Protein 6U9J (pdb70)

Structure (mmCIF, N/CA/C/O backbone):
data_6U9J
#
_entry.id   6U9J
#
_cell.length_a   50.566
_cell.length_b   50.566
_cell.length_c   208.969
_cell.angle_alpha   90.00
_cell.angle_beta   90.00
_cell.angle_gamma   120.00
#
_symmetry.space_group_name_H-M   'P 32'
#
loop_
_entity.id
_entity.type
_entity.pdbx_description
1 polymer 'Heme utilization carrier protein'
2 non-polymer 'PHOSPHATE ION'
3 non-polymer IMIDAZOLE
4 non-polymer 'SODIUM ION'
5 water water
#
loop_
_atom_site.group_PDB
_atom_site.id
_atom_site.type_symbol
_atom_site.label_atom_id
_atom_site.label_alt_id
_atom_site.label_comp_id
_atom_site.label_asym_id
_atom_site.label_entity_id
_atom_site.label_seq_id
_atom_site.pdbx_PDB_ins_code
_atom_site.Cartn_x
_atom_site.Cartn_y
_atom_site.Cartn_z
_atom_site.occupancy
_atom_site.B_iso_or_equiv
_atom_site.auth_seq_id
_atom_site.auth_comp_id
_atom_site.auth_asym_id
_atom_site.auth_atom_id
_atom_site.pdbx_PDB_model_num
ATOM 1 N N . VAL A 1 1 ? 21.195 0.689 38.346 1.00 67.34 4 VAL A N 1
ATOM 2 C CA . VAL A 1 1 ? 20.868 1.925 37.643 1.00 65.55 4 VAL A CA 1
ATOM 3 C C . VAL A 1 1 ? 20.856 1.703 36.136 1.00 60.69 4 VAL A C 1
ATOM 4 O O . VAL A 1 1 ? 19.985 2.215 35.436 1.00 60.80 4 VAL A O 1
ATOM 6 N N . SER A 1 2 ? 21.825 0.935 35.642 1.00 61.70 5 SER A N 1
ATOM 7 C CA . SER A 1 2 ? 21.929 0.682 34.214 1.00 61.20 5 SER A CA 1
ATOM 8 C C . SER A 1 2 ? 20.842 -0.293 33.763 1.00 56.90 5 SER A C 1
ATOM 9 O O . SER A 1 2 ? 20.170 -0.942 34.570 1.00 50.89 5 SER A O 1
ATOM 12 N N . LEU A 1 3 ? 20.680 -0.393 32.442 1.00 51.81 6 LEU A N 1
ATOM 13 C CA . LEU A 1 3 ? 19.561 -1.149 31.888 1.00 45.57 6 LEU A CA 1
ATOM 14 C C . LEU A 1 3 ? 19.676 -2.633 32.206 1.00 36.70 6 LEU A C 1
ATOM 15 O O . LEU A 1 3 ? 18.704 -3.258 32.650 1.00 42.06 6 LEU A O 1
ATOM 20 N N . GLN A 1 4 ? 20.858 -3.218 31.989 1.00 42.98 7 GLN A N 1
ATOM 21 C CA . GLN A 1 4 ? 21.010 -4.649 32.217 1.00 43.19 7 GLN A CA 1
ATOM 22 C C . GLN A 1 4 ? 20.856 -4.982 33.697 1.00 53.54 7 GLN A C 1
ATOM 23 O O . GLN A 1 4 ? 20.208 -5.969 34.054 1.00 46.83 7 GLN A O 1
ATOM 29 N N . GLU A 1 5 ? 21.438 -4.161 34.573 1.00 51.34 8 GLU A N 1
ATOM 30 C CA . GLU A 1 5 ? 21.264 -4.374 36.007 1.00 49.97 8 GLU A CA 1
ATOM 31 C C . GLU A 1 5 ? 19.795 -4.272 36.396 1.00 43.75 8 GLU A C 1
ATOM 32 O O . GLU A 1 5 ? 19.296 -5.090 37.177 1.00 44.10 8 GLU A O 1
ATOM 38 N N . PHE A 1 6 ? 19.080 -3.292 35.839 1.00 41.01 9 PHE A N 1
ATOM 39 C CA . PHE A 1 6 ? 17.659 -3.147 36.137 1.00 38.56 9 PHE A CA 1
ATOM 40 C C . PHE A 1 6 ? 16.870 -4.384 35.722 1.00 46.41 9 PHE A C 1
ATOM 41 O O . PHE A 1 6 ? 15.940 -4.796 36.424 1.00 35.92 9 PHE A O 1
ATOM 49 N N . LEU A 1 7 ? 17.226 -4.998 34.589 1.00 38.24 10 LEU A N 1
ATOM 50 C CA . LEU A 1 7 ? 16.447 -6.124 34.089 1.00 36.90 10 LEU A CA 1
ATOM 51 C C . LEU A 1 7 ? 16.748 -7.433 34.808 1.00 46.48 10 LEU A C 1
ATOM 52 O O . LEU A 1 7 ? 15.951 -8.373 34.705 1.00 45.49 10 LEU A O 1
ATOM 57 N N . LYS A 1 8 ? 17.856 -7.516 35.549 1.00 47.58 11 LYS A N 1
ATOM 58 C CA . LYS A 1 8 ? 18.170 -8.757 36.251 1.00 49.71 11 LYS A CA 1
ATOM 59 C C . LYS A 1 8 ? 17.168 -9.096 37.353 1.00 42.37 11 LYS A C 1
ATOM 60 O O . LYS A 1 8 ? 17.352 -10.118 38.022 1.00 54.51 11 LYS A O 1
ATOM 66 N N . THR A 1 9 ? 16.107 -8.298 37.549 1.00 48.14 12 THR A N 1
ATOM 67 C CA . THR A 1 9 ? 15.192 -8.520 38.664 1.00 48.06 12 THR A CA 1
ATOM 68 C C . THR A 1 9 ? 13.719 -8.406 38.257 1.00 60.11 12 THR A C 1
ATOM 69 O O . THR A 1 9 ? 12.852 -8.190 39.114 1.00 63.10 12 THR A O 1
ATOM 73 N N . GLU A 1 10 ? 13.421 -8.572 36.962 1.00 55.32 13 GLU A N 1
ATOM 74 C CA . GLU A 1 10 ? 12.074 -8.716 36.404 1.00 52.75 13 GLU A CA 1
ATOM 75 C C . GLU A 1 10 ? 11.210 -7.473 36.603 1.00 53.91 13 GLU A C 1
ATOM 76 O O . GLU A 1 10 ? 10.707 -7.229 37.706 1.00 48.57 13 GLU A O 1
ATOM 82 N N . PRO A 1 11 ? 10.985 -6.686 35.552 1.00 57.65 14 PRO A N 1
ATOM 83 C CA . PRO A 1 11 ? 10.117 -5.508 35.680 1.00 57.18 14 PRO A CA 1
ATOM 84 C C . PRO A 1 11 ? 8.674 -5.910 35.947 1.00 53.31 14 PRO A C 1
ATOM 85 O O . PRO A 1 11 ? 8.232 -7.010 35.611 1.00 52.44 14 PRO A O 1
ATOM 89 N N . ASP A 1 12 ? 7.931 -4.983 36.553 1.00 56.17 15 ASP A N 1
ATOM 90 C CA . ASP A 1 12 ? 6.581 -5.262 37.030 1.00 62.18 15 ASP A CA 1
ATOM 91 C C . ASP A 1 12 ? 5.516 -5.172 35.942 1.00 67.65 15 ASP A C 1
ATOM 92 O O . ASP A 1 12 ? 4.333 -5.367 36.248 1.00 63.93 15 ASP A O 1
ATOM 97 N N . GLY A 1 13 ? 5.889 -4.889 34.697 1.00 54.85 16 GLY A N 1
ATOM 98 C CA . GLY A 1 13 ? 4.921 -4.711 33.621 1.00 50.52 16 GLY A CA 1
ATOM 99 C C . GLY A 1 13 ? 5.494 -5.076 32.278 1.00 46.87 16 GLY A C 1
ATOM 100 O O . GLY A 1 13 ? 6.316 -6.001 32.174 1.00 39.95 16 GLY A O 1
ATOM 101 N N . THR A 1 14 ? 5.073 -4.359 31.241 1.00 39.63 17 THR A N 1
ATOM 102 C CA . THR A 1 14 ? 5.490 -4.671 29.881 1.00 40.84 17 THR A CA 1
ATOM 103 C C . THR A 1 14 ? 6.914 -4.185 29.617 1.00 35.60 17 THR A C 1
ATOM 104 O O . THR A 1 14 ? 7.455 -3.334 30.324 1.00 38.19 17 THR A O 1
ATOM 108 N N . LEU A 1 15 ? 7.522 -4.739 28.564 1.00 37.43 18 LEU A N 1
ATOM 109 C CA . LEU A 1 15 ? 8.879 -4.353 28.194 1.00 38.95 18 LEU A CA 1
ATOM 110 C C . LEU A 1 15 ? 8.933 -3.024 27.446 1.00 29.48 18 LEU A C 1
ATOM 111 O O . LEU A 1 15 ? 9.983 -2.372 27.442 1.00 30.85 18 LEU A O 1
ATOM 116 N N . GLU A 1 16 ? 7.836 -2.609 26.814 1.00 34.31 19 GLU A N 1
ATOM 117 C CA . GLU A 1 16 ? 7.816 -1.298 26.172 1.00 40.15 19 GLU A CA 1
ATOM 118 C C . GLU A 1 16 ? 7.893 -0.182 27.204 1.00 42.67 19 GLU A C 1
ATOM 119 O O . GLU A 1 16 ? 8.546 0.843 26.970 1.00 41.02 19 GLU A O 1
ATOM 125 N N . VAL A 1 17 ? 7.239 -0.369 28.355 1.00 49.04 20 VAL A N 1
ATOM 126 C CA . VAL A 1 17 ? 7.334 0.617 29.426 1.00 41.18 20 VAL A CA 1
ATOM 127 C C . VAL A 1 17 ? 8.781 0.762 29.883 1.00 45.27 20 VAL A C 1
ATOM 128 O O . VAL A 1 17 ? 9.249 1.871 30.170 1.00 52.46 20 VAL A O 1
ATOM 132 N N . VAL A 1 18 ? 9.527 -0.346 29.920 1.00 35.19 21 VAL A N 1
ATOM 133 C CA . VAL A 1 18 ? 10.948 -0.275 30.260 1.00 37.51 21 VAL A CA 1
ATOM 134 C C . VAL A 1 18 ? 11.705 0.536 29.218 1.00 40.23 21 VAL A C 1
ATOM 135 O O . VAL A 1 18 ? 12.552 1.372 29.550 1.00 42.24 21 VAL A O 1
ATOM 139 N N . ALA A 1 19 ? 11.442 0.273 27.935 1.00 41.76 22 ALA A N 1
ATOM 140 C CA . ALA A 1 19 ? 12.074 1.074 26.893 1.00 38.18 22 ALA A CA 1
ATOM 141 C C . ALA A 1 19 ? 11.614 2.524 26.970 1.00 41.29 22 ALA A C 1
ATOM 142 O O . ALA A 1 19 ? 12.426 3.444 26.822 1.00 39.23 22 ALA A O 1
ATOM 144 N N . GLU A 1 20 ? 10.317 2.744 27.205 1.00 49.54 23 GLU A N 1
ATOM 145 C CA . GLU A 1 20 ? 9.819 4.093 27.470 1.00 56.14 23 GLU A CA 1
ATOM 146 C C . GLU A 1 20 ? 10.558 4.718 28.645 1.00 55.18 23 GLU A C 1
ATOM 147 O O . GLU A 1 20 ? 11.107 5.822 28.542 1.00 57.77 23 GLU A O 1
ATOM 153 N N . GLN A 1 21 ? 10.595 4.009 29.774 1.00 47.61 24 GLN A N 1
ATOM 154 C CA . GLN A 1 21 ? 11.228 4.548 30.973 1.00 56.47 24 GLN A CA 1
ATOM 155 C C . GLN A 1 21 ? 12.717 4.803 30.760 1.00 51.79 24 GLN A C 1
ATOM 156 O O . GLN A 1 21 ? 13.292 5.695 31.395 1.00 49.13 24 GLN A O 1
ATOM 162 N N . TYR A 1 22 ? 13.348 4.068 29.847 1.00 46.44 25 TYR A N 1
ATOM 163 C CA . TYR A 1 22 ? 14.778 4.194 29.599 1.00 40.67 25 TYR A CA 1
ATOM 164 C C . TYR A 1 22 ? 15.099 4.958 28.323 1.00 52.01 25 TYR A C 1
ATOM 165 O O . TYR A 1 22 ? 16.280 5.091 27.979 1.00 43.05 25 TYR A O 1
ATOM 174 N N . ASN A 1 23 ? 14.084 5.457 27.615 1.00 48.31 26 ASN A N 1
ATOM 175 C CA . ASN A 1 23 ? 14.286 6.240 26.395 1.00 55.24 26 ASN A CA 1
ATOM 176 C C . ASN A 1 23 ? 15.208 5.516 25.410 1.00 59.73 26 ASN A C 1
ATOM 177 O O . ASN A 1 23 ? 16.152 6.089 24.861 1.00 50.65 26 ASN A O 1
ATOM 182 N N . THR A 1 24 ? 14.928 4.232 25.195 1.00 55.02 27 THR A N 1
ATOM 183 C CA . THR A 1 24 ? 15.674 3.420 24.242 1.00 50.48 27 THR A CA 1
ATOM 184 C C . THR A 1 24 ? 14.670 2.563 23.468 1.00 41.62 27 THR A C 1
ATOM 185 O O . THR A 1 24 ? 13.453 2.755 23.569 1.00 47.90 27 THR A O 1
ATOM 189 N N . THR A 1 25 ? 15.177 1.617 22.679 1.00 37.05 28 THR A N 1
ATOM 190 C CA . THR A 1 25 ? 14.333 0.771 21.847 1.00 32.94 28 THR A CA 1
ATOM 191 C C . THR A 1 25 ? 13.964 -0.522 22.564 1.00 28.43 28 THR A C 1
ATOM 192 O O . THR A 1 25 ? 14.690 -1.005 23.435 1.00 31.39 28 THR A O 1
ATOM 196 N N . LEU A 1 26 ? 12.822 -1.089 22.163 1.00 27.17 29 LEU A N 1
ATOM 197 C CA . LEU A 1 26 ? 12.421 -2.389 22.693 1.00 24.10 29 LEU A CA 1
ATOM 198 C C . LEU A 1 26 ? 13.473 -3.455 22.410 1.00 25.31 29 LEU A C 1
ATOM 199 O O . LEU A 1 26 ? 13.710 -4.337 23.245 1.00 22.28 29 LEU A O 1
ATOM 204 N N . LEU A 1 27 ? 14.111 -3.404 21.237 1.00 22.55 30 LEU A N 1
ATOM 205 C CA . LEU A 1 27 ? 15.152 -4.390 20.950 1.00 24.85 30 LEU A CA 1
ATOM 206 C C . LEU A 1 27 ? 16.293 -4.312 21.960 1.00 23.48 30 LEU A C 1
ATOM 207 O O . LEU A 1 27 ? 16.776 -5.343 22.441 1.00 24.05 30 LEU A O 1
ATOM 212 N N . GLU A 1 28 ? 16.750 -3.102 22.285 1.00 27.85 31 GLU A N 1
ATOM 213 C CA . GLU A 1 28 ? 17.842 -2.994 23.247 1.00 28.26 31 GLU A CA 1
ATOM 214 C C . GLU A 1 28 ? 17.433 -3.524 24.618 1.00 30.21 31 GLU A C 1
ATOM 215 O O . GLU A 1 28 ? 18.240 -4.159 25.300 1.00 26.72 31 GLU A O 1
ATOM 221 N N . VAL A 1 29 ? 16.182 -3.299 25.025 1.00 23.96 32 VAL A N 1
ATOM 222 C CA . VAL A 1 29 ? 15.693 -3.892 26.271 1.00 24.12 32 VAL A CA 1
ATOM 223 C C . VAL A 1 29 ? 15.720 -5.413 26.180 1.00 25.32 32 VAL A C 1
ATOM 224 O O . VAL A 1 29 ? 16.196 -6.103 27.087 1.00 24.91 32 VAL A O 1
ATOM 228 N N . VAL A 1 30 ? 15.210 -5.958 25.074 1.00 22.01 33 VAL A N 1
ATOM 229 C CA . VAL A 1 30 ? 15.128 -7.408 24.949 1.00 22.76 33 VAL A CA 1
ATOM 230 C C . VAL A 1 30 ? 16.516 -8.037 24.990 1.00 22.80 33 VAL A C 1
ATOM 231 O O . VAL A 1 30 ? 16.703 -9.117 25.561 1.00 24.00 33 VAL A O 1
ATOM 235 N N . ARG A 1 31 ? 17.505 -7.384 24.371 1.00 23.45 34 ARG A N 1
ATOM 236 C CA . ARG A 1 31 ? 18.867 -7.911 24.378 1.00 25.98 34 ARG A CA 1
ATOM 237 C C . ARG A 1 31 ? 19.412 -8.049 25.788 1.00 32.14 34 ARG A C 1
ATOM 238 O O . ARG A 1 31 ? 20.218 -8.946 26.056 1.00 35.58 34 ARG A O 1
ATOM 246 N N . ASN A 1 32 ? 18.989 -7.175 26.693 1.00 30.42 35 ASN A N 1
ATOM 247 C CA . ASN A 1 32 ? 19.514 -7.131 28.049 1.00 29.07 35 ASN A CA 1
ATOM 248 C C . ASN A 1 32 ? 18.690 -7.944 29.035 1.00 31.76 35 ASN A C 1
ATOM 249 O O . ASN A 1 32 ? 18.993 -7.938 30.233 1.00 31.75 35 ASN A O 1
ATOM 254 N N . LEU A 1 33 ? 17.674 -8.656 28.559 1.00 28.93 36 LEU A N 1
ATOM 255 C CA . LEU A 1 33 ? 16.914 -9.554 29.412 1.00 29.56 36 LEU A CA 1
ATOM 256 C C . LEU A 1 33 ? 17.781 -10.730 29.861 1.00 26.98 36 LEU A C 1
ATOM 257 O O . LEU A 1 33 ? 18.734 -11.111 29.177 1.00 34.02 36 LEU A O 1
ATOM 262 N N . PRO A 1 34 ? 17.467 -11.330 31.013 1.00 31.84 37 PRO A N 1
ATOM 263 C CA . PRO A 1 34 ? 18.217 -12.526 31.426 1.00 33.23 37 PRO A CA 1
ATOM 264 C C . PRO A 1 34 ? 17.971 -13.736 30.542 1.00 37.03 37 PRO A C 1
ATOM 265 O O . PRO A 1 34 ? 18.847 -14.604 30.455 1.00 37.89 37 PRO A O 1
ATOM 269 N N . SER A 1 35 ? 16.812 -13.836 29.882 1.00 31.43 38 SER A N 1
ATOM 270 C CA . SER A 1 35 ? 16.466 -15.035 29.118 1.00 32.39 38 SER A CA 1
ATOM 271 C C . SER A 1 35 ? 15.913 -14.623 27.753 1.00 25.62 38 SER A C 1
ATOM 272 O O . SER A 1 35 ? 14.692 -14.621 27.549 1.00 26.37 38 SER A O 1
ATOM 275 N N . SER A 1 36 ? 16.812 -14.298 26.821 1.00 22.17 39 SER A N 1
ATOM 276 C CA . SER A 1 36 ? 16.408 -13.975 25.461 1.00 22.37 39 SER A CA 1
ATOM 277 C C . SER A 1 36 ? 17.444 -14.470 24.463 1.00 21.86 39 SER A C 1
ATOM 278 O O . SER A 1 36 ? 18.648 -14.457 24.728 1.00 25.77 39 SER A O 1
ATOM 281 N N . THR A 1 37 ? 16.956 -14.859 23.284 1.00 21.77 40 THR A N 1
ATOM 282 C CA . THR A 1 37 ? 17.775 -15.234 22.135 1.00 21.05 40 THR A CA 1
ATOM 283 C C . THR A 1 37 ? 17.393 -14.306 20.994 1.00 19.60 40 THR A C 1
ATOM 284 O O . THR A 1 37 ? 16.216 -14.223 20.642 1.00 22.67 40 THR A O 1
ATOM 288 N N . VAL A 1 38 ? 18.367 -13.585 20.443 1.00 21.19 41 VAL A N 1
ATOM 289 C CA . VAL A 1 38 ? 18.124 -12.612 19.382 1.00 20.83 41 VAL A CA 1
ATOM 290 C C . VAL A 1 38 ? 18.886 -13.051 18.140 1.00 21.87 41 VAL A C 1
ATOM 291 O O . VAL A 1 38 ? 20.089 -13.328 18.212 1.00 25.85 41 VAL A O 1
ATOM 295 N N . VAL A 1 39 ? 18.183 -13.127 17.010 1.00 18.88 42 VAL A N 1
ATOM 296 C CA . VAL A 1 39 ? 18.812 -13.513 15.745 1.00 21.15 42 VAL A CA 1
ATOM 297 C C . VAL A 1 39 ? 18.461 -12.498 14.675 1.00 23.97 42 VAL A C 1
ATOM 298 O O . VAL A 1 39 ? 17.525 -11.690 14.823 1.00 20.72 42 VAL A O 1
ATOM 302 N N . PRO A 1 40 ? 19.192 -12.494 13.560 1.00 23.41 43 PRO A N 1
ATOM 303 C CA . PRO A 1 40 ? 18.842 -11.593 12.466 1.00 20.10 43 PRO A CA 1
ATOM 304 C C . PRO A 1 40 ? 17.549 -12.019 11.779 1.00 20.41 43 PRO A C 1
ATOM 305 O O . PRO A 1 40 ? 17.111 -13.172 11.853 1.00 21.27 43 PRO A O 1
ATOM 309 N N . GLY A 1 41 ? 16.945 -11.053 11.089 1.00 21.15 44 GLY A N 1
ATOM 310 C CA . GLY A 1 41 ? 15.691 -11.263 10.382 1.00 22.76 44 GLY A CA 1
ATOM 311 C C . GLY A 1 41 ? 15.749 -12.275 9.244 1.00 24.68 44 GLY A C 1
ATOM 312 O O . GLY A 1 41 ? 14.689 -12.734 8.804 1.00 24.05 44 GLY A O 1
ATOM 313 N N . ASP A 1 42 ? 16.942 -12.653 8.766 1.00 23.14 45 ASP A N 1
ATOM 314 C CA . ASP A 1 42 ? 17.006 -13.703 7.751 1.00 27.58 45 ASP A CA 1
ATOM 315 C C . ASP A 1 42 ? 16.604 -15.074 8.283 1.00 27.23 45 ASP A C 1
ATOM 316 O O . ASP A 1 42 ? 16.488 -16.020 7.497 1.00 25.55 45 ASP A O 1
ATOM 321 N N . LYS A 1 43 ? 16.398 -15.218 9.588 1.00 20.84 46 LYS A N 1
ATOM 322 C CA A LYS A 1 43 ? 15.856 -16.447 10.145 0.63 21.52 46 LYS A CA 1
ATOM 323 C CA B LYS A 1 43 ? 15.857 -16.445 10.151 0.37 21.55 46 LYS A CA 1
ATOM 324 C C . LYS A 1 43 ? 14.335 -16.478 10.103 1.00 18.87 46 LYS A C 1
ATOM 325 O O . LYS A 1 43 ? 13.737 -17.405 10.650 1.00 19.29 46 LYS A O 1
ATOM 336 N N . PHE A 1 44 ? 13.706 -15.496 9.449 1.00 16.75 47 PHE A N 1
ATOM 337 C CA . PHE A 1 44 ? 12.250 -15.427 9.418 1.00 17.74 47 PHE A CA 1
ATOM 338 C C . PHE A 1 44 ? 11.612 -16.736 8.968 1.00 18.71 47 PHE A C 1
ATOM 339 O O . PHE A 1 44 ? 10.700 -17.253 9.626 1.00 18.90 47 PHE A O 1
ATOM 347 N N . ASP A 1 45 ? 12.020 -17.259 7.803 1.00 17.42 48 ASP A N 1
ATOM 348 C CA . ASP A 1 45 ? 11.371 -18.467 7.311 1.00 19.79 48 ASP A CA 1
ATOM 349 C C . ASP A 1 45 ? 11.541 -19.628 8.279 1.00 17.79 48 ASP A C 1
ATOM 350 O O . ASP A 1 45 ? 10.600 -20.396 8.504 1.00 19.36 48 ASP A O 1
ATOM 355 N N . THR A 1 46 ? 12.746 -19.797 8.834 1.00 20.35 49 THR A N 1
ATOM 356 C CA . THR A 1 46 ? 12.979 -20.881 9.785 1.00 20.23 49 THR A CA 1
ATOM 357 C C . THR A 1 46 ? 12.059 -20.757 10.997 1.00 17.32 49 THR A C 1
ATOM 358 O O . THR A 1 46 ? 11.443 -21.741 11.424 1.00 20.03 49 THR A O 1
ATOM 362 N N . VAL A 1 47 ? 11.932 -19.547 11.539 1.00 20.32 50 VAL A N 1
ATOM 363 C CA . VAL A 1 47 ? 11.094 -19.340 12.719 1.00 17.15 50 VAL A CA 1
ATOM 364 C C . VAL A 1 47 ? 9.627 -19.524 12.359 1.00 19.76 50 VAL A C 1
ATOM 365 O O . VAL A 1 47 ? 8.888 -20.262 13.024 1.00 19.24 50 VAL A O 1
ATOM 369 N N . TRP A 1 48 ? 9.186 -18.865 11.283 1.00 18.67 51 TRP A N 1
ATOM 370 C CA . TRP A 1 48 ? 7.777 -18.926 10.920 1.00 19.33 51 TRP A CA 1
ATOM 371 C C . TRP A 1 48 ? 7.348 -20.363 10.650 1.00 19.10 51 TRP A C 1
ATOM 372 O O . TRP A 1 48 ? 6.359 -20.845 11.218 1.00 19.54 51 TRP A O 1
ATOM 383 N N . ASP A 1 49 ? 8.090 -21.071 9.788 1.00 18.81 52 ASP A N 1
ATOM 384 C CA . ASP A 1 49 ? 7.717 -22.434 9.421 1.00 23.25 52 ASP A CA 1
ATOM 385 C C . ASP A 1 49 ? 7.739 -23.380 10.622 1.00 20.16 52 ASP A C 1
ATOM 386 O O . ASP A 1 49 ? 6.971 -24.352 10.662 1.00 21.13 52 ASP A O 1
ATOM 391 N N . THR A 1 50 ? 8.601 -23.112 11.609 1.00 17.83 53 THR A N 1
ATOM 392 C CA . THR A 1 50 ? 8.647 -23.941 12.810 1.00 19.32 53 THR A CA 1
ATOM 393 C C . THR A 1 50 ? 7.402 -23.741 13.668 1.00 18.18 53 THR A C 1
ATOM 394 O O . THR A 1 50 ? 6.774 -24.714 14.092 1.00 19.91 53 THR A O 1
ATOM 398 N N . VAL A 1 51 ? 6.999 -22.485 13.883 1.00 17.31 54 VAL A N 1
ATOM 399 C CA . VAL A 1 51 ? 5.834 -22.195 14.726 1.00 17.40 54 VAL A CA 1
ATOM 400 C C . VAL A 1 51 ? 4.561 -22.745 14.101 1.00 17.21 54 VAL A C 1
ATOM 401 O O . VAL A 1 51 ? 3.607 -23.103 14.806 1.00 18.41 54 VAL A O 1
ATOM 405 N N . CYS A 1 52 ? 4.522 -22.826 12.766 1.00 18.45 55 CYS A N 1
ATOM 406 C CA . CYS A 1 52 ? 3.365 -23.380 12.071 1.00 19.84 55 CYS A CA 1
ATOM 407 C C . CYS A 1 52 ? 3.064 -24.816 12.479 1.00 19.64 55 CYS A C 1
ATOM 408 O O . CYS A 1 52 ? 1.969 -25.315 12.196 1.00 22.62 55 CYS A O 1
ATOM 411 N N . GLU A 1 53 ? 4.003 -25.497 13.137 1.00 20.75 56 GLU A N 1
ATOM 412 C CA . GLU A 1 53 ? 3.798 -26.878 13.535 1.00 21.05 56 GLU A CA 1
ATOM 413 C C . GLU A 1 53 ? 3.379 -27.036 14.991 1.00 20.76 56 GLU A C 1
ATOM 414 O O . GLU A 1 53 ? 3.112 -28.162 15.420 1.00 27.16 56 GLU A O 1
ATOM 420 N N . TRP A 1 54 ? 3.290 -25.940 15.747 1.00 17.56 57 TRP A N 1
ATOM 421 C CA . TRP A 1 54 ? 3.184 -26.013 17.202 1.00 18.01 57 TRP A CA 1
ATOM 422 C C . TRP A 1 54 ? 1.759 -26.134 17.722 1.00 20.54 57 TRP A C 1
ATOM 423 O O . TRP A 1 54 ? 1.582 -26.312 18.938 1.00 23.12 57 TRP A O 1
ATOM 434 N N . GLY A 1 55 ? 0.746 -26.029 16.867 1.00 22.39 58 GLY A N 1
ATOM 435 C CA . GLY A 1 55 ? -0.623 -25.994 17.361 1.00 25.97 58 GLY A CA 1
ATOM 436 C C . GLY A 1 55 ? -1.141 -24.590 17.616 1.00 23.08 58 GLY A C 1
ATOM 437 O O . GLY A 1 55 ? -0.711 -23.638 16.960 1.00 22.03 58 GLY A O 1
ATOM 438 N N . ASN A 1 56 ? -2.062 -24.433 18.563 1.00 21.43 59 ASN A N 1
ATOM 439 C CA . ASN A 1 56 ? -2.688 -23.131 18.756 1.00 23.20 59 ASN A CA 1
ATOM 440 C C . ASN A 1 56 ? -1.737 -22.167 19.455 1.00 22.69 59 ASN A C 1
ATOM 441 O O . ASN A 1 56 ? -1.298 -22.413 20.588 1.00 26.21 59 ASN A O 1
ATOM 446 N N . VAL A 1 57 ? -1.430 -21.063 18.778 1.00 22.78 60 VAL A N 1
ATOM 447 C CA . VAL A 1 57 ? -0.651 -19.970 19.338 1.00 22.13 60 VAL A CA 1
ATOM 448 C C . VAL A 1 57 ? -1.480 -18.692 19.228 1.00 23.42 60 VAL A C 1
ATOM 449 O O . VAL A 1 57 ? -2.525 -18.663 18.580 1.00 28.40 60 VAL A O 1
ATOM 453 N N . THR A 1 58 ? -1.004 -17.625 19.864 1.00 20.29 61 THR A N 1
ATOM 454 C CA . THR A 1 58 ? -1.645 -16.318 19.779 1.00 18.99 61 THR A CA 1
ATOM 455 C C . THR A 1 58 ? -0.740 -15.340 19.045 1.00 19.22 61 THR A C 1
ATOM 456 O O . THR A 1 58 ? 0.363 -15.032 19.510 1.00 21.25 61 THR A O 1
ATOM 460 N N . THR A 1 59 ? -1.219 -14.839 17.910 1.00 20.35 62 THR A N 1
ATOM 461 C CA . THR A 1 59 ? -0.516 -13.845 17.117 1.00 20.26 62 THR A CA 1
ATOM 462 C C . THR A 1 59 ? -1.126 -12.482 17.397 1.00 20.01 62 THR A C 1
ATOM 463 O O . THR A 1 59 ? -2.351 -12.337 17.369 1.00 23.85 62 THR A O 1
ATOM 467 N N . LEU A 1 60 ? -0.282 -11.503 17.684 1.00 18.33 63 LEU A N 1
ATOM 468 C CA . LEU A 1 60 ? -0.727 -10.199 18.148 1.00 22.52 63 LEU A CA 1
ATOM 469 C C . LEU A 1 60 ? -0.120 -9.094 17.293 1.00 25.96 63 LEU A C 1
ATOM 470 O O . LEU A 1 60 ? 1.072 -9.123 16.977 1.00 22.43 63 LEU A O 1
ATOM 475 N N . VAL A 1 61 ? -0.939 -8.111 16.921 1.00 22.33 64 VAL A N 1
ATOM 476 C CA . VAL A 1 61 ? -0.444 -6.874 16.336 1.00 22.54 64 VAL A CA 1
ATOM 477 C C . VAL A 1 61 ? -0.955 -5.712 17.179 1.00 23.48 64 VAL A C 1
ATOM 478 O O . VAL A 1 61 ? -2.100 -5.726 17.642 1.00 25.21 64 VAL A O 1
ATOM 482 N N . HIS A 1 62 ? -0.094 -4.717 17.383 1.00 28.49 65 HIS A N 1
ATOM 483 C CA . HIS A 1 62 ? -0.298 -3.629 18.337 1.00 31.77 65 HIS A CA 1
ATOM 484 C C . HIS A 1 62 ? -0.126 -2.311 17.594 1.00 36.26 65 HIS A C 1
ATOM 485 O O . HIS A 1 62 ? 0.970 -2.012 17.108 1.00 42.71 65 HIS A O 1
ATOM 492 N N . THR A 1 63 ? -1.201 -1.534 17.477 1.00 26.28 66 THR A N 1
ATOM 493 C CA . THR A 1 63 ? -1.124 -0.173 16.964 1.00 27.18 66 THR A CA 1
ATOM 494 C C . THR A 1 63 ? -1.437 0.798 18.096 1.00 26.37 66 THR A C 1
ATOM 495 O O . THR A 1 63 ? -1.672 0.401 19.242 1.00 29.78 66 THR A O 1
ATOM 499 N N . ALA A 1 64 ? -1.434 2.089 17.761 1.00 26.86 67 ALA A N 1
ATOM 500 C CA . ALA A 1 64 ? -1.705 3.106 18.768 1.00 29.29 67 ALA A CA 1
ATOM 501 C C . ALA A 1 64 ? -3.079 2.920 19.380 1.00 29.06 67 ALA A C 1
ATOM 502 O O . ALA A 1 64 ? -3.271 3.200 20.567 1.00 33.83 67 ALA A O 1
ATOM 504 N N . ASP A 1 65 ? -4.044 2.433 18.603 1.00 25.13 68 ASP A N 1
ATOM 505 C CA . ASP A 1 65 ? -5.415 2.410 19.074 1.00 23.85 68 ASP A CA 1
ATOM 506 C C . ASP A 1 65 ? -6.067 1.042 19.109 1.00 21.39 68 ASP A C 1
ATOM 507 O O . ASP A 1 65 ? -7.190 0.933 19.613 1.00 23.25 68 ASP A O 1
ATOM 512 N N . VAL A 1 66 ? -5.419 -0.006 18.606 1.00 20.01 69 VAL A N 1
ATOM 513 C CA A VAL A 1 66 ? -6.026 -1.328 18.575 0.19 21.91 69 VAL A CA 1
ATOM 514 C CA B VAL A 1 66 ? -6.016 -1.333 18.504 0.81 21.58 69 VAL A CA 1
ATOM 515 C C . VAL A 1 66 ? -4.961 -2.371 18.866 1.00 28.75 69 VAL A C 1
ATOM 516 O O . VAL A 1 66 ? -3.784 -2.214 18.518 1.00 28.72 69 VAL A O 1
ATOM 523 N N . ILE A 1 67 ? -5.386 -3.426 19.547 1.00 25.86 70 ILE A N 1
ATOM 524 C CA . ILE A 1 67 ? -4.640 -4.669 19.646 1.00 22.74 70 ILE A CA 1
ATOM 525 C C . ILE A 1 67 ? -5.583 -5.751 19.161 1.00 23.65 70 ILE A C 1
ATOM 526 O O . ILE A 1 67 ? -6.683 -5.909 19.701 1.00 29.16 70 ILE A O 1
ATOM 531 N N . LEU A 1 68 ? -5.183 -6.471 18.130 1.00 23.64 71 LEU A N 1
ATOM 532 C CA . LEU A 1 68 ? -5.935 -7.629 17.699 1.00 22.09 71 LEU A CA 1
ATOM 533 C C . LEU A 1 68 ? -5.081 -8.857 17.943 1.00 23.74 71 LEU A C 1
ATOM 534 O O . LEU A 1 68 ? -3.870 -8.840 17.694 1.00 26.53 71 LEU A O 1
ATOM 539 N N . GLU A 1 69 ? -5.700 -9.900 18.460 1.00 24.81 72 GLU A N 1
ATOM 540 C CA . GLU A 1 69 ? -4.973 -11.132 18.693 1.00 29.04 72 GLU A CA 1
ATOM 541 C C . GLU A 1 69 ? -5.768 -12.279 18.121 1.00 25.16 72 GLU A C 1
ATOM 542 O O . GLU A 1 69 ? -6.998 -12.315 18.216 1.00 31.94 72 GLU A O 1
ATOM 548 N N . PHE A 1 70 ? -5.059 -13.213 17.516 1.00 20.48 73 PHE A N 1
ATOM 549 C CA A PHE A 1 70 ? -5.680 -14.360 16.884 0.43 22.08 73 PHE A CA 1
ATOM 550 C CA B PHE A 1 70 ? -5.678 -14.369 16.882 0.57 22.00 73 PHE A CA 1
ATOM 551 C C . PHE A 1 70 ? -5.125 -15.629 17.518 1.00 24.48 73 PHE A C 1
ATOM 552 O O . PHE A 1 70 ? -3.913 -15.860 17.494 1.00 27.27 73 PHE A O 1
ATOM 567 N N . SER A 1 71 ? -6.013 -16.437 18.081 1.00 26.03 74 SER A N 1
ATOM 568 C CA . SER A 1 71 ? -5.646 -17.704 18.690 1.00 26.67 74 SER A CA 1
ATOM 569 C C . SER A 1 71 ? -5.980 -18.818 17.707 1.00 30.06 74 SER A C 1
ATOM 570 O O . SER A 1 71 ? -7.133 -18.951 17.282 1.00 32.89 74 SER A O 1
ATOM 573 N N . GLY A 1 72 ? -4.975 -19.598 17.340 1.00 24.71 75 GLY A N 1
ATOM 574 C CA . GLY A 1 72 ? -5.149 -20.691 16.410 1.00 24.03 75 GLY A CA 1
ATOM 575 C C . GLY A 1 72 ? -3.817 -21.037 15.777 1.00 23.20 75 GLY A C 1
ATOM 576 O O . GLY A 1 72 ? -2.780 -20.477 16.116 1.00 22.15 75 GLY A O 1
ATOM 577 N N . GLU A 1 73 ? -3.871 -21.967 14.832 1.00 22.52 76 GLU A N 1
ATOM 578 C CA . GLU A 1 73 ? -2.646 -22.387 14.176 1.00 23.35 76 GLU A CA 1
ATOM 579 C C . GLU A 1 73 ? -2.111 -21.261 13.301 1.00 24.43 76 GLU A C 1
ATOM 580 O O . GLU A 1 73 ? -2.874 -20.565 12.624 1.00 24.10 76 GLU A O 1
ATOM 586 N N . LEU A 1 74 ? -0.790 -21.075 13.324 1.00 21.67 77 LEU A N 1
ATOM 587 C CA . LEU A 1 74 ? -0.171 -20.057 12.488 1.00 21.38 77 LEU A CA 1
ATOM 588 C C . LEU A 1 74 ? -0.277 -20.467 11.023 1.00 21.50 77 LEU A C 1
ATOM 589 O O . LEU A 1 74 ? 0.138 -21.576 10.668 1.00 21.39 77 LEU A O 1
ATOM 594 N N . PRO A 1 75 ? -0.835 -19.625 10.146 1.00 19.05 78 PRO A N 1
ATOM 595 C CA . PRO A 1 75 ? -0.922 -19.992 8.728 1.00 21.36 78 PRO A CA 1
ATOM 596 C C . PRO A 1 75 ? 0.448 -20.011 8.072 1.00 18.46 78 PRO A C 1
ATOM 597 O O . PRO A 1 75 ? 1.330 -19.215 8.407 1.00 22.14 78 PRO A O 1
ATOM 601 N N . SER A 1 76 ? 0.622 -20.940 7.135 1.00 22.28 79 SER A N 1
ATOM 602 C CA . SER A 1 76 ? 1.793 -20.919 6.281 1.00 25.05 79 SER A CA 1
ATOM 603 C C . SER A 1 76 ? 1.722 -19.723 5.332 1.00 21.95 79 SER A C 1
ATOM 604 O O . SER A 1 76 ? 0.678 -19.079 5.170 1.00 21.65 79 SER A O 1
ATOM 607 N N . GLY A 1 77 ? 2.852 -19.418 4.699 1.00 20.94 80 GLY A N 1
ATOM 608 C CA . GLY A 1 77 ? 2.871 -18.311 3.767 1.00 21.92 80 GLY A CA 1
ATOM 609 C C . GLY A 1 77 ? 3.884 -18.517 2.662 1.00 25.05 80 GLY A C 1
ATOM 610 O O . GLY A 1 77 ? 4.676 -19.462 2.679 1.00 25.76 80 GLY A O 1
ATOM 611 N N . PHE A 1 78 ? 3.852 -17.601 1.700 1.00 23.98 81 PHE A N 1
ATOM 612 C CA . PHE A 1 78 ? 4.778 -17.622 0.575 1.00 20.09 81 PHE A CA 1
ATOM 613 C C . PHE A 1 78 ? 5.244 -16.204 0.287 1.00 22.33 81 PHE A C 1
ATOM 614 O O . PHE A 1 78 ? 4.497 -15.239 0.479 1.00 22.04 81 PHE A O 1
ATOM 622 N N . HIS A 1 79 ? 6.484 -16.081 -0.192 1.00 21.21 82 HIS A N 1
ATOM 623 C CA . HIS A 1 79 ? 7.055 -14.786 -0.533 1.00 17.98 82 HIS A CA 1
ATOM 624 C C . HIS A 1 79 ? 6.728 -14.429 -1.981 1.00 21.57 82 HIS A C 1
ATOM 625 O O . HIS A 1 79 ? 6.859 -15.271 -2.874 1.00 25.23 82 HIS A O 1
ATOM 632 N N . ARG A 1 80 ? 6.323 -13.179 -2.209 1.00 20.31 83 ARG A N 1
ATOM 633 C CA . ARG A 1 80 ? 6.070 -12.680 -3.568 1.00 21.01 83 ARG A CA 1
ATOM 634 C C . ARG A 1 80 ? 6.202 -11.164 -3.560 1.00 25.45 83 ARG A C 1
ATOM 635 O O . ARG A 1 80 ? 5.494 -10.484 -2.809 1.00 27.91 83 ARG A O 1
ATOM 643 N N . HIS A 1 81 ? 7.121 -10.634 -4.376 1.00 28.51 84 HIS A N 1
ATOM 644 C CA . HIS A 1 81 ? 7.273 -9.189 -4.568 1.00 31.52 84 HIS A CA 1
ATOM 645 C C . HIS A 1 81 ? 7.491 -8.441 -3.256 1.00 34.70 84 HIS A C 1
ATOM 646 O O . HIS A 1 81 ? 6.968 -7.342 -3.051 1.00 30.21 84 HIS A O 1
ATOM 653 N N . GLY A 1 82 ? 8.278 -9.033 -2.361 1.00 25.12 85 GLY A N 1
ATOM 654 C CA . GLY A 1 82 ? 8.618 -8.390 -1.112 1.00 28.09 85 GLY A CA 1
ATOM 655 C C . GLY A 1 82 ? 7.657 -8.636 0.031 1.00 26.43 85 GLY A C 1
ATOM 656 O O . GLY A 1 82 ? 7.989 -8.302 1.177 1.00 34.88 85 GLY A O 1
ATOM 657 N N . TYR A 1 83 ? 6.482 -9.196 -0.229 1.00 23.06 86 TYR A N 1
ATOM 658 C CA . TYR A 1 83 ? 5.547 -9.540 0.836 1.00 23.00 86 TYR A CA 1
ATOM 659 C C . TYR A 1 83 ? 5.663 -11.015 1.184 1.00 22.87 86 TYR A C 1
ATOM 660 O O . TYR A 1 83 ? 5.909 -11.863 0.322 1.00 23.58 86 TYR A O 1
ATOM 669 N N . PHE A 1 84 ? 5.450 -11.324 2.458 1.00 18.59 87 PHE A N 1
ATOM 670 C CA . PHE A 1 84 ? 5.165 -12.685 2.880 1.00 16.78 87 PHE A CA 1
ATOM 671 C C . PHE A 1 84 ? 3.650 -12.811 3.019 1.00 23.50 87 PHE A C 1
ATOM 672 O O . PHE A 1 84 ? 3.040 -12.168 3.881 1.00 19.94 87 PHE A O 1
ATOM 680 N N . ASN A 1 85 ? 3.043 -13.610 2.154 1.00 21.76 88 ASN A N 1
ATOM 681 C CA . ASN A 1 85 ? 1.598 -13.653 2.003 1.00 17.82 88 ASN A CA 1
ATOM 682 C C . ASN A 1 85 ? 1.065 -14.892 2.693 1.00 20.94 88 ASN A C 1
ATOM 683 O O . ASN A 1 85 ? 1.457 -16.011 2.356 1.00 22.28 88 ASN A O 1
ATOM 688 N N . LEU A 1 86 ? 0.192 -14.690 3.674 1.00 22.38 89 LEU A N 1
ATOM 689 C CA . LEU A 1 86 ? -0.315 -15.803 4.452 1.00 20.32 89 LEU A CA 1
ATOM 690 C C . LEU A 1 86 ? -1.390 -16.549 3.680 1.00 23.72 89 LEU A C 1
ATOM 691 O O . LEU A 1 86 ? -2.213 -15.940 2.986 1.00 28.03 89 LEU A O 1
ATOM 696 N N . ARG A 1 87 ? -1.374 -17.880 3.797 1.00 27.11 90 ARG A N 1
ATOM 697 C CA . ARG A 1 87 ? -2.469 -18.715 3.303 1.00 25.15 90 ARG A CA 1
ATOM 698 C C . ARG A 1 87 ? -3.416 -18.950 4.468 1.00 37.41 90 ARG A C 1
ATOM 699 O O . ARG A 1 87 ? -3.402 -19.974 5.144 1.00 44.10 90 ARG A O 1
ATOM 707 N N . GLY A 1 88 ? -4.259 -17.936 4.721 1.00 47.81 91 GLY A N 1
ATOM 708 C CA . GLY A 1 88 ? -5.143 -17.979 5.863 1.00 50.90 91 GLY A CA 1
ATOM 709 C C . GLY A 1 88 ? -6.167 -19.084 5.726 1.00 55.22 91 GLY A C 1
ATOM 710 O O . GLY A 1 88 ? -7.008 -19.048 4.815 1.00 61.84 91 GLY A O 1
ATOM 711 N N . LYS A 1 89 ? -6.116 -20.067 6.623 1.00 59.62 92 LYS A N 1
ATOM 712 C CA . LYS A 1 89 ? -7.015 -21.213 6.566 1.00 64.52 92 LYS A CA 1
ATOM 713 C C . LYS A 1 89 ? -8.226 -21.029 7.475 1.00 71.03 92 LYS A C 1
ATOM 714 O O . LYS A 1 89 ? -9.360 -20.945 6.993 1.00 76.27 92 LYS A O 1
ATOM 720 N N . HIS A 1 90 ? -8.003 -20.944 8.788 1.00 53.97 93 HIS A N 1
ATOM 721 C CA . HIS A 1 90 ? -9.079 -20.925 9.772 1.00 50.93 93 HIS A CA 1
ATOM 722 C C . HIS A 1 90 ? -9.405 -19.520 10.272 1.00 44.02 93 HIS A C 1
ATOM 723 O O . HIS A 1 90 ? -9.832 -19.360 11.418 1.00 45.75 93 HIS A O 1
ATOM 725 N N . GLY A 1 91 ? -9.224 -18.497 9.443 1.00 49.09 94 GLY A N 1
ATOM 726 C CA . GLY A 1 91 ? -9.591 -17.164 9.878 1.00 42.39 94 GLY A CA 1
ATOM 727 C C . GLY A 1 91 ? -8.561 -16.077 9.646 1.00 36.95 94 GLY A C 1
ATOM 728 O O . GLY A 1 91 ? -8.860 -15.084 8.977 1.00 32.70 94 GLY A O 1
ATOM 729 N N . MET A 1 92 ? -7.354 -16.222 10.188 1.00 34.77 95 MET A N 1
ATOM 730 C CA A MET A 1 92 ? -6.332 -15.193 10.058 0.64 28.47 95 MET A CA 1
ATOM 731 C CA B MET A 1 92 ? -6.339 -15.187 10.054 0.36 28.51 95 MET A CA 1
ATOM 732 C C . MET A 1 92 ? -5.570 -15.380 8.757 1.00 32.06 95 MET A C 1
ATOM 733 O O . MET A 1 92 ? -5.109 -16.483 8.454 1.00 31.91 95 MET A O 1
ATOM 742 N N . SER A 1 93 ? -5.440 -14.298 8.003 1.00 22.74 96 SER A N 1
ATOM 743 C CA . SER A 1 93 ? -4.579 -14.231 6.847 1.00 22.14 96 SER A CA 1
ATOM 744 C C . SER A 1 93 ? -3.961 -12.843 6.855 1.00 25.09 96 SER A C 1
ATOM 745 O O . SER A 1 93 ? -4.024 -12.125 7.858 1.00 23.94 96 SER A O 1
ATOM 748 N N . GLY A 1 94 ? -3.360 -12.464 5.745 1.00 21.98 97 GLY A N 1
ATOM 749 C CA . GLY A 1 94 ? -2.808 -11.142 5.561 1.00 23.57 97 GLY A CA 1
ATOM 750 C C . GLY A 1 94 ? -1.432 -11.224 4.939 1.00 23.98 97 GLY A C 1
ATOM 751 O O . GLY A 1 94 ? -1.099 -12.200 4.258 1.00 21.77 97 GLY A O 1
ATOM 752 N N . HIS A 1 95 ? -0.633 -10.180 5.160 1.00 23.42 98 HIS A N 1
ATOM 753 C CA . HIS A 1 95 ? 0.704 -10.120 4.590 1.00 23.10 98 HIS A CA 1
ATOM 754 C C . HIS A 1 95 ? 1.644 -9.381 5.527 1.00 25.03 98 HIS A C 1
ATOM 755 O O . HIS A 1 95 ? 1.234 -8.479 6.262 1.00 28.45 98 HIS A O 1
ATOM 762 N N . ILE A 1 96 ? 2.915 -9.769 5.471 1.00 19.21 99 ILE A N 1
ATOM 763 C CA A ILE A 1 96 ? 3.970 -9.214 6.312 0.12 21.51 99 ILE A CA 1
ATOM 764 C CA B ILE A 1 96 ? 3.964 -9.199 6.309 0.88 21.50 99 ILE A CA 1
ATOM 765 C C . ILE A 1 96 ? 5.089 -8.724 5.398 1.00 21.29 99 ILE A C 1
ATOM 766 O O . ILE A 1 96 ? 5.516 -9.456 4.505 1.00 21.23 99 ILE A O 1
ATOM 775 N N . LYS A 1 97 ? 5.565 -7.505 5.639 1.00 21.29 100 LYS A N 1
ATOM 776 C CA . LYS A 1 97 ? 6.756 -7.033 4.921 1.00 21.31 100 LYS A CA 1
ATOM 777 C C . LYS A 1 97 ? 7.965 -7.651 5.622 1.00 19.69 100 LYS A C 1
ATOM 778 O O . LYS A 1 97 ? 8.684 -7.012 6.395 1.00 22.82 100 LYS A O 1
ATOM 784 N N . ALA A 1 98 ? 8.186 -8.937 5.344 1.00 21.52 101 ALA A N 1
ATOM 785 C CA . ALA A 1 98 ? 9.178 -9.704 6.095 1.00 20.87 101 ALA A CA 1
ATOM 786 C C . ALA A 1 98 ? 10.606 -9.244 5.841 1.00 21.74 101 ALA A C 1
ATOM 787 O O . ALA A 1 98 ? 11.471 -9.464 6.690 1.00 21.02 101 ALA A O 1
ATOM 789 N N . GLU A 1 99 ? 10.894 -8.626 4.692 1.00 19.54 102 GLU A N 1
ATOM 790 C CA . GLU A 1 99 ? 12.238 -8.091 4.529 1.00 18.02 102 GLU A CA 1
ATOM 791 C C . GLU A 1 99 ? 12.478 -6.837 5.343 1.00 21.45 102 GLU A C 1
ATOM 792 O O . GLU A 1 99 ? 13.631 -6.392 5.447 1.00 24.31 102 GLU A O 1
ATOM 798 N N . ASN A 1 100 ? 11.431 -6.254 5.924 1.00 22.17 103 ASN A N 1
ATOM 799 C CA . ASN A 1 100 ? 11.602 -5.186 6.887 1.00 21.33 103 ASN A CA 1
ATOM 800 C C . ASN A 1 100 ? 11.818 -5.725 8.298 1.00 20.98 103 ASN A C 1
ATOM 801 O O . ASN A 1 100 ? 12.055 -4.936 9.213 1.00 22.64 103 ASN A O 1
ATOM 806 N N . CYS A 1 101 ? 11.771 -7.047 8.472 1.00 18.87 104 CYS A N 1
ATOM 807 C CA . CYS A 1 101 ? 12.092 -7.663 9.756 1.00 19.62 104 CYS A CA 1
ATOM 808 C C . CYS A 1 101 ? 13.603 -7.820 9.837 1.00 21.14 104 CYS A C 1
ATOM 809 O O . CYS A 1 101 ? 14.185 -8.648 9.125 1.00 23.93 104 CYS A O 1
ATOM 812 N N . THR A 1 102 ? 14.246 -7.033 10.698 1.00 21.68 105 THR A N 1
ATOM 813 C CA . THR A 1 102 ? 15.698 -7.105 10.807 1.00 21.39 105 THR A CA 1
ATOM 814 C C . THR A 1 102 ? 16.188 -7.949 11.977 1.00 20.74 105 THR A C 1
ATOM 815 O O . THR A 1 102 ? 17.356 -8.359 11.968 1.00 22.33 105 THR A O 1
ATOM 819 N N . HIS A 1 103 ? 15.341 -8.212 12.981 1.00 20.49 106 HIS A N 1
ATOM 820 C CA . HIS A 1 103 ? 15.705 -9.045 14.122 1.00 19.48 106 HIS A CA 1
ATOM 821 C C . HIS A 1 103 ? 14.478 -9.806 14.585 1.00 16.92 106 HIS A C 1
ATOM 822 O O . HIS A 1 103 ? 13.346 -9.343 14.415 1.00 18.53 106 HIS A O 1
ATOM 829 N N . ILE A 1 104 ? 14.725 -10.976 15.174 1.00 19.12 107 ILE A N 1
ATOM 830 C CA . ILE A 1 104 ? 13.708 -11.803 15.814 1.00 17.86 107 ILE A CA 1
ATOM 831 C C . ILE A 1 104 ? 14.239 -12.217 17.178 1.00 20.23 107 ILE A C 1
ATOM 832 O O . ILE A 1 104 ? 15.409 -12.588 17.302 1.00 18.98 107 ILE A O 1
ATOM 837 N N . ALA A 1 105 ? 13.387 -12.168 18.199 1.00 16.27 108 ALA A N 1
ATOM 838 C CA . ALA A 1 105 ? 13.801 -12.606 19.527 1.00 16.51 108 ALA A CA 1
ATOM 839 C C . ALA A 1 105 ? 12.846 -13.655 20.066 1.00 16.37 108 ALA A C 1
ATOM 840 O O . ALA A 1 105 ? 11.633 -13.559 19.882 1.00 17.65 108 ALA A O 1
ATOM 842 N N . LEU A 1 106 ? 13.400 -14.656 20.740 1.00 17.59 109 LEU A N 1
ATOM 843 C CA . LEU A 1 106 ? 12.625 -15.570 21.565 1.00 16.97 109 LEU A CA 1
ATOM 844 C C . LEU A 1 106 ? 12.855 -15.172 23.012 1.00 17.54 109 LEU A C 1
ATOM 845 O O . LEU A 1 106 ? 14.005 -15.030 23.437 1.00 19.73 109 LEU A O 1
ATOM 850 N N . ILE A 1 107 ? 11.765 -14.957 23.748 1.00 15.76 110 ILE A N 1
ATOM 851 C CA . ILE A 1 107 ? 11.817 -14.422 25.105 1.00 16.01 110 ILE A CA 1
ATOM 852 C C . ILE A 1 107 ? 11.043 -15.312 26.063 1.00 16.96 110 ILE A C 1
ATOM 853 O O . ILE A 1 107 ? 9.927 -15.741 25.769 1.00 17.66 110 ILE A O 1
ATOM 858 N N . GLU A 1 108 ? 11.619 -15.547 27.243 1.00 19.44 111 GLU A N 1
ATOM 859 C CA . GLU A 1 108 ? 10.898 -16.145 28.358 1.00 22.21 111 GLU A CA 1
ATOM 860 C C . GLU A 1 108 ? 11.023 -15.213 29.549 1.00 20.97 111 GLU A C 1
ATOM 861 O O . GLU A 1 108 ? 12.126 -14.763 29.870 1.00 24.08 111 GLU A O 1
ATOM 867 N N . ARG A 1 109 ? 9.895 -14.891 30.167 1.00 19.44 112 ARG A N 1
ATOM 868 C CA . ARG A 1 109 ? 9.933 -14.063 31.371 1.00 19.83 112 ARG A CA 1
ATOM 869 C C . ARG A 1 109 ? 8.629 -14.232 32.129 1.00 21.44 112 ARG A C 1
ATOM 870 O O . ARG A 1 109 ? 7.690 -14.882 31.670 1.00 24.55 112 ARG A O 1
ATOM 878 N N . LYS A 1 110 ? 8.582 -13.658 33.328 1.00 21.77 113 LYS A N 1
ATOM 879 C CA . LYS A 1 110 ? 7.313 -13.555 34.024 1.00 22.46 113 LYS A CA 1
ATOM 880 C C . LYS A 1 110 ? 6.672 -12.203 33.747 1.00 24.70 113 LYS A C 1
ATOM 881 O O . LYS A 1 110 ? 7.349 -11.169 33.746 1.00 29.81 113 LYS A O 1
ATOM 887 N N . PHE A 1 111 ? 5.371 -12.228 33.459 1.00 22.99 114 PHE A N 1
ATOM 888 C CA . PHE A 1 111 ? 4.573 -11.023 33.263 1.00 21.54 114 PHE A CA 1
ATOM 889 C C . PHE A 1 111 ? 3.481 -11.044 34.320 1.00 29.04 114 PHE A C 1
ATOM 890 O O . PHE A 1 111 ? 2.556 -11.860 34.241 1.00 25.38 114 PHE A O 1
ATOM 898 N N . MET A 1 112 ? 3.606 -10.167 35.313 1.00 24.85 115 MET A N 1
ATOM 899 C CA . MET A 1 112 ? 2.676 -10.143 36.441 1.00 28.11 115 MET A CA 1
ATOM 900 C C . MET A 1 112 ? 2.514 -11.538 37.044 1.00 28.47 115 MET A C 1
ATOM 901 O O . MET A 1 112 ? 1.403 -11.999 37.319 1.00 29.55 115 MET A O 1
ATOM 906 N N . GLY A 1 113 ? 3.634 -12.228 37.233 1.00 25.38 116 GLY A N 1
ATOM 907 C CA . GLY A 1 113 ? 3.644 -13.529 37.877 1.00 25.62 116 GLY A CA 1
ATOM 908 C C . GLY A 1 113 ? 3.322 -14.694 36.967 1.00 23.63 116 GLY A C 1
ATOM 909 O O . GLY A 1 113 ? 3.395 -15.847 37.413 1.00 27.21 116 GLY A O 1
ATOM 910 N N . MET A 1 114 ? 3.019 -14.434 35.696 1.00 22.56 117 MET A N 1
ATOM 911 C CA . MET A 1 114 ? 2.655 -15.461 34.734 1.00 24.64 117 MET A CA 1
ATOM 912 C C . MET A 1 114 ? 3.892 -15.816 33.910 1.00 24.01 117 MET A C 1
ATOM 913 O O . MET A 1 114 ? 4.513 -14.928 33.321 1.00 30.33 117 MET A O 1
ATOM 918 N N . ASP A 1 115 ? 4.255 -17.101 33.870 1.00 20.90 118 ASP A N 1
ATOM 919 C CA . ASP A 1 115 ? 5.252 -17.540 32.895 1.00 20.62 118 ASP A CA 1
ATOM 920 C C . ASP A 1 115 ? 4.749 -17.226 31.490 1.00 24.57 118 ASP A C 1
ATOM 921 O O . ASP A 1 115 ? 3.591 -17.498 31.164 1.00 21.12 118 ASP A O 1
ATOM 926 N N . THR A 1 116 ? 5.621 -16.656 30.656 1.00 17.92 119 THR A N 1
ATOM 927 C CA A THR A 1 116 ? 5.290 -16.338 29.267 0.77 18.55 119 THR A CA 1
ATOM 928 C CA B THR A 1 116 ? 5.272 -16.375 29.273 0.23 18.69 119 THR A CA 1
ATOM 929 C C . THR A 1 116 ? 6.441 -16.736 28.366 1.00 19.59 119 THR A C 1
ATOM 930 O O . THR A 1 116 ? 7.603 -16.729 28.774 1.00 21.50 119 THR A O 1
ATOM 937 N N . ALA A 1 117 ? 6.116 -17.048 27.115 1.00 18.75 120 ALA A N 1
ATOM 938 C CA . ALA A 1 117 ? 7.120 -17.388 26.123 1.00 17.97 120 ALA A CA 1
ATOM 939 C C . ALA A 1 117 ? 6.654 -16.765 24.824 1.00 18.10 120 ALA A C 1
ATOM 940 O O . ALA A 1 117 ? 5.521 -17.010 24.405 1.00 19.75 120 ALA A O 1
ATOM 942 N N . SER A 1 118 ? 7.489 -15.917 24.241 1.00 15.36 121 SER A N 1
ATOM 943 C CA . SER A 1 118 ? 7.050 -15.122 23.106 1.00 17.29 121 SER A CA 1
ATOM 944 C C . SER A 1 118 ? 8.127 -15.049 22.038 1.00 15.44 121 SER A C 1
ATOM 945 O O . SER A 1 118 ? 9.320 -15.231 22.296 1.00 16.23 121 SER A O 1
ATOM 948 N N . ILE A 1 119 ? 7.674 -14.774 20.813 1.00 15.22 122 ILE A N 1
ATOM 949 C CA . ILE A 1 119 ? 8.539 -14.461 19.680 1.00 17.10 122 ILE A CA 1
ATOM 950 C C . ILE A 1 119 ? 8.201 -13.053 19.225 1.00 18.79 122 ILE A C 1
ATOM 951 O O . ILE A 1 119 ? 7.037 -12.761 18.946 1.00 18.67 122 ILE A O 1
ATOM 956 N N . LEU A 1 120 ? 9.203 -12.183 19.174 1.00 16.04 123 LEU A N 1
ATOM 957 C CA . LEU A 1 120 ? 9.036 -10.797 18.758 1.00 18.15 123 LEU A CA 1
ATOM 958 C C . LEU A 1 120 ? 9.747 -10.601 17.432 1.00 21.56 123 LEU A C 1
ATOM 959 O O . LEU A 1 120 ? 10.912 -10.987 17.285 1.00 19.61 123 LEU A O 1
ATOM 964 N N . PHE A 1 121 ? 9.050 -9.990 16.482 1.00 16.95 124 PHE A N 1
ATOM 965 C CA . PHE A 1 121 ? 9.624 -9.623 15.195 1.00 16.06 124 PHE A CA 1
ATOM 966 C C . PHE A 1 121 ? 9.852 -8.122 15.208 1.00 18.24 124 PHE A C 1
ATOM 967 O O . PHE A 1 121 ? 8.919 -7.360 15.474 1.00 19.95 124 PHE A O 1
ATOM 975 N N . PHE A 1 122 ? 11.082 -7.698 14.934 1.00 17.07 125 PHE A N 1
ATOM 976 C CA . PHE A 1 122 ? 11.468 -6.292 15.025 1.00 18.76 125 PHE A CA 1
ATOM 977 C C . PHE A 1 122 ? 11.674 -5.656 13.656 1.00 19.72 125 PHE A C 1
ATOM 978 O O . PHE A 1 122 ? 12.213 -6.286 12.737 1.00 22.01 125 PHE A O 1
ATOM 986 N N . ASN A 1 123 ? 11.308 -4.378 13.552 1.00 21.33 126 ASN A N 1
ATOM 987 C CA . ASN A 1 123 ? 11.632 -3.591 12.370 1.00 20.38 126 ASN A CA 1
ATOM 988 C C . ASN A 1 123 ? 12.995 -2.923 12.560 1.00 22.58 126 ASN A C 1
ATOM 989 O O . ASN A 1 123 ? 13.668 -3.100 13.578 1.00 24.99 126 ASN A O 1
ATOM 994 N N . LYS A 1 124 ? 13.414 -2.140 11.568 1.00 29.41 127 LYS A N 1
ATOM 995 C CA . LYS A 1 124 ? 14.740 -1.541 11.621 1.00 26.61 127 LYS A CA 1
ATOM 996 C C . LYS A 1 124 ? 14.867 -0.441 12.665 1.00 31.96 127 LYS A C 1
ATOM 997 O O . LYS A 1 124 ? 15.993 -0.045 12.979 1.00 37.14 127 LYS A O 1
ATOM 1003 N N . GLU A 1 125 ? 13.760 0.074 13.198 1.00 26.25 128 GLU A N 1
ATOM 1004 C CA . GLU A 1 125 ? 13.823 1.035 14.290 1.00 25.78 128 GLU A CA 1
ATOM 1005 C C . GLU A 1 125 ? 13.931 0.356 15.647 1.00 32.20 128 GLU A C 1
ATOM 1006 O O . GLU A 1 125 ? 13.992 1.050 16.667 1.00 30.98 128 GLU A O 1
ATOM 1012 N N . GLY A 1 126 ? 13.935 -0.975 15.684 1.00 23.46 129 GLY A N 1
ATOM 1013 C CA . GLY A 1 126 ? 14.028 -1.683 16.946 1.00 26.45 129 GLY A CA 1
ATOM 1014 C C . GLY A 1 126 ? 12.734 -1.815 17.710 1.00 26.62 129 GLY A C 1
ATOM 1015 O O . GLY A 1 126 ? 12.765 -2.142 18.902 1.00 22.64 129 GLY A O 1
ATOM 1016 N N . SER A 1 127 ? 11.594 -1.557 17.079 1.00 25.26 130 SER A N 1
ATOM 1017 C CA . SER A 1 127 ? 10.305 -1.790 17.709 1.00 29.10 130 SER A CA 1
ATOM 1018 C C . SER A 1 127 ? 9.652 -3.018 17.088 1.00 27.67 130 SER A C 1
ATOM 1019 O O . SER A 1 127 ? 10.103 -3.546 16.068 1.00 26.52 130 SER A O 1
ATOM 1022 N N . ALA A 1 128 ? 8.571 -3.474 17.716 1.00 23.41 131 ALA A N 1
ATOM 1023 C CA . ALA A 1 128 ? 7.942 -4.725 17.325 1.00 19.52 131 ALA A CA 1
ATOM 1024 C C . ALA A 1 128 ? 6.985 -4.495 16.161 1.00 23.28 131 ALA A C 1
ATOM 1025 O O . ALA A 1 128 ? 6.198 -3.542 16.170 1.00 24.99 131 ALA A O 1
ATOM 1027 N N . MET A 1 129 ? 7.074 -5.349 15.145 1.00 22.78 132 MET A N 1
ATOM 1028 C CA . MET A 1 129 ? 6.062 -5.367 14.098 1.00 20.11 132 MET A CA 1
ATOM 1029 C C . MET A 1 129 ? 5.048 -6.487 14.274 1.00 22.09 132 MET A C 1
ATOM 1030 O O . MET A 1 129 ? 3.952 -6.406 13.712 1.00 23.44 132 MET A O 1
ATOM 1035 N N . LEU A 1 130 ? 5.351 -7.490 15.095 1.00 18.65 133 LEU A N 1
ATOM 1036 C CA . LEU A 1 130 ? 4.444 -8.612 15.271 1.00 16.42 133 LEU A CA 1
ATOM 1037 C C . LEU A 1 130 ? 4.924 -9.375 16.489 1.00 18.68 133 LEU A C 1
ATOM 1038 O O . LEU A 1 130 ? 6.117 -9.373 16.780 1.00 17.46 133 LEU A O 1
ATOM 1043 N N . LYS A 1 131 ? 3.991 -10.001 17.210 1.00 18.29 134 LYS A N 1
ATOM 1044 C CA . LYS A 1 131 ? 4.332 -10.860 18.337 1.00 17.35 134 LYS A CA 1
ATOM 1045 C C . LYS A 1 131 ? 3.562 -12.166 18.229 1.00 17.89 134 LYS A C 1
ATOM 1046 O O . LYS A 1 131 ? 2.410 -12.181 17.790 1.00 20.51 134 LYS A O 1
ATOM 1052 N N . ILE A 1 132 ? 4.198 -13.267 18.612 1.00 17.13 135 ILE A N 1
ATOM 1053 C CA . ILE A 1 132 ? 3.524 -14.553 18.770 1.00 16.31 135 ILE A CA 1
ATOM 1054 C C . ILE A 1 132 ? 3.762 -15.031 20.191 1.00 17.91 135 ILE A C 1
ATOM 1055 O O . ILE A 1 132 ? 4.909 -15.061 20.647 1.00 20.84 135 ILE A O 1
ATOM 1060 N N . PHE A 1 133 ? 2.687 -15.413 20.883 1.00 16.67 136 PHE A N 1
ATOM 1061 C CA . PHE A 1 133 ? 2.750 -15.920 22.248 1.00 17.55 136 PHE A CA 1
ATOM 1062 C C . PHE A 1 133 ? 2.325 -17.379 22.285 1.00 18.23 136 PHE A C 1
ATOM 1063 O O . PHE A 1 133 ? 1.387 -17.772 21.596 1.00 19.72 136 PHE A O 1
ATOM 1071 N N . LEU A 1 134 ? 2.966 -18.174 23.141 1.00 16.56 137 LEU A N 1
ATOM 1072 C CA . LEU A 1 134 ? 2.573 -19.571 23.249 1.00 20.60 137 LEU A CA 1
ATOM 1073 C C . LEU A 1 134 ? 1.177 -19.698 23.839 1.00 25.84 137 LEU A C 1
ATOM 1074 O O . LEU A 1 134 ? 0.719 -18.838 24.596 1.00 24.59 137 LEU A O 1
ATOM 1079 N N . GLY A 1 135 ? 0.504 -20.804 23.487 1.00 30.49 138 GLY A N 1
ATOM 1080 C CA . GLY A 1 135 ? -0.850 -21.049 23.948 1.00 28.71 138 GLY A CA 1
ATOM 1081 C C . GLY A 1 135 ? -0.928 -21.533 25.387 1.00 30.97 138 GLY A C 1
ATOM 1082 O O . GLY A 1 135 ? 0.062 -21.875 26.031 1.00 31.69 138 GLY A O 1
ATOM 1083 N N . ARG A 1 136 ? -2.154 -21.563 25.898 1.00 25.82 139 ARG A N 1
ATOM 1084 C CA . ARG A 1 136 ? -2.394 -21.875 27.300 1.00 31.07 139 ARG A CA 1
ATOM 1085 C C . ARG A 1 136 ? -3.536 -22.870 27.426 1.00 37.19 139 ARG A C 1
ATOM 1086 O O . ARG A 1 136 ? -4.308 -23.089 26.486 1.00 35.05 139 ARG A O 1
ATOM 1094 N N . ASP A 1 137 ? -3.615 -23.490 28.606 1.00 32.51 140 ASP A N 1
ATOM 1095 C CA . ASP A 1 137 ? -4.706 -24.396 28.926 1.00 39.40 140 ASP A CA 1
ATOM 1096 C C . ASP A 1 137 ? -5.804 -23.638 29.670 1.00 42.41 140 ASP A C 1
ATOM 1097 O O . ASP A 1 137 ? -5.731 -22.424 29.875 1.00 39.63 140 ASP A O 1
ATOM 1102 N N . ASP A 1 138 ? -6.833 -24.371 30.101 1.00 48.61 141 ASP A N 1
ATOM 1103 C CA . ASP A 1 138 ? -7.965 -23.737 30.766 1.00 46.16 141 ASP A CA 1
ATOM 1104 C C . ASP A 1 138 ? -7.602 -23.161 32.130 1.00 48.03 141 ASP A C 1
ATOM 1105 O O . ASP A 1 138 ? -8.307 -22.268 32.611 1.00 56.08 141 ASP A O 1
ATOM 1110 N N . HIS A 1 139 ? -6.526 -23.634 32.760 1.00 45.65 142 HIS A N 1
ATOM 1111 C CA . HIS A 1 139 ? -6.027 -23.041 33.993 1.00 39.35 142 HIS A CA 1
ATOM 1112 C C . HIS A 1 139 ? -5.051 -21.896 33.743 1.00 36.95 142 HIS A C 1
ATOM 1113 O O . HIS A 1 139 ? -4.379 -21.464 34.684 1.00 36.24 142 HIS A O 1
ATOM 1120 N N . ARG A 1 140 ? -4.945 -21.434 32.486 1.00 40.22 143 ARG A N 1
ATOM 1121 C CA A ARG A 1 140 ? -4.087 -20.309 32.105 0.75 40.90 143 ARG A CA 1
ATOM 1122 C CA B ARG A 1 140 ? -4.084 -20.311 32.099 0.25 40.69 143 ARG A CA 1
ATOM 1123 C C . ARG A 1 140 ? -2.605 -20.613 32.320 1.00 34.23 143 ARG A C 1
ATOM 1124 O O . ARG A 1 140 ? -1.796 -19.708 32.534 1.00 33.98 143 ARG A O 1
ATOM 1139 N N . GLN A 1 141 ? -2.247 -21.885 32.262 1.00 28.38 144 GLN A N 1
ATOM 1140 C CA . GLN A 1 141 ? -0.866 -22.327 32.272 1.00 24.61 144 GLN A CA 1
ATOM 1141 C C . GLN A 1 141 ? -0.414 -22.585 30.840 1.00 20.85 144 GLN A C 1
ATOM 1142 O O . GLN A 1 141 ? -1.198 -22.994 29.980 1.00 23.50 144 GLN A O 1
ATOM 1148 N N . LEU A 1 142 ? 0.868 -22.362 30.599 1.00 18.64 145 LEU A N 1
ATOM 1149 C CA . LEU A 1 142 ? 1.415 -22.659 29.277 1.00 15.90 145 LEU A CA 1
ATOM 1150 C C . LEU A 1 142 ? 1.271 -24.144 28.961 1.00 19.80 145 LEU A C 1
ATOM 1151 O O . LEU A 1 142 ? 1.224 -24.995 29.857 1.00 23.95 145 LEU A O 1
ATOM 1156 N N . LEU A 1 143 ? 1.188 -24.451 27.662 1.00 20.65 146 LEU A N 1
ATOM 1157 C CA . LEU A 1 143 ? 1.180 -25.838 27.206 1.00 21.62 146 LEU A CA 1
ATOM 1158 C C . LEU A 1 143 ? 2.626 -26.319 27.153 1.00 24.68 146 LEU A C 1
ATOM 1159 O O . LEU A 1 143 ? 3.423 -25.813 26.355 1.00 21.22 146 LEU A O 1
ATOM 1164 N N . SER A 1 144 ? 2.979 -27.291 28.004 1.00 21.69 147 SER A N 1
ATOM 1165 C CA A SER A 1 144 ? 4.383 -27.676 28.142 0.64 20.30 147 SER A CA 1
ATOM 1166 C CA B SER A 1 144 ? 4.389 -27.650 28.138 0.36 20.40 147 SER A CA 1
ATOM 1167 C C . SER A 1 144 ? 4.947 -28.274 26.867 1.00 21.88 147 SER A C 1
ATOM 1168 O O . SER A 1 144 ? 6.144 -28.136 26.597 1.00 20.37 147 SER A O 1
ATOM 1173 N N . GLU A 1 145 ? 4.103 -28.938 26.070 1.00 25.43 148 GLU A N 1
ATOM 1174 C CA . GLU A 1 145 ? 4.557 -29.461 24.784 1.00 22.37 148 GLU A CA 1
ATOM 1175 C C . GLU A 1 145 ? 5.037 -28.334 23.868 1.00 20.94 148 GLU A C 1
ATOM 1176 O O . GLU A 1 145 ? 6.053 -28.478 23.172 1.00 23.05 148 GLU A O 1
ATOM 1182 N N . GLN A 1 146 ? 4.327 -27.198 23.877 1.00 20.00 149 GLN A N 1
ATOM 1183 C CA A GLN A 1 146 ? 4.760 -26.031 23.108 0.63 19.41 149 GLN A CA 1
ATOM 1184 C CA B GLN A 1 146 ? 4.761 -26.037 23.103 0.37 19.44 149 GLN A CA 1
ATOM 1185 C C . GLN A 1 146 ? 6.022 -25.417 23.699 1.00 17.59 149 GLN A C 1
ATOM 1186 O O . GLN A 1 146 ? 6.917 -24.996 22.954 1.00 19.08 149 GLN A O 1
ATOM 1197 N N . VAL A 1 147 ? 6.099 -25.335 25.030 1.00 17.28 150 VAL A N 1
ATOM 1198 C CA . VAL A 1 147 ? 7.303 -24.804 25.660 1.00 18.71 150 VAL A CA 1
ATOM 1199 C C . VAL A 1 147 ? 8.520 -25.642 25.279 1.00 16.91 150 VAL A C 1
ATOM 1200 O O . VAL A 1 147 ? 9.594 -25.105 24.995 1.00 17.77 150 VAL A O 1
ATOM 1204 N N . SER A 1 148 ? 8.367 -26.966 25.248 1.00 16.72 151 SER A N 1
ATOM 1205 C CA . SER A 1 148 ? 9.479 -27.813 24.832 1.00 16.68 151 SER A CA 1
ATOM 1206 C C . SER A 1 148 ? 9.897 -27.517 23.391 1.00 20.04 151 SER A C 1
ATOM 1207 O O . SER A 1 148 ? 11.090 -27.383 23.096 1.00 20.14 151 SER A O 1
ATOM 1210 N N . ALA A 1 149 ? 8.923 -27.385 22.489 1.00 19.52 152 ALA A N 1
ATOM 1211 C CA . ALA A 1 149 ? 9.242 -27.087 21.093 1.00 19.57 152 ALA A CA 1
ATOM 1212 C C . ALA A 1 149 ? 9.882 -25.706 20.951 1.00 18.59 152 ALA A C 1
ATOM 1213 O O . ALA A 1 149 ? 10.817 -25.515 20.162 1.00 20.58 152 ALA A O 1
ATOM 1215 N N . PHE A 1 150 ? 9.397 -24.734 21.725 1.00 15.84 153 PHE A N 1
ATOM 1216 C CA . PHE A 1 150 ? 10.004 -23.410 21.758 1.00 16.42 153 PHE A CA 1
ATOM 1217 C C . PHE A 1 150 ? 11.467 -23.491 22.194 1.00 18.65 153 PHE A C 1
ATOM 1218 O O . PHE A 1 150 ? 12.344 -22.859 21.594 1.00 17.74 153 PHE A O 1
ATOM 1226 N N . HIS A 1 151 ? 11.755 -24.273 23.247 1.00 16.68 154 HIS A N 1
ATOM 1227 C CA . HIS A 1 151 ? 13.138 -24.435 23.685 1.00 20.03 154 HIS A CA 1
ATOM 1228 C C . HIS A 1 151 ? 13.996 -25.112 22.623 1.00 20.80 154 HIS A C 1
ATOM 1229 O O . HIS A 1 151 ? 15.175 -24.770 22.461 1.00 21.17 154 HIS A O 1
ATOM 1236 N N . THR A 1 152 ? 13.426 -26.074 21.897 1.00 19.09 155 THR A N 1
ATOM 1237 C CA . THR A 1 152 ? 14.166 -26.705 20.802 1.00 22.92 155 THR A CA 1
ATOM 1238 C C . THR A 1 152 ? 14.527 -25.693 19.719 1.00 25.59 155 THR A C 1
ATOM 1239 O O . THR A 1 152 ? 15.652 -25.696 19.204 1.00 21.08 155 THR A O 1
ATOM 1243 N N . LEU A 1 153 ? 13.598 -24.803 19.378 1.00 19.61 156 LEU A N 1
ATOM 1244 C CA . LEU A 1 153 ? 13.894 -23.791 18.366 1.00 19.52 156 LEU A CA 1
ATOM 1245 C C . LEU A 1 153 ? 14.956 -22.818 18.858 1.00 18.90 156 LEU A C 1
ATOM 1246 O O . LEU A 1 153 ? 15.881 -22.471 18.116 1.00 20.64 156 LEU A O 1
ATOM 1251 N N . ALA A 1 154 ? 14.864 -22.384 20.120 1.00 18.56 157 ALA A N 1
ATOM 1252 C CA . ALA A 1 154 ? 15.863 -21.458 20.630 1.00 19.25 157 ALA A CA 1
ATOM 1253 C C . ALA A 1 154 ? 17.256 -22.079 20.592 1.00 24.84 157 ALA A C 1
ATOM 1254 O O . ALA A 1 154 ? 18.230 -21.410 20.231 1.00 24.96 157 ALA A O 1
ATOM 1256 N N . ALA A 1 155 ? 17.363 -23.363 20.939 1.00 23.75 158 ALA A N 1
ATOM 1257 C CA . ALA A 1 155 ? 18.662 -24.029 20.902 1.00 28.57 158 ALA A CA 1
ATOM 1258 C C . ALA A 1 155 ? 19.189 -24.120 19.480 1.00 29.61 158 ALA A C 1
ATOM 1259 O O . ALA A 1 155 ? 20.386 -23.925 19.236 1.00 30.10 158 ALA A O 1
ATOM 1261 N N . SER A 1 156 ? 18.304 -24.405 18.527 1.00 23.78 159 SER A N 1
ATOM 1262 C CA . SER A 1 156 ? 18.721 -24.493 17.137 1.00 26.17 159 SER A CA 1
ATOM 1263 C C . SER A 1 156 ? 19.091 -23.126 16.586 1.00 29.96 159 SER A C 1
ATOM 1264 O O . SER A 1 156 ? 20.005 -23.022 15.773 1.00 31.31 159 SER A O 1
ATOM 1267 N N . LEU A 1 157 ? 18.410 -22.063 17.006 1.00 28.02 160 LEU A N 1
ATOM 1268 C CA . LEU A 1 157 ? 18.806 -20.738 16.539 1.00 29.19 160 LEU A CA 1
ATOM 1269 C C . LEU A 1 157 ? 20.183 -20.358 17.064 1.00 35.27 160 LEU A C 1
ATOM 1270 O O . LEU A 1 157 ? 20.858 -19.506 16.476 1.00 43.78 160 LEU A O 1
ATOM 1275 N N . LYS A 1 158 ? 20.612 -20.968 18.166 1.00 39.15 161 LYS A N 1
ATOM 1276 C CA . LYS A 1 158 ? 21.945 -20.715 18.685 1.00 34.71 161 LYS A CA 1
ATOM 1277 C C . LYS A 1 158 ? 23.028 -21.567 18.022 1.00 45.72 161 LYS A C 1
ATOM 1278 O O . LYS A 1 158 ? 24.186 -21.467 18.440 1.00 51.66 161 LYS A O 1
ATOM 1284 N N . GLU A 1 159 ? 22.712 -22.380 16.999 1.00 51.49 162 GLU A N 1
ATOM 1285 C CA . GLU A 1 159 ? 23.792 -23.041 16.259 1.00 49.85 162 GLU A CA 1
ATOM 1286 C C . GLU A 1 159 ? 24.604 -22.018 15.474 1.00 61.44 162 GLU A C 1
ATOM 1287 O O . GLU A 1 159 ? 25.834 -21.957 15.588 1.00 67.34 162 GLU A O 1
ATOM 1293 N N . HIS A 1 160 ? 23.928 -21.191 14.682 1.00 61.02 163 HIS A N 1
ATOM 1294 C CA . HIS A 1 160 ? 24.589 -20.142 13.908 1.00 56.51 163 HIS A CA 1
ATOM 1295 C C . HIS A 1 160 ? 24.346 -18.776 14.542 1.00 58.95 163 HIS A C 1
ATOM 1296 O O . HIS A 1 160 ? 25.271 -18.161 15.067 1.00 64.51 163 HIS A O 1
ATOM 1298 N N . VAL B 1 1 ? 14.012 -18.121 72.195 1.00 63.08 4 VAL B N 1
ATOM 1299 C CA . VAL B 1 1 ? 12.664 -17.614 72.411 1.00 69.73 4 VAL B CA 1
ATOM 1300 C C . VAL B 1 1 ? 11.771 -18.092 71.243 1.00 67.68 4 VAL B C 1
ATOM 1301 O O . VAL B 1 1 ? 10.703 -18.650 71.485 1.00 72.12 4 VAL B O 1
ATOM 1305 N N . SER B 1 2 ? 12.237 -17.908 70.002 1.00 65.35 5 SER B N 1
ATOM 1306 C CA . SER B 1 2 ? 11.691 -18.518 68.788 1.00 63.08 5 SER B CA 1
ATOM 1307 C C . SER B 1 2 ? 10.242 -18.141 68.472 1.00 60.50 5 SER B C 1
ATOM 1308 O O . SER B 1 2 ? 9.405 -17.957 69.365 1.00 52.31 5 SER B O 1
ATOM 1311 N N . LEU B 1 3 ? 9.942 -18.068 67.172 1.00 52.55 6 LEU B N 1
ATOM 1312 C CA . LEU B 1 3 ? 8.681 -17.503 66.701 1.00 43.30 6 LEU B CA 1
ATOM 1313 C C . LEU B 1 3 ? 7.487 -18.370 67.086 1.00 33.80 6 LEU B C 1
ATOM 1314 O O . LEU B 1 3 ? 6.459 -17.859 67.544 1.00 40.30 6 LEU B O 1
ATOM 1319 N N . GLN B 1 4 ? 7.594 -19.687 66.890 1.00 41.65 7 GLN B N 1
ATOM 1320 C CA . GLN B 1 4 ? 6.442 -20.550 67.129 1.00 44.62 7 GLN B CA 1
ATOM 1321 C C . GLN B 1 4 ? 6.080 -20.593 68.607 1.00 53.58 7 GLN B C 1
ATOM 1322 O O . GLN B 1 4 ? 4.896 -20.576 68.963 1.00 46.48 7 GLN B O 1
ATOM 1328 N N . GLU B 1 5 ? 7.085 -20.645 69.484 1.00 54.02 8 GLU B N 1
ATOM 1329 C CA . GLU B 1 5 ? 6.810 -20.586 70.915 1.00 53.67 8 GLU B CA 1
ATOM 1330 C C . GLU B 1 5 ? 6.180 -19.254 71.300 1.00 44.61 8 GLU B C 1
ATOM 1331 O O . GLU B 1 5 ? 5.281 -19.214 72.147 1.00 48.05 8 GLU B O 1
ATOM 1337 N N . PHE B 1 6 ? 6.618 -18.162 70.672 1.00 40.28 9 PHE B N 1
ATOM 1338 C CA . PHE B 1 6 ? 6.047 -16.851 70.961 1.00 39.54 9 PHE B CA 1
ATOM 1339 C C . PHE B 1 6 ? 4.576 -16.777 70.558 1.00 45.42 9 PHE B C 1
ATOM 1340 O O . PHE B 1 6 ? 3.755 -16.225 71.298 1.00 37.65 9 PHE B O 1
ATOM 1348 N N . LEU B 1 7 ? 4.220 -17.324 69.389 1.00 39.92 10 LEU B N 1
ATOM 1349 C CA . LEU B 1 7 ? 2.844 -17.229 68.912 1.00 37.24 10 LEU B CA 1
ATOM 1350 C C . LEU B 1 7 ? 1.894 -18.166 69.643 1.00 49.01 10 LEU B C 1
ATOM 1351 O O . LEU B 1 7 ? 0.686 -17.901 69.673 1.00 47.74 10 LEU B O 1
ATOM 1356 N N . LYS B 1 8 ? 2.408 -19.246 70.231 1.00 49.43 11 LYS B N 1
ATOM 1357 C CA . LYS B 1 8 ? 1.597 -20.150 71.038 1.00 50.01 11 LYS B CA 1
ATOM 1358 C C . LYS B 1 8 ? 0.887 -19.429 72.185 1.00 44.09 11 LYS B C 1
ATOM 1359 O O . LYS B 1 8 ? -0.065 -19.978 72.750 1.00 51.71 11 LYS B O 1
ATOM 1365 N N . THR B 1 9 ? 1.282 -18.190 72.487 1.00 47.83 12 THR B N 1
ATOM 1366 C CA . THR B 1 9 ? 0.742 -17.411 73.594 1.00 55.69 12 THR B CA 1
ATOM 1367 C C . THR B 1 9 ? -0.306 -16.384 73.160 1.00 61.26 12 THR B C 1
ATOM 1368 O O . THR B 1 9 ? -1.089 -15.933 74.008 1.00 64.39 12 THR B O 1
ATOM 1372 N N . GLU B 1 10 ? -0.358 -16.055 71.844 1.00 54.62 13 GLU B N 1
ATOM 1373 C CA A GLU B 1 10 ? -1.268 -15.101 71.198 0.52 54.89 13 GLU B CA 1
ATOM 1374 C CA B GLU B 1 10 ? -1.252 -15.105 71.186 0.48 54.91 13 GLU B CA 1
ATOM 1375 C C . GLU B 1 10 ? -0.771 -13.674 71.407 1.00 54.89 13 GLU B C 1
ATOM 1376 O O . GLU B 1 10 ? -0.765 -13.178 72.538 1.00 49.57 13 GLU B O 1
ATOM 1387 N N . PRO B 1 11 ? -0.372 -12.983 70.343 1.00 56.25 14 PRO B N 1
ATOM 1388 C CA . PRO B 1 11 ? 0.263 -11.671 70.497 1.00 56.47 14 PRO B CA 1
ATOM 1389 C C . PRO B 1 11 ? -0.730 -10.543 70.708 1.00 53.79 14 PRO B C 1
ATOM 1390 O O . PRO B 1 11 ? -1.861 -10.564 70.216 1.00 57.66 14 PRO B O 1
ATOM 1394 N N . ASP B 1 12 ? -0.277 -9.536 71.452 1.00 58.64 15 ASP B N 1
ATOM 1395 C CA . ASP B 1 12 ? -1.011 -8.281 71.556 1.00 68.09 15 ASP B CA 1
ATOM 1396 C C . ASP B 1 12 ? -0.785 -7.462 70.292 1.00 70.84 15 ASP B C 1
ATOM 1397 O O . ASP B 1 12 ? 0.341 -7.030 70.017 1.00 75.61 15 ASP B O 1
ATOM 1402 N N . GLY B 1 13 ? -1.841 -7.254 69.519 1.00 57.60 16 GLY B N 1
ATOM 1403 C CA . GLY B 1 13 ? -1.754 -6.429 68.335 1.00 50.95 16 GLY B CA 1
ATOM 1404 C C . GLY B 1 13 ? -1.720 -7.233 67.050 1.00 47.36 16 GLY B C 1
ATOM 1405 O O . GLY B 1 13 ? -2.066 -8.416 66.999 1.00 35.97 16 GLY B O 1
ATOM 1406 N N . THR B 1 14 ? -1.274 -6.567 65.992 1.00 43.37 17 THR B N 1
ATOM 1407 C CA . THR B 1 14 ? -1.340 -7.150 64.661 1.00 38.62 17 THR B CA 1
ATOM 1408 C C . THR B 1 14 ? -0.201 -8.147 64.440 1.00 37.63 17 THR B C 1
ATOM 1409 O O . THR B 1 14 ? 0.763 -8.211 65.199 1.00 37.73 17 THR B O 1
ATOM 1413 N N . LEU B 1 15 ? -0.329 -8.946 63.381 1.00 40.47 18 LEU B N 1
ATOM 1414 C CA . LEU B 1 15 ? 0.717 -9.913 63.057 1.00 37.71 18 LEU B CA 1
ATOM 1415 C C . LEU B 1 15 ? 1.899 -9.279 62.330 1.00 29.81 18 LEU B C 1
ATOM 1416 O O . LEU B 1 15 ? 2.968 -9.892 62.251 1.00 31.50 18 LEU B O 1
ATOM 1421 N N . GLU B 1 16 ? 1.738 -8.060 61.820 1.00 35.85 19 GLU B N 1
ATOM 1422 C CA . GLU B 1 16 ? 2.839 -7.399 61.130 1.00 41.83 19 GLU B CA 1
ATOM 1423 C C . GLU B 1 16 ? 3.954 -6.973 62.089 1.00 39.91 19 GLU B C 1
ATOM 1424 O O . GLU B 1 16 ? 5.126 -6.965 61.697 1.00 41.32 19 GLU B O 1
ATOM 1430 N N . VAL B 1 17 ? 3.627 -6.628 63.342 1.00 49.98 20 VAL B N 1
ATOM 1431 C CA . VAL B 1 17 ? 4.690 -6.291 64.292 1.00 44.00 20 VAL B CA 1
ATOM 1432 C C . VAL B 1 17 ? 5.525 -7.523 64.621 1.00 45.43 20 VAL B C 1
ATOM 1433 O O . VAL B 1 17 ? 6.748 -7.426 64.795 1.00 53.82 20 VAL B O 1
ATOM 1437 N N . VAL B 1 18 ? 4.896 -8.699 64.682 1.00 38.69 21 VAL B N 1
ATOM 1438 C CA . VAL B 1 18 ? 5.634 -9.917 65.000 1.00 38.76 21 VAL B CA 1
ATOM 1439 C C . VAL B 1 18 ? 6.689 -10.207 63.936 1.00 38.91 21 VAL B C 1
ATOM 1440 O O . VAL B 1 18 ? 7.797 -10.665 64.248 1.00 38.90 21 VAL B O 1
ATOM 1444 N N . ALA B 1 19 ? 6.366 -9.948 62.662 1.00 41.18 22 ALA B N 1
ATOM 1445 C CA . ALA B 1 19 ? 7.258 -10.359 61.580 1.00 37.96 22 ALA B CA 1
ATOM 1446 C C . ALA B 1 19 ? 8.610 -9.654 61.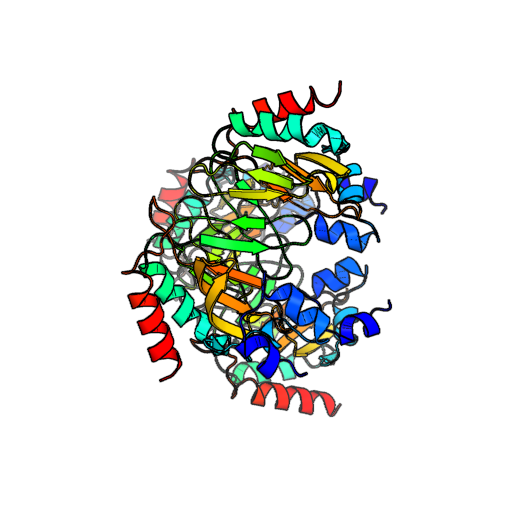663 1.00 43.32 22 ALA B C 1
ATOM 1447 O O . ALA B 1 19 ? 9.661 -10.286 61.492 1.00 44.05 22 ALA B O 1
ATOM 1449 N N . GLU B 1 20 ? 8.602 -8.346 61.913 1.00 39.60 23 GLU B N 1
ATOM 1450 C CA . GLU B 1 20 ? 9.833 -7.581 62.106 1.00 61.63 23 GLU B CA 1
ATOM 1451 C C . GLU B 1 20 ? 10.707 -8.218 63.174 1.00 55.40 23 GLU B C 1
ATOM 1452 O O . GLU B 1 20 ? 11.773 -8.777 62.875 1.00 49.00 23 GLU B O 1
ATOM 1458 N N . GLN B 1 21 ? 10.230 -8.110 64.419 1.00 48.32 24 GLN B N 1
ATOM 1459 C CA . GLN B 1 21 ? 10.845 -8.619 65.640 1.00 47.43 24 GLN B CA 1
ATOM 1460 C C . GLN B 1 21 ? 11.617 -9.921 65.446 1.00 58.05 24 GLN B C 1
ATOM 1461 O O . GLN B 1 21 ? 12.619 -10.164 66.130 1.00 53.12 24 GLN B O 1
ATOM 1467 N N . TYR B 1 22 ? 11.173 -10.761 64.511 1.00 44.36 25 TYR B N 1
ATOM 1468 C CA . TYR B 1 22 ? 11.839 -12.024 64.227 1.00 51.51 25 TYR B CA 1
ATOM 1469 C C . TYR B 1 22 ? 12.554 -12.025 62.881 1.00 48.91 25 TYR B C 1
ATOM 1470 O O . TYR B 1 22 ? 12.986 -13.090 62.423 1.00 51.12 25 TYR B O 1
ATOM 1479 N N . ASN B 1 23 ? 12.703 -10.856 62.251 1.00 46.68 26 ASN B N 1
ATOM 1480 C CA . ASN B 1 23 ? 13.456 -10.707 61.004 1.00 64.80 26 ASN B CA 1
ATOM 1481 C C . ASN B 1 23 ? 12.942 -11.665 59.934 1.00 53.31 26 ASN B C 1
ATOM 1482 O O . ASN B 1 23 ? 13.699 -12.422 59.318 1.00 55.22 26 ASN B O 1
ATOM 1487 N N . THR B 1 24 ? 11.632 -11.630 59.716 1.00 51.04 27 THR B N 1
ATOM 1488 C CA . THR B 1 24 ? 11.001 -12.554 58.790 1.00 48.05 27 THR B CA 1
ATOM 1489 C C . THR B 1 24 ? 9.766 -11.881 58.191 1.00 41.24 27 THR B C 1
ATOM 1490 O O . THR B 1 24 ? 9.533 -10.683 58.378 1.00 43.24 27 THR B O 1
ATOM 1494 N N . THR B 1 25 ? 8.981 -12.656 57.459 1.00 35.38 28 THR B N 1
ATOM 1495 C CA . THR B 1 25 ? 7.850 -12.162 56.688 1.00 32.99 28 THR B CA 1
ATOM 1496 C C . THR B 1 25 ? 6.534 -12.398 57.417 1.00 28.54 28 THR B C 1
ATOM 1497 O O . THR B 1 25 ? 6.440 -13.233 58.319 1.00 31.63 28 THR B O 1
ATOM 1501 N N . LEU B 1 26 ? 5.499 -11.667 56.988 1.00 26.98 29 LEU B N 1
ATOM 1502 C CA . LEU B 1 26 ? 4.162 -11.938 57.504 1.00 24.15 29 LEU B CA 1
ATOM 1503 C C . LEU B 1 26 ? 3.749 -13.378 57.234 1.00 24.40 29 LEU B C 1
ATOM 1504 O O . LEU B 1 26 ? 3.102 -14.012 58.074 1.00 23.04 29 LEU B O 1
ATOM 1509 N N . LEU B 1 27 ? 4.108 -13.919 56.067 1.00 23.90 30 LEU B N 1
ATOM 1510 C CA . LEU B 1 27 ? 3.764 -15.315 55.795 1.00 25.00 30 LEU B CA 1
ATOM 1511 C C . LEU B 1 27 ? 4.409 -16.258 56.804 1.00 25.02 30 LEU B C 1
ATOM 1512 O O . LEU B 1 27 ? 3.765 -17.194 57.290 1.00 23.91 30 LEU B O 1
ATOM 1517 N N . GLU B 1 28 ? 5.685 -16.045 57.121 1.00 28.57 31 GLU B N 1
ATOM 1518 C CA . GLU B 1 28 ? 6.338 -16.921 58.090 1.00 31.34 31 GLU B CA 1
ATOM 1519 C C . GLU B 1 28 ? 5.656 -16.852 59.451 1.00 31.41 31 GLU B C 1
ATOM 1520 O O . GLU B 1 28 ? 5.512 -17.874 60.129 1.00 27.28 31 GLU B O 1
ATOM 1526 N N . VAL B 1 29 ? 5.198 -15.664 59.852 1.00 24.52 32 VAL B N 1
ATOM 1527 C CA . VAL B 1 29 ? 4.460 -15.549 61.110 1.00 23.59 32 VAL B CA 1
ATOM 1528 C C . VAL B 1 29 ? 3.150 -16.322 61.034 1.00 24.42 32 VAL B C 1
ATOM 1529 O O . VAL B 1 29 ? 2.798 -17.072 61.952 1.00 24.61 32 VAL B O 1
ATOM 1533 N N . VAL B 1 30 ? 2.413 -16.171 59.927 1.00 21.66 33 VAL B N 1
ATOM 1534 C CA A VAL B 1 30 ? 1.114 -16.831 59.872 0.00 21.98 33 VAL B CA 1
ATOM 1535 C CA B VAL B 1 30 ? 1.118 -16.831 59.795 1.00 21.76 33 VAL B CA 1
ATOM 1536 C C . VAL B 1 30 ? 1.274 -18.345 59.823 1.00 21.65 33 VAL B C 1
ATOM 1537 O O . VAL B 1 30 ? 0.440 -19.067 60.380 1.00 23.57 33 VAL B O 1
ATOM 1544 N N . ARG B 1 31 ? 2.345 -18.853 59.204 1.00 22.97 34 ARG B N 1
ATOM 1545 C CA . ARG B 1 31 ? 2.589 -20.293 59.205 1.00 24.77 34 ARG B CA 1
ATOM 1546 C C . ARG B 1 31 ? 2.736 -20.837 60.617 1.00 30.49 34 ARG B C 1
ATOM 1547 O O . ARG B 1 31 ? 2.333 -21.972 60.892 1.00 34.50 34 ARG B O 1
ATOM 1555 N N . ASN B 1 32 ? 3.306 -20.047 61.515 1.00 27.99 35 ASN B N 1
ATOM 1556 C CA . ASN B 1 32 ? 3.588 -20.483 62.875 1.00 27.56 35 ASN B CA 1
ATOM 1557 C C . ASN B 1 32 ? 2.474 -20.150 63.854 1.00 29.55 35 ASN B C 1
ATOM 1558 O O . ASN B 1 32 ? 2.646 -20.346 65.063 1.00 31.04 35 ASN B O 1
ATOM 1563 N N . LEU B 1 33 ? 1.338 -19.668 63.362 1.00 27.36 36 LEU B N 1
ATOM 1564 C CA . LEU B 1 33 ? 0.180 -19.446 64.210 1.00 29.29 36 LEU B CA 1
ATOM 1565 C C . LEU B 1 33 ? -0.409 -20.780 64.669 1.00 27.14 36 LEU B C 1
ATOM 1566 O O . LEU B 1 33 ? -0.261 -21.802 63.995 1.00 33.99 36 LEU B O 1
ATOM 1571 N N . PRO B 1 34 ? -1.088 -20.794 65.818 1.00 30.07 37 PRO B N 1
ATOM 1572 C CA . PRO B 1 34 ? -1.771 -22.025 66.242 1.00 34.81 37 PRO B CA 1
ATOM 1573 C C . PRO B 1 34 ? -2.902 -22.445 65.318 1.00 37.53 37 PRO B C 1
ATOM 1574 O O . PRO B 1 34 ? -3.135 -23.648 65.151 1.00 38.81 37 PRO B O 1
ATOM 1578 N N . SER B 1 35 ? -3.623 -21.493 64.713 1.00 32.04 38 SER B N 1
ATOM 1579 C CA . SER B 1 35 ? -4.818 -21.802 63.926 1.00 31.84 38 SER B CA 1
ATOM 1580 C C . SER B 1 35 ? -4.723 -21.087 62.578 1.00 26.16 38 SER B C 1
ATOM 1581 O O . SER B 1 35 ? -5.319 -20.018 62.392 1.00 26.36 38 SER B O 1
ATOM 1584 N N . SER B 1 36 ? -3.983 -21.685 61.644 1.00 21.68 39 SER B N 1
ATOM 1585 C CA . SER B 1 36 ? -3.895 -21.167 60.288 1.00 21.86 39 SER B CA 1
ATOM 1586 C C . SER B 1 36 ? -3.811 -22.310 59.285 1.00 22.06 39 SER B C 1
ATOM 1587 O O . SER B 1 36 ? -3.228 -23.362 59.559 1.00 26.25 39 SER B O 1
ATOM 1590 N N . THR B 1 37 ? -4.364 -22.065 58.095 1.00 20.55 40 THR B N 1
ATOM 1591 C CA . THR B 1 37 ? -4.301 -22.975 56.955 1.00 21.95 40 THR B CA 1
ATOM 1592 C C . THR B 1 37 ? -3.677 -22.201 55.804 1.00 20.84 40 THR B C 1
ATOM 1593 O O . THR B 1 37 ? -4.179 -21.137 55.445 1.00 23.07 40 THR B O 1
ATOM 1597 N N . VAL B 1 38 ? -2.569 -22.697 55.259 1.00 20.55 41 VAL B N 1
ATOM 1598 C CA . VAL B 1 38 ? -1.845 -22.009 54.192 1.00 20.83 41 VAL B CA 1
ATOM 1599 C C . VAL B 1 38 ? -1.845 -22.890 52.951 1.00 23.21 41 VAL B C 1
ATOM 1600 O O . VAL B 1 38 ? -1.484 -24.073 53.023 1.00 26.02 41 VAL B O 1
ATOM 1604 N N . VAL B 1 39 ? -2.261 -22.325 51.816 1.00 19.12 42 VAL B N 1
ATOM 1605 C CA . VAL B 1 39 ? -2.303 -23.067 50.567 1.00 21.84 42 VAL B CA 1
ATOM 1606 C C . VAL B 1 39 ? -1.595 -22.238 49.471 1.00 23.63 42 VAL B C 1
ATOM 1607 O O . VAL B 1 39 ? -1.410 -21.026 49.617 1.00 21.52 42 VAL B O 1
ATOM 1611 N N . PRO B 1 40 ? -1.204 -22.889 48.383 1.00 23.44 43 PRO B N 1
ATOM 1612 C CA . PRO B 1 40 ? -0.622 -22.133 47.269 1.00 22.00 43 PRO B CA 1
ATOM 1613 C C . PRO B 1 40 ? -1.637 -21.215 46.606 1.00 21.10 43 PRO B C 1
ATOM 1614 O O . PRO B 1 40 ? -2.855 -21.402 46.675 1.00 20.38 43 PRO B O 1
ATOM 1618 N N . GLY B 1 41 ? -1.094 -20.212 45.920 1.00 20.18 44 GLY B N 1
ATOM 1619 C CA . GLY B 1 41 ? -1.912 -19.227 45.239 1.00 21.70 44 GLY B CA 1
ATOM 1620 C C . GLY B 1 41 ? -2.753 -19.767 44.091 1.00 25.69 44 GLY B C 1
ATOM 1621 O O . GLY B 1 41 ? -3.691 -19.089 43.664 1.00 25.73 44 GLY B O 1
ATOM 1622 N N . ASP B 1 42 ? -2.460 -20.974 43.587 1.00 24.66 45 ASP B N 1
ATOM 1623 C CA . ASP B 1 42 ? -3.343 -21.530 42.562 1.00 27.79 45 ASP B CA 1
ATOM 1624 C C . ASP B 1 42 ? -4.727 -21.901 43.097 1.00 27.87 45 ASP B C 1
ATOM 1625 O O . ASP B 1 42 ? -5.604 -22.284 42.313 1.00 26.04 45 ASP B O 1
ATOM 1630 N N . LYS B 1 43 ? -4.959 -21.786 44.403 1.00 20.74 46 LYS B N 1
ATOM 1631 C CA . LYS B 1 43 ? -6.292 -21.942 44.964 1.00 20.87 46 LYS B CA 1
ATOM 1632 C C . LYS B 1 43 ? -7.095 -20.646 44.910 1.00 18.19 46 LYS B C 1
ATOM 1633 O O . LYS B 1 43 ? -8.201 -20.604 45.449 1.00 20.07 46 LYS B O 1
ATOM 1639 N N . PHE B 1 44 ? -6.559 -19.606 44.265 1.00 16.83 47 PHE B N 1
ATOM 1640 C CA . PHE B 1 44 ? -7.229 -18.311 44.242 1.00 18.41 47 PHE B CA 1
ATOM 1641 C C . PHE B 1 44 ? -8.688 -18.414 43.802 1.00 17.31 47 PHE B C 1
ATOM 1642 O O . PHE B 1 44 ? -9.588 -17.890 44.471 1.00 18.95 47 PHE B O 1
ATOM 1650 N N . ASP B 1 45 ? -8.945 -19.030 42.639 1.00 17.48 48 ASP B N 1
ATOM 1651 C CA . ASP B 1 45 ? -10.317 -19.076 42.146 1.00 18.38 48 ASP B CA 1
ATOM 1652 C C . ASP B 1 45 ? -11.231 -19.818 43.110 1.00 17.57 48 ASP B C 1
ATOM 1653 O O . ASP B 1 45 ? -12.376 -19.404 43.332 1.00 18.93 48 ASP B O 1
ATOM 1658 N N . THR B 1 46 ? -10.752 -20.932 43.674 1.00 20.70 49 THR B N 1
ATOM 1659 C CA . THR B 1 46 ? -11.556 -21.684 44.634 1.00 21.39 49 THR B CA 1
ATOM 1660 C C . THR B 1 46 ? -11.920 -20.820 45.836 1.00 17.29 49 THR B C 1
ATOM 1661 O O . THR B 1 46 ? -13.083 -20.769 46.250 1.00 19.70 49 THR B O 1
ATOM 1665 N N . VAL B 1 47 ? -10.937 -20.105 46.380 1.00 20.53 50 VAL B N 1
ATOM 1666 C CA . VAL B 1 47 ? -11.185 -19.278 47.558 1.00 18.85 50 VAL B CA 1
ATOM 1667 C C . VAL B 1 47 ? -12.087 -18.106 47.196 1.00 19.51 50 VAL B C 1
ATOM 1668 O O . VAL B 1 47 ? -13.097 -17.846 47.863 1.00 19.79 50 VAL B O 1
ATOM 1672 N N . TRP B 1 48 ? -11.734 -17.383 46.127 1.00 17.87 51 TRP B N 1
ATOM 1673 C CA . TRP B 1 48 ? -12.497 -16.200 45.745 1.00 19.47 51 TRP B CA 1
ATOM 1674 C C . TRP B 1 48 ? -13.956 -16.552 45.474 1.00 19.80 51 TRP B C 1
ATOM 1675 O O . TRP B 1 48 ? -14.871 -15.935 46.038 1.00 19.89 51 TRP B O 1
ATOM 1686 N N . ASP B 1 49 ? -14.193 -17.562 44.630 1.00 18.96 52 ASP B N 1
ATOM 1687 C CA . ASP B 1 49 ? -15.561 -17.905 44.258 1.00 22.21 52 ASP B CA 1
ATOM 1688 C C . ASP B 1 49 ? -16.367 -18.403 45.453 1.00 19.74 52 ASP B C 1
ATOM 1689 O O . ASP B 1 49 ? -17.592 -18.224 45.490 1.00 21.08 52 ASP B O 1
ATOM 1694 N N . THR B 1 50 ? -15.705 -19.013 46.440 1.00 17.60 53 THR B N 1
ATOM 1695 C CA . THR B 1 50 ? -16.405 -19.459 47.641 1.00 19.98 53 THR B CA 1
ATOM 1696 C C . THR B 1 50 ? -16.858 -18.276 48.494 1.00 18.45 53 THR B C 1
ATOM 1697 O O . THR B 1 50 ? -18.018 -18.215 48.914 1.00 20.77 53 THR B O 1
ATOM 1701 N N . VAL B 1 51 ? -15.966 -17.304 48.717 1.00 17.20 54 VAL B N 1
ATOM 1702 C CA . VAL B 1 51 ? -16.293 -16.146 49.552 1.00 17.68 54 VAL B CA 1
ATOM 1703 C C . VAL B 1 51 ? -17.403 -15.314 48.928 1.00 18.11 54 VAL B C 1
ATOM 1704 O O . VAL B 1 51 ? -18.186 -14.663 49.635 1.00 19.07 54 VAL B O 1
ATOM 1708 N N . CYS B 1 52 ? -17.498 -15.326 47.593 1.00 18.53 55 CYS B N 1
ATOM 1709 C CA . CYS B 1 52 ? -18.559 -14.602 46.897 1.00 19.26 55 CYS B CA 1
ATOM 1710 C C . CYS B 1 52 ? -19.953 -15.059 47.298 1.00 17.87 55 CYS B C 1
ATOM 1711 O O . CYS B 1 52 ? -20.925 -14.343 47.034 1.00 22.21 55 CYS B O 1
ATOM 1714 N N . GLU B 1 53 ? -20.085 -16.213 47.954 1.00 21.39 56 GLU B N 1
ATOM 1715 C CA . GLU B 1 53 ? -21.392 -16.708 48.346 1.00 20.98 56 GLU B CA 1
ATOM 1716 C C . GLU B 1 53 ? -21.733 -16.426 49.802 1.00 20.87 56 GLU B C 1
ATOM 1717 O O . GLU B 1 53 ? -22.845 -16.744 50.231 1.00 27.21 56 GLU B O 1
ATOM 1723 N N . TRP B 1 54 ? -20.817 -15.822 50.564 1.00 17.86 57 TRP B N 1
ATOM 1724 C CA . TRP B 1 54 ? -20.947 -15.771 52.017 1.00 18.88 57 TRP B CA 1
ATOM 1725 C C . TRP B 1 54 ? -21.761 -14.598 52.539 1.00 21.13 57 TRP B C 1
ATOM 1726 O O . TRP B 1 54 ? -21.996 -14.532 53.755 1.00 23.74 57 TRP B O 1
ATOM 1737 N N . GLY B 1 55 ? -22.173 -13.664 51.690 1.00 22.10 58 GLY B N 1
ATOM 1738 C CA . GLY B 1 55 ? -22.834 -12.469 52.188 1.00 24.47 58 GLY B CA 1
ATOM 1739 C C . GLY B 1 55 ? -21.876 -11.319 52.436 1.00 24.26 58 GLY B C 1
ATOM 1740 O O . GLY B 1 55 ? -20.843 -11.214 51.770 1.00 22.78 58 GLY B O 1
ATOM 1741 N N . ASN B 1 56 ? -22.186 -10.445 53.391 1.00 22.01 59 ASN B N 1
ATOM 1742 C CA . ASN B 1 56 ? -21.383 -9.244 53.577 1.00 23.63 59 ASN B CA 1
ATOM 1743 C C . ASN B 1 56 ? -20.071 -9.584 54.276 1.00 23.00 59 ASN B C 1
ATOM 1744 O O . ASN B 1 56 ? -20.068 -10.101 55.400 1.00 26.43 59 ASN B O 1
ATOM 1749 N N . VAL B 1 57 ? -18.956 -9.292 53.607 1.00 23.87 60 VAL B N 1
ATOM 1750 C CA . VAL B 1 57 ? -17.624 -9.410 54.182 1.00 22.09 60 VAL B CA 1
ATOM 1751 C C . VAL B 1 57 ? -16.934 -8.057 54.057 1.00 22.96 60 VAL B C 1
ATOM 1752 O O . VAL B 1 57 ? -17.438 -7.140 53.411 1.00 26.41 60 VAL B O 1
ATOM 1756 N N . THR B 1 58 ? -15.769 -7.932 54.682 1.00 20.11 61 THR B N 1
ATOM 1757 C CA . THR B 1 58 ? -14.967 -6.720 54.595 1.00 19.43 61 THR B CA 1
ATOM 1758 C C . THR B 1 58 ? -13.670 -7.015 53.858 1.00 20.05 61 THR B C 1
ATOM 1759 O O . THR B 1 58 ? -12.855 -7.822 54.319 1.00 22.00 61 THR B O 1
ATOM 1763 N N . THR B 1 59 ? -13.480 -6.357 52.716 1.00 20.37 62 THR B N 1
ATOM 1764 C CA . THR B 1 59 ? -12.261 -6.467 51.930 1.00 19.95 62 THR B CA 1
ATOM 1765 C C . THR B 1 59 ? -11.386 -5.260 52.222 1.00 20.53 62 THR B C 1
ATOM 1766 O O . THR B 1 59 ? -11.877 -4.127 52.224 1.00 23.71 62 THR B O 1
ATOM 1770 N N . LEU B 1 60 ? -10.115 -5.505 52.500 1.00 18.16 63 LEU B N 1
ATOM 1771 C CA . LEU B 1 60 ? -9.205 -4.474 52.974 1.00 23.47 63 LEU B CA 1
ATOM 1772 C C . LEU B 1 60 ? -7.940 -4.442 52.126 1.00 25.02 63 LEU B C 1
ATOM 1773 O O . LEU B 1 60 ? -7.364 -5.484 51.814 1.00 22.58 63 LEU B O 1
ATOM 1778 N N . VAL B 1 61 ? -7.499 -3.242 51.757 1.00 23.29 64 VAL B N 1
ATOM 1779 C CA . VAL B 1 61 ? -6.180 -3.055 51.170 1.00 23.37 64 VAL B CA 1
ATOM 1780 C C . VAL B 1 61 ? -5.437 -2.018 52.003 1.00 23.98 64 VAL B C 1
ATOM 1781 O O . VAL B 1 61 ? -6.029 -1.033 52.454 1.00 26.60 64 VAL B O 1
ATOM 1785 N N . HIS B 1 62 ? -4.142 -2.249 52.212 1.00 27.48 65 HIS B N 1
ATOM 1786 C CA . HIS B 1 62 ? -3.328 -1.528 53.189 1.00 30.10 65 HIS B CA 1
ATOM 1787 C C . HIS B 1 62 ? -2.074 -1.037 52.478 1.00 36.42 65 HIS B C 1
ATOM 1788 O O . HIS B 1 62 ? -1.235 -1.847 52.069 1.00 45.01 65 HIS B O 1
ATOM 1795 N N . THR B 1 63 ? -1.951 0.279 52.301 1.00 27.84 66 THR B N 1
ATOM 1796 C CA . THR B 1 63 ? -0.732 0.889 51.785 1.00 27.65 66 THR B CA 1
ATOM 1797 C C . THR B 1 63 ? -0.039 1.647 52.910 1.00 25.70 66 THR B C 1
ATOM 1798 O O . THR B 1 63 ? -0.502 1.670 54.055 1.00 29.29 66 THR B O 1
ATOM 1802 N N . ALA B 1 64 ? 1.091 2.271 52.567 1.00 26.90 67 ALA B N 1
ATOM 1803 C CA . ALA B 1 64 ? 1.839 3.021 53.566 1.00 29.40 67 ALA B CA 1
ATOM 1804 C C . ALA B 1 64 ? 0.992 4.122 54.175 1.00 28.63 67 ALA B C 1
ATOM 1805 O O . ALA B 1 64 ? 1.151 4.438 55.358 1.00 32.55 67 ALA B O 1
ATOM 1807 N N . ASP B 1 65 ? 0.074 4.704 53.405 1.00 25.14 68 ASP B N 1
ATOM 1808 C CA . ASP B 1 65 ? -0.629 5.880 53.884 1.00 23.00 68 ASP B CA 1
ATOM 1809 C C . ASP B 1 65 ? -2.142 5.764 53.931 1.00 20.94 68 ASP B C 1
ATOM 1810 O O . ASP B 1 65 ? -2.794 6.689 54.429 1.00 22.92 68 ASP B O 1
ATOM 1815 N N . VAL B 1 66 ? -2.732 4.684 53.422 1.00 19.00 69 VAL B N 1
ATOM 1816 C CA A VAL B 1 66 ? -4.184 4.557 53.428 0.41 21.02 69 VAL B CA 1
ATOM 1817 C CA B VAL B 1 66 ? -4.185 4.543 53.334 0.59 20.95 69 VAL B CA 1
ATOM 1818 C C . VAL B 1 66 ? -4.553 3.106 53.685 1.00 29.36 69 VAL B C 1
ATOM 1819 O O . VAL B 1 66 ? -3.847 2.168 53.304 1.00 29.86 69 VAL B O 1
ATOM 1826 N N . ILE B 1 67 ? -5.663 2.941 54.397 1.00 24.03 70 ILE B N 1
ATOM 1827 C CA . ILE B 1 67 ? -6.368 1.672 54.484 1.00 20.92 70 ILE B CA 1
ATOM 1828 C C . ILE B 1 67 ? -7.774 1.945 53.988 1.00 22.74 70 ILE B C 1
ATOM 1829 O O . ILE B 1 67 ? -8.464 2.824 54.514 1.00 28.09 70 ILE B O 1
ATOM 1834 N N . LEU B 1 68 ? -8.191 1.231 52.960 1.00 22.21 71 LEU B N 1
ATOM 1835 C CA . LEU B 1 68 ? -9.565 1.305 52.514 1.00 20.75 71 LEU B CA 1
ATOM 1836 C C . LEU B 1 68 ? -10.207 -0.041 52.777 1.00 22.86 71 LEU B C 1
ATOM 1837 O O . LEU B 1 68 ? -9.594 -1.088 52.538 1.00 26.60 71 LEU B O 1
ATOM 1842 N N . GLU B 1 69 ? -11.416 -0.014 53.304 1.00 23.98 72 GLU B N 1
ATOM 1843 C CA . GLU B 1 69 ? -12.123 -1.253 53.561 1.00 28.18 72 GLU B CA 1
ATOM 1844 C C . GLU B 1 69 ? -13.505 -1.136 52.964 1.00 24.43 72 GLU B C 1
ATOM 1845 O O . GLU B 1 69 ? -14.133 -0.074 53.011 1.00 30.59 72 GLU B O 1
ATOM 1851 N N . PHE B 1 70 ? -13.966 -2.218 52.360 1.00 20.45 73 PHE B N 1
ATOM 1852 C CA A PHE B 1 70 ? -15.262 -2.236 51.712 0.43 22.13 73 PHE B CA 1
ATOM 1853 C CA B PHE B 1 70 ? -15.269 -2.241 51.713 0.57 22.06 73 PHE B CA 1
ATOM 1854 C C . PHE B 1 70 ? -16.100 -3.352 52.326 1.00 24.82 73 PHE B C 1
ATOM 1855 O O . PHE B 1 70 ? -15.708 -4.521 52.279 1.00 27.54 73 PHE B O 1
ATOM 1870 N N . SER B 1 71 ? -17.236 -2.985 52.896 1.00 26.46 74 SER B N 1
ATOM 1871 C CA . SER B 1 71 ? -18.134 -3.947 53.509 1.00 26.68 74 SER B CA 1
ATOM 1872 C C . SER B 1 71 ? -19.269 -4.230 52.533 1.00 29.91 74 SER B C 1
ATOM 1873 O O . SER B 1 71 ? -19.979 -3.309 52.116 1.00 33.36 74 SER B O 1
ATOM 1876 N N . GLY B 1 72 ? -19.422 -5.490 52.161 1.00 25.70 75 GLY B N 1
ATOM 1877 C CA . GLY B 1 72 ? -20.460 -5.891 51.236 1.00 24.54 75 GLY B CA 1
ATOM 1878 C C . GLY B 1 72 ? -20.109 -7.227 50.620 1.00 23.30 75 GLY B C 1
ATOM 1879 O O . GLY B 1 72 ? -19.109 -7.854 50.966 1.00 22.54 75 GLY B O 1
ATOM 1880 N N . GLU B 1 73 ? -20.954 -7.647 49.686 1.00 23.31 76 GLU B N 1
ATOM 1881 C CA . GLU B 1 73 ? -20.717 -8.917 49.023 1.00 21.86 76 GLU B CA 1
ATOM 1882 C C . GLU B 1 73 ? -19.483 -8.818 48.134 1.00 23.99 76 GLU B C 1
ATOM 1883 O O . GLU B 1 73 ? -19.263 -7.808 47.458 1.00 24.68 76 GLU B O 1
ATOM 1889 N N . LEU B 1 74 ? -18.657 -9.859 48.159 1.00 21.39 77 LEU B N 1
ATOM 1890 C CA . LEU B 1 74 ? -17.462 -9.876 47.328 1.00 22.05 77 LEU B CA 1
ATOM 1891 C C . LEU B 1 74 ? -17.866 -9.986 45.858 1.00 20.96 77 LEU B C 1
ATOM 1892 O O . LEU B 1 74 ? -18.616 -10.899 45.502 1.00 20.86 77 LEU B O 1
ATOM 1897 N N . PRO B 1 75 ? -17.401 -9.081 44.987 1.00 18.57 78 PRO B N 1
ATOM 1898 C CA . PRO B 1 75 ? -17.767 -9.182 43.567 1.00 21.49 78 PRO B CA 1
ATOM 1899 C C . PRO B 1 75 ? -17.090 -10.372 42.912 1.00 19.57 78 PRO B C 1
ATOM 1900 O O . PRO B 1 75 ? -15.952 -10.718 43.238 1.00 21.71 78 PRO B O 1
ATOM 1904 N N . SER B 1 76 ? -17.810 -11.007 41.986 1.00 22.72 79 SER B N 1
ATOM 1905 C CA . SER B 1 76 ? -17.206 -12.006 41.121 1.00 24.70 79 SER B CA 1
ATOM 1906 C C . SER B 1 76 ? -16.209 -11.348 40.165 1.00 21.57 79 SER B C 1
ATOM 1907 O O . SER B 1 76 ? -16.182 -10.127 39.983 1.00 22.28 79 SER B O 1
ATOM 1910 N N . GLY B 1 77 ? -15.373 -12.173 39.544 1.00 22.62 80 GLY B N 1
ATOM 1911 C CA . GLY B 1 77 ? -14.416 -11.629 38.606 1.00 22.26 80 GLY B CA 1
ATOM 1912 C C . GLY B 1 77 ? -14.086 -12.603 37.497 1.00 22.83 80 GLY B C 1
ATOM 1913 O O . GLY B 1 77 ? -14.518 -13.756 37.502 1.00 25.52 80 GLY B O 1
ATOM 1914 N N . PHE B 1 78 ? -13.300 -12.120 36.541 1.00 23.69 81 PHE B N 1
ATOM 1915 C CA . PHE B 1 78 ? -12.867 -12.926 35.408 1.00 21.24 81 PHE B CA 1
ATOM 1916 C C . PHE B 1 78 ? -11.408 -12.621 35.111 1.00 22.21 81 PHE B C 1
ATOM 1917 O O . PHE B 1 78 ? -10.942 -11.495 35.308 1.00 22.20 81 PHE B O 1
ATOM 1925 N N . HIS B 1 79 ? -10.681 -13.635 34.634 1.00 21.97 82 HIS B N 1
ATOM 1926 C CA . HIS B 1 79 ? -9.274 -13.475 34.297 1.00 18.62 82 HIS B CA 1
ATOM 1927 C C . HIS B 1 79 ? -9.116 -13.037 32.844 1.00 21.85 82 HIS B C 1
ATOM 1928 O O . HIS B 1 79 ? -9.779 -13.568 31.949 1.00 24.55 82 HIS B O 1
ATOM 1935 N N . ARG B 1 80 ? -8.219 -12.080 32.617 1.00 20.86 83 ARG B N 1
ATOM 1936 C CA . ARG B 1 80 ? -7.917 -11.610 31.258 1.00 18.99 83 ARG B CA 1
ATOM 1937 C C . ARG B 1 80 ? -6.537 -10.970 31.275 1.00 23.67 83 ARG B C 1
ATOM 1938 O O . ARG B 1 80 ? -6.310 -10.013 32.023 1.00 27.49 83 ARG B O 1
ATOM 1946 N N . HIS B 1 81 ? -5.605 -11.511 30.480 1.00 27.04 84 HIS B N 1
ATOM 1947 C CA . HIS B 1 81 ? -4.283 -10.912 30.290 1.00 29.68 84 HIS B CA 1
ATOM 1948 C C . HIS B 1 81 ? -3.524 -10.736 31.599 1.00 35.57 84 HIS B C 1
ATOM 1949 O O . HIS B 1 81 ? -2.830 -9.736 31.804 1.00 29.62 84 HIS B O 1
ATOM 1956 N N . GLY B 1 82 ? -3.651 -11.713 32.494 1.00 26.04 85 GLY B N 1
ATOM 1957 C CA . GLY B 1 82 ? -2.945 -11.677 33.749 1.00 27.73 85 GLY B CA 1
ATOM 1958 C C . GLY B 1 82 ? -3.670 -10.984 34.880 1.00 26.56 85 GLY B C 1
ATOM 1959 O O . GLY B 1 82 ? -3.275 -11.157 36.039 1.00 33.96 85 GLY B O 1
ATOM 1960 N N . TYR B 1 83 ? -4.708 -10.205 34.597 1.00 22.05 86 TYR B N 1
ATOM 1961 C CA . TYR B 1 83 ? -5.481 -9.570 35.659 1.00 24.26 86 TYR B CA 1
ATOM 1962 C C . TYR B 1 83 ? -6.701 -10.406 36.007 1.00 22.50 86 TYR B C 1
ATOM 1963 O O . TYR B 1 83 ? -7.305 -11.056 35.152 1.00 22.61 86 TYR B O 1
ATOM 1972 N N . PHE B 1 84 ? -7.085 -10.365 37.281 1.00 18.59 87 PHE B N 1
ATOM 1973 C CA . PHE B 1 84 ? -8.404 -10.806 37.707 1.00 16.47 87 PHE B CA 1
ATOM 1974 C C . PHE B 1 84 ? -9.279 -9.563 37.853 1.00 22.95 87 PHE B C 1
ATOM 1975 O O . PHE B 1 84 ? -9.045 -8.725 38.728 1.00 18.99 87 PHE B O 1
ATOM 1983 N N . ASN B 1 85 ? -10.270 -9.431 36.984 1.00 21.43 88 ASN B N 1
ATOM 1984 C CA . ASN B 1 85 ? -11.037 -8.202 36.843 1.00 17.25 88 ASN B CA 1
ATOM 1985 C C . ASN B 1 85 ? -12.374 -8.364 37.540 1.00 22.62 88 ASN B C 1
ATOM 1986 O O . ASN B 1 85 ? -13.151 -9.260 37.203 1.00 22.11 88 ASN B O 1
ATOM 1991 N N . LEU B 1 86 ? -12.637 -7.505 38.516 1.00 21.59 89 LEU B N 1
ATOM 1992 C CA . LEU B 1 86 ? -13.856 -7.609 39.292 1.00 20.89 89 LEU B CA 1
ATOM 1993 C C . LEU B 1 86 ? -15.031 -7.016 38.533 1.00 23.35 89 LEU B C 1
ATOM 1994 O O . LEU B 1 86 ? -14.894 -6.000 37.840 1.00 27.62 89 LEU B O 1
ATOM 1999 N N . ARG B 1 87 ? -16.193 -7.650 38.670 1.00 26.06 90 ARG B N 1
ATOM 2000 C CA . ARG B 1 87 ? -17.426 -7.121 38.099 1.00 23.96 90 ARG B CA 1
ATOM 2001 C C . ARG B 1 87 ? -18.115 -6.213 39.112 1.00 34.87 90 ARG B C 1
ATOM 2002 O O . ARG B 1 87 ? -18.166 -6.522 40.304 1.00 42.14 90 ARG B O 1
ATOM 2010 N N . GLY B 1 88 ? -18.645 -5.092 38.629 1.00 45.17 91 GLY B N 1
ATOM 2011 C CA . GLY B 1 88 ? -19.235 -4.089 39.499 1.00 51.16 91 GLY B CA 1
ATOM 2012 C C . GLY B 1 88 ? -20.400 -4.571 40.339 1.00 54.40 91 GLY B C 1
ATOM 2013 O O . GLY B 1 88 ? -21.504 -4.782 39.827 1.00 70.09 91 GLY B O 1
ATOM 2014 N N . LYS B 1 89 ? -20.166 -4.746 41.637 1.00 55.39 92 LYS B N 1
ATOM 2015 C CA . LYS B 1 89 ? -21.198 -5.163 42.578 1.00 57.96 92 LYS B CA 1
ATOM 2016 C C . LYS B 1 89 ? -21.199 -4.183 43.741 1.00 56.18 92 LYS B C 1
ATOM 2017 O O . LYS B 1 89 ? -20.176 -4.023 44.418 1.00 37.71 92 LYS B O 1
ATOM 2023 N N . HIS B 1 90 ? -22.343 -3.534 43.968 1.00 45.94 93 HIS B N 1
ATOM 2024 C CA . HIS B 1 90 ? -22.474 -2.436 44.937 1.00 44.45 93 HIS B CA 1
ATOM 2025 C C . HIS B 1 90 ? -21.398 -1.407 44.592 1.00 47.70 93 HIS B C 1
ATOM 2026 O O . HIS B 1 90 ? -21.315 -0.982 43.431 1.00 56.86 93 HIS B O 1
ATOM 2028 N N . GLY B 1 91 ? -20.545 -1.002 45.532 1.00 54.25 94 GLY B N 1
ATOM 2029 C CA . GLY B 1 91 ? -19.567 0.025 45.226 1.00 37.86 94 GLY B CA 1
ATOM 2030 C C . GLY B 1 91 ? -18.267 -0.487 44.646 1.00 37.34 94 GLY B C 1
ATOM 2031 O O . GLY B 1 91 ? -17.630 0.203 43.845 1.00 34.16 94 GLY B O 1
ATOM 2032 N N . MET B 1 92 ? -17.864 -1.698 45.005 1.00 36.09 95 MET B N 1
ATOM 2033 C CA . MET B 1 92 ? -16.482 -2.122 44.842 1.00 28.62 95 MET B CA 1
ATOM 2034 C C . MET B 1 92 ? -16.238 -2.831 43.520 1.00 30.95 95 MET B C 1
ATOM 2035 O O . MET B 1 92 ? -16.975 -3.749 43.149 1.00 31.73 95 MET B O 1
ATOM 2040 N N . SER B 1 93 ? -15.165 -2.433 42.845 1.00 21.37 96 SER B N 1
ATOM 2041 C CA . SER B 1 93 ? -14.645 -3.153 41.703 1.00 23.36 96 SER B CA 1
ATOM 2042 C C . SER B 1 93 ? -13.130 -2.983 41.710 1.00 25.58 96 SER B C 1
ATOM 2043 O O . SER B 1 93 ? -12.542 -2.559 42.712 1.00 23.54 96 SER B O 1
ATOM 2046 N N . GLY B 1 94 ? -12.497 -3.338 40.606 1.00 22.71 97 GLY B N 1
ATOM 2047 C CA . GLY B 1 94 ? -11.074 -3.152 40.424 1.00 23.16 97 GLY B CA 1
ATOM 2048 C C . GLY B 1 94 ? -10.459 -4.376 39.783 1.00 22.96 97 GLY B C 1
ATOM 2049 O O . GLY B 1 94 ? -11.144 -5.140 39.103 1.00 21.83 97 GLY B O 1
ATOM 2050 N N . HIS B 1 95 ? -9.152 -4.552 39.983 1.00 22.81 98 HIS B N 1
ATOM 2051 C CA A HIS B 1 95 ? -8.497 -5.745 39.474 0.50 23.27 98 HIS B CA 1
ATOM 2052 C CA B HIS B 1 95 ? -8.440 -5.692 39.423 0.50 23.27 98 HIS B CA 1
ATOM 2053 C C . HIS B 1 95 ? -7.326 -6.117 40.367 1.00 25.10 98 HIS B C 1
ATOM 2054 O O . HIS B 1 95 ? -6.778 -5.293 41.103 1.00 27.37 98 HIS B O 1
ATOM 2067 N N . ILE B 1 96 ? -6.988 -7.402 40.319 1.00 19.65 99 ILE B N 1
ATOM 2068 C CA . ILE B 1 96 ? -5.960 -8.015 41.154 1.00 21.24 99 ILE B CA 1
ATOM 2069 C C . ILE B 1 96 ? -4.995 -8.743 40.238 1.00 22.11 99 ILE B C 1
ATOM 2070 O O . ILE B 1 96 ? -5.433 -9.481 39.348 1.00 21.42 99 ILE B O 1
ATOM 2075 N N . LYS B 1 97 ? -3.695 -8.564 40.460 1.00 20.33 100 LYS B N 1
ATOM 2076 C CA . LYS B 1 97 ? -2.699 -9.375 39.750 1.00 21.93 100 LYS B CA 1
ATOM 2077 C C . LYS B 1 97 ? -2.638 -10.730 40.452 1.00 18.80 100 LYS B C 1
ATOM 2078 O O . LYS B 1 97 ? -1.725 -11.036 41.225 1.00 21.80 100 LYS B O 1
ATOM 2084 N N . ALA B 1 98 ? -3.641 -11.561 40.157 1.00 20.65 101 ALA B N 1
ATOM 2085 C CA . ALA B 1 98 ? -3.829 -12.803 40.904 1.00 20.35 101 ALA B CA 1
ATOM 2086 C C . ALA B 1 98 ? -2.704 -13.802 40.660 1.00 23.82 101 ALA B C 1
ATOM 2087 O O . ALA B 1 98 ? -2.438 -14.643 41.517 1.00 21.03 101 ALA B O 1
ATOM 2089 N N . GLU B 1 99 ? -2.035 -13.747 39.507 1.00 20.18 102 GLU B N 1
ATOM 2090 C CA . GLU B 1 99 ? -0.897 -14.643 39.347 1.00 18.06 102 GLU B CA 1
ATOM 2091 C C . GLU B 1 99 ? 0.307 -14.218 40.165 1.00 21.02 102 GLU B C 1
ATOM 2092 O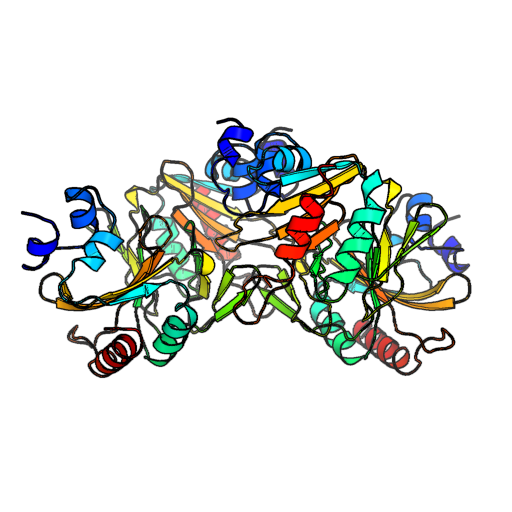 O . GLU B 1 99 ? 1.269 -14.990 40.272 1.00 23.58 102 GLU B O 1
ATOM 2098 N N . ASN B 1 100 ? 0.280 -13.020 40.754 1.00 22.68 103 ASN B N 1
ATOM 2099 C CA . ASN B 1 100 ? 1.290 -12.622 41.714 1.00 20.16 103 ASN B CA 1
ATOM 2100 C C . ASN B 1 100 ? 0.947 -13.089 43.123 1.00 20.79 103 ASN B C 1
ATOM 2101 O O . ASN B 1 100 ? 1.751 -12.895 44.035 1.00 22.64 103 ASN B O 1
ATOM 2106 N N . CYS B 1 101 ? -0.212 -13.723 43.301 1.00 18.89 104 CYS B N 1
ATOM 2107 C CA . CYS B 1 101 ? -0.586 -14.300 44.587 1.00 20.49 104 CYS B CA 1
ATOM 2108 C C . CYS B 1 101 ? 0.014 -15.700 44.656 1.00 19.50 104 CYS B C 1
ATOM 2109 O O . CYS B 1 101 ? -0.413 -16.605 43.924 1.00 24.59 104 CYS B O 1
ATOM 2112 N N . THR B 1 102 ? 1.013 -15.878 45.520 1.00 21.94 105 THR B N 1
ATOM 2113 C CA . THR B 1 102 ? 1.679 -17.169 45.622 1.00 22.07 105 THR B CA 1
ATOM 2114 C C . THR B 1 102 ? 1.206 -18.015 46.797 1.00 19.95 105 THR B C 1
ATOM 2115 O O . THR B 1 102 ? 1.441 -19.231 46.788 1.00 21.94 105 THR B O 1
ATOM 2119 N N . HIS B 1 103 ? 0.555 -17.411 47.804 1.00 20.99 106 HIS B N 1
ATOM 2120 C CA . HIS B 1 103 ? 0.026 -18.131 48.958 1.00 20.11 106 HIS B CA 1
ATOM 2121 C C . HIS B 1 103 ? -1.249 -17.448 49.424 1.00 17.34 106 HIS B C 1
ATOM 2122 O O . HIS B 1 103 ? -1.414 -16.237 49.256 1.00 18.74 106 HIS B O 1
ATOM 2129 N N . ILE B 1 104 ? -2.143 -18.243 50.010 1.00 18.47 107 ILE B N 1
ATOM 2130 C CA . ILE B 1 104 ? -3.372 -17.767 50.637 1.00 17.71 107 ILE B CA 1
ATOM 2131 C C . ILE B 1 104 ? -3.472 -18.433 51.999 1.00 19.72 107 ILE B C 1
ATOM 2132 O O . ILE B 1 104 ? -3.211 -19.633 52.121 1.00 19.33 107 ILE B O 1
ATOM 2137 N N . ALA B 1 105 ? -3.850 -17.670 53.023 1.00 15.89 108 ALA B N 1
ATOM 2138 C CA . ALA B 1 105 ? -4.017 -18.253 54.348 1.00 17.56 108 ALA B CA 1
ATOM 2139 C C . ALA B 1 105 ? -5.400 -17.953 54.899 1.00 17.20 108 ALA B C 1
ATOM 2140 O O . ALA B 1 105 ? -5.921 -16.852 54.725 1.00 17.69 108 ALA B O 1
ATOM 2142 N N . LEU B 1 106 ? -5.992 -18.936 55.574 1.00 17.81 109 LEU B N 1
ATOM 2143 C CA . LEU B 1 106 ? -7.180 -18.721 56.387 1.00 17.42 109 LEU B CA 1
ATOM 2144 C C . LEU B 1 106 ? -6.731 -18.717 57.840 1.00 17.38 109 LEU B C 1
ATOM 2145 O O . LEU B 1 106 ? -6.025 -19.636 58.265 1.00 19.30 109 LEU B O 1
ATOM 2150 N N . ILE B 1 107 ? -7.091 -17.666 58.575 1.00 15.48 110 ILE B N 1
ATOM 2151 C CA . ILE B 1 107 ? -6.595 -17.450 59.933 1.00 16.28 110 ILE B CA 1
ATOM 2152 C C . ILE B 1 107 ? -7.753 -17.228 60.894 1.00 16.70 110 ILE B C 1
ATOM 2153 O O . ILE B 1 107 ? -8.690 -16.487 60.592 1.00 17.19 110 ILE B O 1
ATOM 2158 N N . GLU B 1 108 ? -7.658 -17.828 62.083 1.00 19.38 111 GLU B N 1
ATOM 2159 C CA . GLU B 1 108 ? -8.546 -17.499 63.190 1.00 21.96 111 GLU B CA 1
ATOM 2160 C C . GLU B 1 108 ? -7.679 -17.139 64.380 1.00 20.97 111 GLU B C 1
ATOM 2161 O O . GLU B 1 108 ? -6.738 -17.868 64.699 1.00 23.63 111 GLU B O 1
ATOM 2167 N N . ARG B 1 109 ? -7.966 -16.001 64.998 1.00 19.42 112 ARG B N 1
ATOM 2168 C CA . ARG B 1 109 ? -7.226 -15.619 66.197 1.00 20.81 112 ARG B CA 1
ATOM 2169 C C . ARG B 1 109 ? -8.005 -14.559 66.953 1.00 20.44 112 ARG B C 1
ATOM 2170 O O . ARG B 1 109 ? -9.009 -14.023 66.483 1.00 24.75 112 ARG B O 1
ATOM 2178 N N . LYS B 1 110 ? -7.531 -14.271 68.163 1.00 22.00 113 LYS B N 1
ATOM 2179 C CA . LYS B 1 110 ? -8.029 -13.130 68.905 1.00 21.83 113 LYS B CA 1
ATOM 2180 C C . LYS B 1 110 ? -7.212 -11.895 68.554 1.00 24.37 113 LYS B C 1
ATOM 2181 O O . LYS B 1 110 ? -5.979 -11.959 68.500 1.00 29.21 113 LYS B O 1
ATOM 2187 N N . PHE B 1 111 ? -7.901 -10.784 68.296 1.00 22.63 114 PHE B N 1
ATOM 2188 C CA . PHE B 1 111 ? -7.264 -9.487 68.092 1.00 21.71 114 PHE B CA 1
ATOM 2189 C C . PHE B 1 111 ? -7.833 -8.543 69.136 1.00 28.42 114 PHE B C 1
ATOM 2190 O O . PHE B 1 111 ? -9.002 -8.150 69.048 1.00 25.47 114 PHE B O 1
ATOM 2198 N N . MET B 1 112 ? -7.008 -8.197 70.122 1.00 24.53 115 MET B N 1
ATOM 2199 C CA . MET B 1 112 ? -7.450 -7.375 71.249 1.00 26.82 115 MET B CA 1
ATOM 2200 C C . MET B 1 112 ? -8.728 -7.940 71.868 1.00 29.14 115 MET B C 1
ATOM 220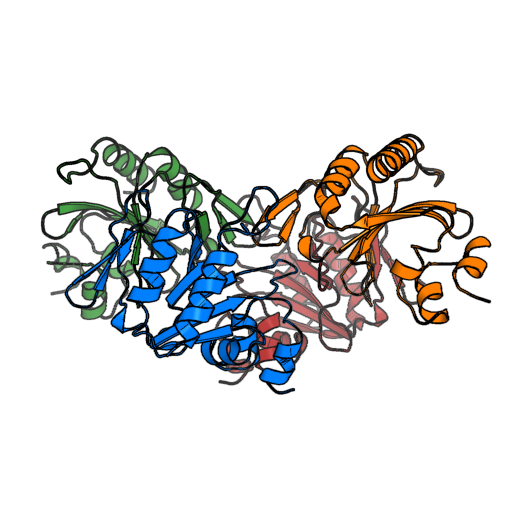1 O O . MET B 1 112 ? -9.673 -7.210 72.181 1.00 28.85 115 MET B O 1
ATOM 2206 N N . GLY B 1 113 ? -8.758 -9.259 72.039 1.00 24.89 116 GLY B N 1
ATOM 2207 C CA . GLY B 1 113 ? -9.868 -9.924 72.692 1.00 24.64 116 GLY B CA 1
ATOM 2208 C C . GLY B 1 113 ? -11.050 -10.220 71.798 1.00 23.80 116 GLY B C 1
ATOM 2209 O O . GLY B 1 113 ? -12.009 -10.853 72.257 1.00 27.05 116 GLY B O 1
ATOM 2210 N N . MET B 1 114 ? -10.992 -9.822 70.527 1.00 22.38 117 MET B N 1
ATOM 2211 C CA . MET B 1 114 ? -12.068 -10.034 69.569 1.00 24.15 117 MET B CA 1
ATOM 2212 C C . MET B 1 114 ? -11.754 -11.275 68.737 1.00 23.61 117 MET B C 1
ATOM 2213 O O . MET B 1 114 ? -10.681 -11.354 68.132 1.00 30.08 117 MET B O 1
ATOM 2218 N N . ASP B 1 115 ? -12.675 -12.242 68.707 1.00 20.66 118 ASP B N 1
ATOM 2219 C CA . ASP B 1 115 ? -12.566 -13.323 67.730 1.00 22.17 118 ASP B CA 1
ATOM 2220 C C . ASP B 1 115 ? -12.536 -12.725 66.326 1.00 24.31 118 ASP B C 1
ATOM 2221 O O . ASP B 1 115 ? -13.349 -11.856 65.994 1.00 20.91 118 ASP B O 1
ATOM 2226 N N . THR B 1 116 ? -11.594 -13.189 65.500 1.00 18.14 119 THR B N 1
ATOM 2227 C CA . THR B 1 116 ? -11.494 -12.752 64.108 1.00 17.00 119 THR B CA 1
ATOM 2228 C C . THR B 1 116 ? -11.268 -13.946 63.201 1.00 18.35 119 THR B C 1
ATOM 2229 O O . THR B 1 116 ? -10.650 -14.939 63.584 1.00 20.45 119 THR B O 1
ATOM 2233 N N . ALA B 1 117 ? -11.708 -13.809 61.956 1.00 18.64 120 ALA B N 1
ATOM 2234 C CA . ALA B 1 117 ? -11.512 -14.848 60.961 1.00 17.71 120 ALA B CA 1
ATOM 2235 C C . ALA B 1 117 ? -11.203 -14.137 59.662 1.00 17.70 120 ALA B C 1
ATOM 2236 O O . ALA B 1 117 ? -11.975 -13.272 59.243 1.00 20.72 120 ALA B O 1
ATOM 2238 N N . SER B 1 118 ? -10.062 -14.454 59.061 1.00 15.19 121 SER B N 1
ATOM 2239 C CA . SER B 1 118 ? -9.606 -13.677 57.918 1.00 17.29 121 SER B CA 1
ATOM 2240 C C . SER B 1 118 ? -8.983 -14.561 56.854 1.00 15.69 121 SER B C 1
ATOM 2241 O O . SER B 1 118 ? -8.535 -15.682 57.109 1.00 15.82 121 SER B O 1
ATOM 2244 N N . ILE B 1 119 ? -8.958 -14.023 55.634 1.00 15.80 122 ILE B N 1
ATOM 2245 C CA . ILE B 1 119 ? -8.266 -14.621 54.501 1.00 17.89 122 ILE B CA 1
ATOM 2246 C C . ILE B 1 119 ? -7.214 -13.630 54.041 1.00 18.49 122 ILE B C 1
ATOM 2247 O O . ILE B 1 119 ? -7.542 -12.479 53.745 1.00 18.30 122 ILE B O 1
ATOM 2252 N N . LEU B 1 120 ? -5.962 -14.063 54.002 1.00 15.68 123 LEU B N 1
ATOM 2253 C CA . LEU B 1 120 ? -4.849 -13.224 53.584 1.00 18.41 123 LEU B CA 1
ATOM 2254 C C . LEU B 1 120 ? -4.317 -13.747 52.263 1.00 20.10 123 LEU B C 1
ATOM 2255 O O . LEU B 1 120 ? -4.065 -14.949 52.122 1.00 18.88 123 LEU B O 1
ATOM 2260 N N . PHE B 1 121 ? -4.143 -12.844 51.306 1.00 17.68 124 PHE B N 1
ATOM 2261 C CA . PHE B 1 121 ? -3.528 -13.164 50.024 1.00 15.90 124 PHE B CA 1
ATOM 2262 C C . PHE B 1 121 ? -2.111 -12.613 50.036 1.00 18.01 124 PHE B C 1
ATOM 2263 O O . PHE B 1 121 ? -1.913 -11.423 50.293 1.00 19.49 124 PHE B O 1
ATOM 2271 N N . PHE B 1 122 ? -1.133 -13.466 49.753 1.00 16.87 125 PHE B N 1
ATOM 2272 C CA . PHE B 1 122 ? 0.274 -13.093 49.842 1.00 18.63 125 PHE B CA 1
ATOM 2273 C C . PHE B 1 122 ? 0.926 -12.956 48.473 1.00 19.78 125 PHE B C 1
ATOM 2274 O O . PHE B 1 122 ? 0.654 -13.734 47.555 1.00 21.38 125 PHE B O 1
ATOM 2282 N N . ASN B 1 123 ? 1.853 -12.003 48.374 1.00 20.34 126 ASN B N 1
ATOM 2283 C CA . ASN B 1 123 ? 2.686 -11.891 47.184 1.00 21.35 126 ASN B CA 1
ATOM 2284 C C . ASN B 1 123 ? 3.966 -12.706 47.376 1.00 21.89 126 ASN B C 1
ATOM 2285 O O . ASN B 1 123 ? 4.176 -13.351 48.407 1.00 25.08 126 ASN B O 1
ATOM 2290 N N . LYS B 1 124 ? 4.846 -12.673 46.375 1.00 27.83 127 LYS B N 1
ATOM 2291 C CA . LYS B 1 124 ? 6.036 -13.511 46.431 1.00 28.43 127 LYS B CA 1
ATOM 2292 C C . LYS B 1 124 ? 7.043 -13.069 47.484 1.00 33.77 127 LYS B C 1
ATOM 2293 O O . LYS B 1 124 ? 7.943 -13.851 47.806 1.00 37.21 127 LYS B O 1
ATOM 2299 N N . GLU B 1 125 ? 6.934 -11.850 48.020 1.00 26.88 128 GLU B N 1
ATOM 2300 C CA . GLU B 1 125 ? 7.807 -11.452 49.115 1.00 24.91 128 GLU B CA 1
ATOM 2301 C C . GLU B 1 125 ? 7.269 -11.889 50.468 1.00 31.41 128 GLU B C 1
ATOM 2302 O O . GLU B 1 125 ? 7.903 -11.600 51.490 1.00 30.35 128 GLU B O 1
ATOM 2308 N N . GLY B 1 126 ? 6.114 -12.550 50.503 1.00 24.63 129 GLY B N 1
ATOM 2309 C CA . GLY B 1 126 ? 5.557 -12.982 51.769 1.00 27.07 129 GLY B CA 1
ATOM 2310 C C . GLY B 1 126 ? 4.781 -11.932 52.525 1.00 25.79 129 GLY B C 1
ATOM 2311 O O . GLY B 1 126 ? 4.491 -12.132 53.709 1.00 23.15 129 GLY B O 1
ATOM 2312 N N . SER B 1 127 ? 4.450 -10.809 51.896 1.00 26.11 130 SER B N 1
ATOM 2313 C CA . SER B 1 127 ? 3.610 -9.796 52.511 1.00 29.35 130 SER B CA 1
ATOM 2314 C C . SER B 1 127 ? 2.214 -9.859 51.908 1.00 27.21 130 SER B C 1
ATOM 2315 O O . SER B 1 127 ? 1.972 -10.515 50.891 1.00 25.88 130 SER B O 1
ATOM 2318 N N . ALA B 1 128 ? 1.283 -9.160 52.551 1.00 22.64 131 ALA B N 1
ATOM 2319 C CA . ALA B 1 128 ? -0.117 -9.238 52.165 1.00 19.12 131 ALA B CA 1
ATOM 2320 C C . ALA B 1 128 ? -0.391 -8.295 51.001 1.00 23.68 131 ALA B C 1
ATOM 2321 O O . ALA B 1 128 ? 0.065 -7.145 51.004 1.00 25.82 131 ALA B O 1
ATOM 2323 N N . MET B 1 129 ? -1.105 -8.791 49.992 1.00 23.71 132 MET B N 1
ATOM 2324 C CA . MET B 1 129 ? -1.618 -7.921 48.945 1.00 21.37 132 MET B CA 1
ATOM 2325 C C . MET B 1 129 ? -3.096 -7.605 49.106 1.00 22.92 132 MET B C 1
ATOM 2326 O O . MET B 1 129 ? -3.571 -6.624 48.523 1.00 23.23 132 MET B O 1
ATOM 2331 N N . LEU B 1 130 ? -3.825 -8.369 49.921 1.00 18.63 133 LEU B N 1
ATOM 2332 C CA . LEU B 1 130 ? -5.249 -8.139 50.102 1.00 16.55 133 LEU B CA 1
ATOM 2333 C C . LEU B 1 130 ? -5.678 -8.942 51.314 1.00 18.80 133 LEU B C 1
ATOM 2334 O O . LEU B 1 130 ? -5.088 -9.983 51.599 1.00 17.73 133 LEU B O 1
ATOM 2339 N N . LYS B 1 131 ? -6.679 -8.440 52.044 1.00 18.54 134 LYS B N 1
ATOM 2340 C CA . LYS B 1 131 ? -7.245 -9.169 53.168 1.00 16.76 134 LYS B CA 1
ATOM 2341 C C . LYS B 1 131 ? -8.760 -9.155 53.069 1.00 17.75 134 LYS B C 1
ATOM 2342 O O . LYS B 1 131 ? -9.349 -8.157 52.648 1.00 19.93 134 LYS B O 1
ATOM 2348 N N . ILE 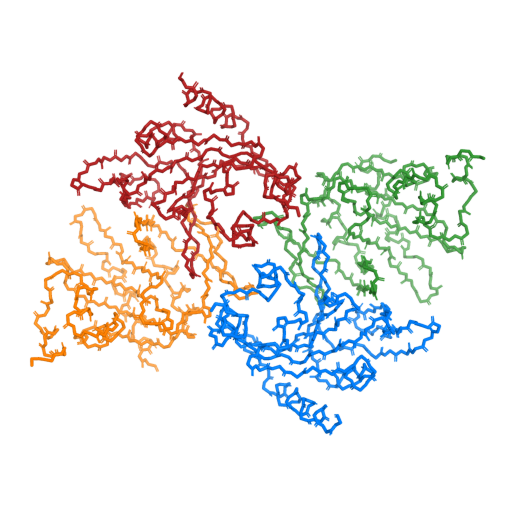B 1 132 ? -9.396 -10.263 53.439 1.00 17.23 135 ILE B N 1
ATOM 2349 C CA . ILE B 1 132 ? -10.844 -10.322 53.599 1.00 16.77 135 ILE B CA 1
ATOM 2350 C C . ILE B 1 132 ? -11.139 -10.761 55.023 1.00 18.72 135 ILE B C 1
ATOM 2351 O O . ILE B 1 132 ? -10.586 -11.764 55.482 1.00 20.78 135 ILE B O 1
ATOM 2356 N N . PHE B 1 133 ? -12.013 -10.022 55.711 1.00 16.93 136 PHE B N 1
ATOM 2357 C CA . PHE B 1 133 ? -12.417 -10.329 57.078 1.00 17.91 136 PHE B CA 1
ATOM 2358 C C . PHE B 1 133 ? -13.891 -10.693 57.115 1.00 18.00 136 PHE B C 1
ATOM 2359 O O . PHE B 1 133 ? -14.703 -10.088 56.424 1.00 19.82 136 PHE B O 1
ATOM 2367 N N . LEU B 1 134 ? -14.253 -11.640 57.978 1.00 17.23 137 LEU B N 1
ATOM 2368 C CA . LEU B 1 134 ? -15.652 -12.018 58.083 1.00 20.95 137 LEU B CA 1
ATOM 2369 C C . LEU B 1 134 ? -16.471 -10.881 58.675 1.00 25.12 137 LEU B C 1
ATOM 2370 O O . LEU B 1 134 ? -15.964 -10.056 59.443 1.00 25.33 137 LEU B O 1
ATOM 2375 N N . GLY B 1 135 ? -17.763 -10.855 58.318 1.00 29.13 138 GLY B N 1
ATOM 2376 C CA . GLY B 1 135 ? -18.660 -9.812 58.782 1.00 28.92 138 GLY B CA 1
ATOM 2377 C C . GLY B 1 135 ? -19.087 -9.966 60.234 1.00 30.67 138 GLY B C 1
ATOM 2378 O O . GLY B 1 135 ? -18.863 -10.982 60.890 1.00 30.09 138 GLY B O 1
ATOM 2379 N N . ARG B 1 136 ? -19.727 -8.915 60.740 1.00 27.98 139 ARG B N 1
ATOM 2380 C CA . ARG B 1 136 ? -20.127 -8.855 62.140 1.00 25.88 139 ARG B CA 1
ATOM 2381 C C . ARG B 1 136 ? -21.560 -8.361 62.251 1.00 35.14 139 ARG B C 1
ATOM 2382 O O . ARG B 1 136 ? -22.123 -7.794 61.309 1.00 35.11 139 ARG B O 1
ATOM 2390 N N . ASP B 1 137 ? -22.151 -8.598 63.421 1.00 30.88 140 ASP B N 1
ATOM 2391 C CA . ASP B 1 137 ? -23.504 -8.152 63.702 1.00 40.24 140 ASP B CA 1
ATOM 2392 C C . ASP B 1 137 ? -23.465 -6.824 64.454 1.00 41.69 140 ASP B C 1
ATOM 2393 O O . ASP B 1 137 ? -22.399 -6.275 64.751 1.00 39.40 140 ASP B O 1
ATOM 2398 N N . ASP B 1 138 ? -24.656 -6.311 64.779 1.00 47.90 141 ASP B N 1
ATOM 2399 C CA . ASP B 1 138 ? -24.760 -5.005 65.424 1.00 47.88 141 ASP B CA 1
ATOM 2400 C C . ASP B 1 138 ? -23.994 -4.948 66.740 1.00 50.11 141 ASP B C 1
ATOM 2401 O O . ASP B 1 138 ? -23.566 -3.865 67.158 1.00 56.38 141 ASP B O 1
ATOM 2406 N N . HIS B 1 139 ? -23.808 -6.090 67.404 1.00 47.60 142 HIS B N 1
ATOM 2407 C CA . HIS B 1 139 ? -23.079 -6.146 68.663 1.00 37.50 142 HIS B CA 1
ATOM 2408 C C . HIS B 1 139 ? -21.610 -6.509 68.473 1.00 39.57 142 HIS B C 1
ATOM 2409 O O . HIS B 1 139 ? -20.948 -6.900 69.440 1.00 35.08 142 HIS B O 1
ATOM 2416 N N . ARG B 1 140 ? -21.094 -6.387 67.243 1.00 38.51 143 ARG B N 1
ATOM 2417 C CA . ARG B 1 140 ? -19.683 -6.576 66.907 1.00 42.50 143 ARG B CA 1
ATOM 2418 C C . ARG B 1 140 ? -19.206 -8.012 67.096 1.00 35.47 143 ARG B C 1
ATOM 2419 O O . ARG B 1 140 ? -18.012 -8.254 67.290 1.00 34.40 143 ARG B O 1
ATOM 2427 N N . GLN B 1 141 ? -20.120 -8.969 67.047 1.00 27.63 144 GLN B N 1
ATOM 2428 C CA . GLN B 1 141 ? -19.786 -10.381 67.076 1.00 24.54 144 GLN B CA 1
ATOM 2429 C C . GLN B 1 141 ? -19.774 -10.909 65.647 1.00 20.00 144 GLN B C 1
ATOM 2430 O O . GLN B 1 141 ? -20.532 -10.451 64.791 1.00 24.35 144 GLN B O 1
ATOM 2436 N N . LEU B 1 142 ? -18.926 -11.899 65.410 1.00 18.65 145 LEU B N 1
ATOM 2437 C CA . LEU B 1 142 ? -18.910 -12.538 64.096 1.00 15.67 145 LEU B CA 1
ATOM 2438 C C . LEU B 1 142 ? -20.269 -13.157 63.779 1.00 20.52 145 LEU B C 1
ATOM 2439 O O . LEU B 1 142 ? -21.033 -13.539 64.673 1.00 23.51 145 LEU B O 1
ATOM 2444 N N . LEU B 1 143 ? -20.575 -13.236 62.481 1.00 20.94 146 LEU B N 1
ATOM 2445 C CA . LEU B 1 143 ? -21.771 -13.926 62.006 1.00 23.81 146 LEU B CA 1
ATOM 2446 C C . LEU B 1 143 ? -21.473 -15.421 61.968 1.00 24.38 146 LEU B C 1
ATOM 2447 O O . LEU B 1 143 ? -20.655 -15.875 61.161 1.00 21.84 146 LEU B O 1
ATOM 2452 N N . SER B 1 144 ? -22.134 -16.195 62.835 1.00 20.68 147 SER B N 1
ATOM 2453 C CA A SER B 1 144 ? -21.786 -17.606 62.981 0.60 21.07 147 SER B CA 1
ATOM 2454 C CA B SER B 1 144 ? -21.770 -17.601 62.979 0.40 21.09 147 SER B CA 1
ATOM 2455 C C . SER B 1 144 ? -22.023 -18.394 61.702 1.00 21.85 147 SER B C 1
ATOM 2456 O O . SER B 1 144 ? -21.302 -19.359 61.430 1.00 20.83 147 SER B O 1
ATOM 2461 N N . GLU B 1 145 ? -23.016 -17.995 60.903 1.00 23.76 148 GLU B N 1
ATOM 2462 C CA A GLU B 1 145 ? -23.232 -18.667 59.621 0.47 23.17 148 GLU B CA 1
ATOM 2463 C CA B GLU B 1 145 ? -23.223 -18.684 59.630 0.53 23.15 148 GLU B CA 1
ATOM 2464 C C . GLU B 1 145 ? -22.023 -18.514 58.713 1.00 20.99 148 GLU B C 1
ATOM 2465 O O . GLU B 1 145 ? -21.636 -19.459 58.003 1.00 21.89 148 GLU B O 1
ATOM 2476 N N . GLN B 1 146 ? -21.388 -17.332 58.720 1.00 20.82 149 GLN B N 1
ATOM 2477 C CA A GLN B 1 146 ? -20.173 -17.136 57.938 0.60 19.90 149 GLN B CA 1
ATOM 2478 C CA B GLN B 1 146 ? -20.177 -17.137 57.934 0.40 19.93 149 GLN B CA 1
ATOM 2479 C C . GLN B 1 146 ? -19.008 -17.918 58.525 1.00 18.00 149 GLN B C 1
ATOM 2480 O O . GLN B 1 146 ? -18.205 -18.489 57.782 1.00 19.46 149 GLN B O 1
ATOM 2491 N N . VAL B 1 147 ? -18.899 -17.949 59.858 1.00 17.73 150 VAL B N 1
ATOM 2492 C CA . VAL B 1 147 ? -17.830 -18.723 60.484 1.00 18.33 150 VAL B CA 1
ATOM 2493 C C . VAL B 1 147 ? -17.948 -20.195 60.102 1.00 16.96 150 VAL B C 1
ATOM 2494 O O . VAL B 1 147 ? -16.946 -20.862 59.824 1.00 17.14 150 VAL B O 1
ATOM 2498 N N . SER B 1 148 ? -19.173 -20.723 60.077 1.00 16.88 151 SER B N 1
ATOM 2499 C CA . SER B 1 148 ? -19.345 -22.106 59.654 1.00 17.62 151 SER B CA 1
ATOM 2500 C C . SER B 1 148 ? -18.880 -22.312 58.212 1.00 20.18 151 SER B C 1
ATOM 2501 O O . SER B 1 148 ? -18.168 -23.278 57.916 1.00 19.89 151 SER B O 1
ATOM 2504 N N . ALA B 1 149 ? -19.253 -21.404 57.313 1.00 19.35 152 ALA B N 1
ATOM 2505 C CA . ALA B 1 149 ? -18.844 -21.542 55.915 1.00 19.39 152 ALA B CA 1
ATOM 2506 C C . ALA B 1 149 ? -17.330 -21.417 55.773 1.00 18.34 152 ALA B C 1
ATOM 2507 O O . ALA B 1 149 ? -16.706 -22.136 54.980 1.00 20.44 152 ALA B O 1
ATOM 2509 N N . PHE B 1 150 ? -16.725 -20.517 56.555 1.00 16.34 153 PHE B N 1
ATOM 2510 C CA . PHE B 1 150 ? -15.275 -20.372 56.587 1.00 15.87 153 PHE B CA 1
ATOM 2511 C C . PHE B 1 150 ? -14.608 -21.675 57.023 1.00 18.21 153 PHE B C 1
ATOM 2512 O O . PHE B 1 150 ? -13.626 -22.118 56.415 1.00 17.96 153 PHE B O 1
ATOM 2520 N N . HIS B 1 151 ? -15.138 -22.320 58.078 1.00 17.24 154 HIS B N 1
ATOM 2521 C CA . HIS B 1 151 ? -14.591 -23.602 58.513 1.00 19.49 154 HIS B CA 1
ATOM 2522 C C . HIS B 1 151 ? -14.748 -24.685 57.450 1.00 19.61 154 HIS B C 1
ATOM 2523 O O . HIS B 1 151 ? -13.856 -25.525 57.281 1.00 21.00 154 HIS B O 1
ATOM 2530 N N . THR B 1 152 ? -15.865 -24.674 56.722 1.00 19.17 155 THR B N 1
ATOM 2531 C CA . THR B 1 152 ? -16.042 -25.632 55.630 1.00 22.41 155 THR B CA 1
ATOM 2532 C C . THR B 1 152 ? -14.995 -25.432 54.543 1.00 24.66 155 THR B C 1
ATOM 2533 O O . THR B 1 152 ? -14.433 -26.405 54.021 1.00 21.00 155 THR B O 1
ATOM 2537 N N . LEU B 1 153 ? -14.695 -24.177 54.209 1.00 19.07 156 LEU B N 1
ATOM 2538 C CA . LEU B 1 153 ? -13.670 -23.912 53.203 1.00 20.67 156 LEU B CA 1
ATOM 2539 C C . LEU B 1 153 ? -12.299 -24.361 53.685 1.00 19.21 156 LEU B C 1
ATOM 2540 O O . LEU B 1 153 ? -11.551 -25.000 52.941 1.00 20.80 156 LEU B O 1
ATOM 2545 N N . ALA B 1 154 ? -11.964 -24.072 54.948 1.00 18.22 157 ALA B N 1
ATOM 2546 C CA . ALA B 1 154 ? -10.665 -24.482 55.457 1.00 19.00 157 ALA B CA 1
ATOM 2547 C C . ALA B 1 154 ? -10.512 -25.999 55.422 1.00 23.91 157 ALA B C 1
ATOM 2548 O O . ALA B 1 154 ? -9.447 -26.51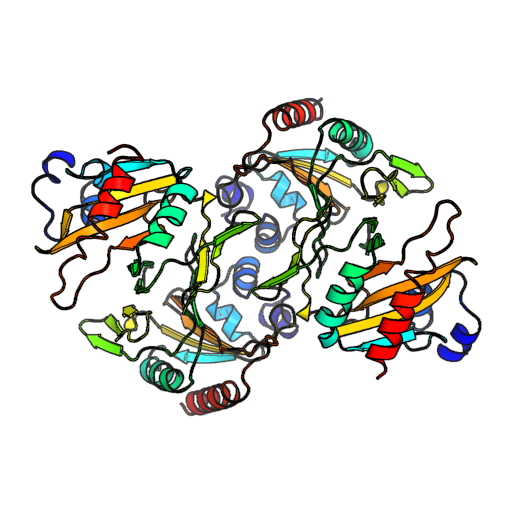0 55.062 1.00 24.70 157 ALA B O 1
ATOM 2550 N N . ALA B 1 155 ? -11.570 -26.733 55.783 1.00 23.53 158 ALA B N 1
ATOM 2551 C CA . ALA B 1 155 ? -11.506 -28.191 55.732 1.00 26.56 158 ALA B CA 1
ATOM 2552 C C . ALA B 1 155 ? -11.274 -28.684 54.309 1.00 30.24 158 ALA B C 1
ATOM 2553 O O . ALA B 1 155 ? -10.478 -29.604 54.085 1.00 29.93 158 ALA B O 1
ATOM 2555 N N . SER B 1 156 ? -11.948 -28.072 53.332 1.00 24.57 159 SER B N 1
ATOM 2556 C CA . SER B 1 156 ? -11.822 -28.524 51.950 1.00 25.47 159 SER B CA 1
ATOM 2557 C C . SER B 1 156 ? -10.439 -28.224 51.389 1.00 30.43 159 SER B C 1
ATOM 2558 O O . SER B 1 156 ? -9.920 -28.997 50.574 1.00 30.34 159 SER B O 1
ATOM 2561 N N . LEU B 1 157 ? -9.835 -27.106 51.798 1.00 26.35 160 LEU B N 1
ATOM 2562 C CA . LEU B 1 157 ? -8.473 -26.804 51.374 1.00 29.75 160 LEU B CA 1
ATOM 2563 C C . LEU B 1 157 ? -7.478 -27.788 51.983 1.00 33.27 160 LEU B C 1
ATOM 2564 O O . LEU B 1 157 ? -6.497 -28.164 51.333 1.00 41.53 160 LEU B O 1
ATOM 2569 N N . LYS B 1 158 ? -7.708 -28.209 53.235 1.00 33.46 161 LYS B N 1
ATOM 2570 C CA . LYS B 1 158 ? -6.836 -29.210 53.844 1.00 33.32 161 LYS B CA 1
ATOM 2571 C C . LYS B 1 158 ? -6.981 -30.566 53.170 1.00 42.69 161 LYS B C 1
ATOM 2572 O O . LYS B 1 158 ? -6.001 -31.313 53.067 1.00 46.52 161 LYS B O 1
ATOM 2578 N N . GLU B 1 159 ? -8.184 -30.904 52.716 1.00 44.48 162 GLU B N 1
ATOM 2579 C CA . GLU B 1 159 ? -8.424 -32.178 52.054 1.00 44.04 162 GLU B CA 1
ATOM 2580 C C . GLU B 1 159 ? -7.906 -32.140 50.622 1.00 45.09 162 GLU B C 1
ATOM 2581 O O . GLU B 1 159 ? -7.522 -33.169 50.067 1.00 61.44 162 GLU B O 1
ATOM 2583 N N . VAL C 1 1 ? -7.847 19.178 -11.220 1.00 61.01 4 VAL C N 1
ATOM 2584 C CA . VAL C 1 1 ? -9.174 18.789 -10.761 1.00 56.40 4 VAL C CA 1
ATOM 2585 C C . VAL C 1 1 ? -9.217 18.786 -9.237 1.00 53.46 4 VAL C C 1
ATOM 2586 O O . VAL C 1 1 ? -8.273 18.343 -8.580 1.00 47.89 4 VAL C O 1
ATOM 2590 N N . SER C 1 2 ? -10.310 19.303 -8.681 1.00 52.09 5 SER C N 1
ATOM 2591 C CA . SER C 1 2 ? -10.490 19.287 -7.240 1.00 54.93 5 SER C CA 1
ATOM 2592 C C . SER C 1 2 ? -10.821 17.873 -6.771 1.00 49.94 5 SER C C 1
ATOM 2593 O O . SER C 1 2 ? -11.154 16.986 -7.563 1.00 48.10 5 SER C O 1
ATOM 2596 N N . LEU C 1 3 ? -10.722 17.670 -5.455 1.00 48.72 6 LEU C N 1
ATOM 2597 C CA . LEU C 1 3 ? -10.832 16.319 -4.914 1.00 43.34 6 LEU C CA 1
ATOM 2598 C C . LEU C 1 3 ? -12.194 15.707 -5.206 1.00 35.45 6 LEU C C 1
ATOM 2599 O O . LEU C 1 3 ? -12.285 14.525 -5.558 1.00 38.62 6 LEU C O 1
ATOM 2604 N N . GLN C 1 4 ? -13.265 16.498 -5.095 1.00 38.91 7 GLN C N 1
ATOM 2605 C CA . GLN C 1 4 ? -14.601 15.921 -5.185 1.00 38.58 7 GLN C CA 1
ATOM 2606 C C . GLN C 1 4 ? -14.927 15.474 -6.610 1.00 50.49 7 GLN C C 1
ATOM 2607 O O . GLN C 1 4 ? -15.504 14.400 -6.808 1.00 50.83 7 GLN C O 1
ATOM 2613 N N . GLU C 1 5 ? -14.576 16.280 -7.619 1.00 53.35 8 GLU C N 1
ATOM 2614 C CA . GLU C 1 5 ? -14.793 15.849 -8.998 1.00 52.28 8 GLU C CA 1
ATOM 2615 C C . GLU C 1 5 ? -13.792 14.778 -9.419 1.00 43.39 8 GLU C C 1
ATOM 2616 O O . GLU C 1 5 ? -14.108 13.959 -10.289 1.00 47.48 8 GLU C O 1
ATOM 2622 N N . PHE C 1 6 ? -12.604 14.747 -8.806 1.00 44.04 9 PHE C N 1
ATOM 2623 C CA . PHE C 1 6 ? -11.691 13.629 -9.032 1.00 43.89 9 PHE C CA 1
ATOM 2624 C C . PHE C 1 6 ? -12.314 12.318 -8.565 1.00 49.30 9 PHE C C 1
ATOM 2625 O O . PHE C 1 6 ? -12.306 11.322 -9.296 1.00 37.94 9 PHE C O 1
ATOM 2633 N N . LEU C 1 7 ? -12.858 12.300 -7.345 1.00 39.67 10 LEU C N 1
ATOM 2634 C CA . LEU C 1 7 ? -13.554 11.125 -6.815 1.00 45.49 10 LEU C CA 1
ATOM 2635 C C . LEU C 1 7 ? -14.980 11.147 -7.329 1.00 51.82 10 LEU C C 1
ATOM 2636 O O . LEU C 1 7 ? -15.898 11.635 -6.668 1.00 63.64 10 LEU C O 1
ATOM 2641 N N . LYS C 1 8 ? -15.169 10.569 -8.504 1.00 59.61 11 LYS C N 1
ATOM 2642 C CA . LYS C 1 8 ? -16.412 10.690 -9.246 1.00 56.44 11 LYS C CA 1
ATOM 2643 C C . LYS C 1 8 ? -16.184 9.915 -10.527 1.00 50.41 11 LYS C C 1
ATOM 2644 O O . LYS C 1 8 ? -17.123 9.426 -11.164 1.00 56.02 11 LYS C O 1
ATOM 2650 N N . THR C 1 9 ? -14.911 9.805 -10.896 1.00 51.97 12 THR C N 1
ATOM 2651 C CA . THR C 1 9 ? -14.457 8.708 -11.731 1.00 52.96 12 THR C CA 1
ATOM 2652 C C . THR C 1 9 ? -14.592 7.431 -10.914 1.00 60.40 12 THR C C 1
ATOM 2653 O O . THR C 1 9 ? -15.682 6.858 -10.814 1.00 64.45 12 THR C O 1
ATOM 2657 N N . GLU C 1 10 ? -13.486 7.031 -10.286 1.00 49.64 13 GLU C N 1
ATOM 2658 C CA . GLU C 1 10 ? -13.242 5.839 -9.481 1.00 51.97 13 GLU C CA 1
ATOM 2659 C C . GLU C 1 10 ? -11.735 5.637 -9.528 1.00 55.08 13 GLU C C 1
ATOM 2660 O O . GLU C 1 10 ? -11.194 5.273 -10.579 1.00 49.59 13 GLU C O 1
ATOM 2666 N N . PRO C 1 11 ? -11.021 5.898 -8.435 1.00 51.77 14 PRO C N 1
ATOM 2667 C CA . PRO C 1 11 ? -9.558 5.800 -8.479 1.00 57.51 14 PRO C CA 1
ATOM 2668 C C . PRO C 1 11 ? -9.118 4.378 -8.790 1.00 54.61 14 PRO C C 1
ATOM 2669 O O . PRO C 1 11 ? -9.728 3.406 -8.337 1.00 56.91 14 PRO C O 1
ATOM 2673 N N . ASP C 1 12 ? -8.046 4.263 -9.576 1.00 56.35 15 ASP C N 1
ATOM 2674 C CA . ASP C 1 12 ? -7.528 2.962 -10.008 1.00 62.23 15 ASP C CA 1
ATOM 2675 C C . ASP C 1 12 ? -6.960 2.125 -8.855 1.00 62.67 15 ASP C C 1
ATOM 2676 O O . ASP C 1 12 ? -6.338 1.085 -9.126 1.00 61.52 15 ASP C O 1
ATOM 2681 N N . GLY C 1 13 ? -7.143 2.523 -7.598 1.00 51.70 16 GLY C N 1
ATOM 2682 C CA . GLY C 1 13 ? -6.595 1.773 -6.488 1.00 52.23 16 GLY C CA 1
ATOM 2683 C C . GLY C 1 13 ? -7.183 2.155 -5.145 1.00 49.52 16 GLY C C 1
ATOM 2684 O O . GLY C 1 13 ? -8.396 2.348 -5.018 1.00 43.19 16 GLY C O 1
ATOM 2685 N N . THR C 1 14 ? -6.326 2.280 -4.139 1.00 44.11 17 THR C N 1
ATOM 2686 C CA . THR C 1 14 ? -6.792 2.511 -2.780 1.00 44.73 17 THR C CA 1
ATOM 2687 C C . THR C 1 14 ? -7.029 3.999 -2.523 1.00 40.60 17 THR C C 1
ATOM 2688 O O . THR C 1 14 ? -6.505 4.874 -3.214 1.00 40.51 17 THR C O 1
ATOM 2692 N N . LEU C 1 15 ? -7.840 4.279 -1.499 1.00 46.32 18 LEU C N 1
ATOM 2693 C CA . LEU C 1 15 ? -8.168 5.655 -1.142 1.00 41.79 18 LEU C CA 1
ATOM 2694 C C . LEU C 1 15 ? -7.044 6.365 -0.390 1.00 29.05 18 LEU C C 1
ATOM 2695 O O . LEU C 1 15 ? -7.056 7.597 -0.305 1.00 32.54 18 LEU C O 1
ATOM 2700 N N . GLU C 1 16 ? -6.071 5.623 0.141 1.00 35.09 19 GLU C N 1
ATOM 2701 C CA . GLU C 1 16 ? -5.037 6.240 0.968 1.00 42.80 19 GLU C CA 1
ATOM 2702 C C . GLU C 1 16 ? -4.094 7.132 0.165 1.00 44.12 19 GLU C C 1
ATOM 2703 O O . GLU C 1 16 ? -3.605 8.139 0.690 1.00 48.11 19 GLU C O 1
ATOM 2709 N N . VAL C 1 17 ? -3.828 6.796 -1.095 1.00 53.15 20 VAL C N 1
ATOM 2710 C CA . VAL C 1 17 ? -2.877 7.603 -1.851 1.00 52.38 20 VAL C CA 1
ATOM 2711 C C . VAL C 1 17 ? -3.570 8.798 -2.505 1.00 47.57 20 VAL C C 1
ATOM 2712 O O . VAL C 1 17 ? -2.930 9.816 -2.794 1.00 53.81 20 VAL C O 1
ATOM 2716 N N . VAL C 1 18 ? -4.881 8.705 -2.741 1.00 38.98 21 VAL C N 1
ATOM 2717 C CA . VAL C 1 18 ? -5.655 9.888 -3.099 1.00 36.45 21 VAL C CA 1
ATOM 2718 C C . VAL C 1 18 ? -5.505 10.953 -2.019 1.00 38.49 21 VAL C C 1
ATOM 2719 O O . VAL C 1 18 ? -5.399 12.152 -2.316 1.00 36.46 21 VAL C O 1
ATOM 2723 N N . ALA C 1 19 ? -5.507 10.536 -0.747 1.00 38.25 22 ALA C N 1
ATOM 2724 C CA . ALA C 1 19 ? -5.398 11.491 0.350 1.00 39.06 22 ALA C CA 1
ATOM 2725 C C . ALA C 1 19 ? -4.072 12.237 0.298 1.00 42.72 22 ALA C C 1
ATOM 2726 O O . ALA C 1 19 ? -4.031 13.464 0.448 1.00 43.40 22 ALA C O 1
ATOM 2728 N N . GLU C 1 20 ? -2.977 11.502 0.105 1.00 38.97 23 GLU C N 1
ATOM 2729 C CA . GLU C 1 20 ? -1.664 12.117 -0.068 1.00 62.18 23 GLU C CA 1
ATOM 2730 C C . GLU C 1 20 ? -1.717 13.213 -1.122 1.00 56.00 23 GLU C C 1
ATOM 2731 O O . GLU C 1 20 ? -1.499 14.398 -0.837 1.00 45.44 23 GLU C O 1
ATOM 2737 N N . GLN C 1 21 ? -2.061 12.816 -2.347 1.00 47.08 24 GLN C N 1
ATOM 2738 C CA . GLN C 1 21 ? -1.999 13.644 -3.543 1.00 49.74 24 GLN C CA 1
ATOM 2739 C C . GLN C 1 21 ? -2.793 14.939 -3.416 1.00 56.87 24 GLN C C 1
ATOM 2740 O O . GLN C 1 21 ? -2.581 15.859 -4.215 1.00 57.79 24 GLN C O 1
ATOM 2746 N N . TYR C 1 22 ? -3.676 15.051 -2.425 1.00 40.70 25 TYR C N 1
ATOM 2747 C CA . TYR C 1 22 ? -4.434 16.276 -2.215 1.00 45.71 25 TYR C CA 1
ATOM 2748 C C . TYR C 1 22 ? -4.103 16.960 -0.893 1.00 45.50 25 TYR C C 1
ATOM 2749 O O . TYR C 1 22 ? -4.842 17.866 -0.479 1.00 44.82 25 TYR C O 1
ATOM 2758 N N . ASN C 1 23 ? -3.000 16.573 -0.242 1.00 50.23 26 ASN C N 1
ATOM 2759 C CA . ASN C 1 23 ? -2.599 17.105 1.063 1.00 60.01 26 ASN C CA 1
ATOM 2760 C C . ASN C 1 23 ? -3.796 17.122 2.012 1.00 52.45 26 ASN C C 1
ATOM 2761 O O . ASN C 1 23 ? -4.258 18.165 2.474 1.00 56.31 26 ASN C O 1
ATOM 2766 N N . THR C 1 24 ? -4.312 15.930 2.280 1.00 53.23 27 THR C N 1
ATOM 2767 C CA . THR C 1 24 ? -5.490 15.798 3.120 1.00 46.87 27 THR C CA 1
ATOM 2768 C C . THR C 1 24 ? -5.504 14.394 3.721 1.00 42.40 27 THR C C 1
ATOM 2769 O O . THR C 1 24 ? -4.590 13.589 3.514 1.00 43.01 27 THR C O 1
ATOM 2773 N N . THR C 1 25 ? -6.538 14.121 4.499 1.00 34.97 28 THR C N 1
ATOM 2774 C CA . THR C 1 25 ? -6.656 12.882 5.250 1.00 35.00 28 THR C CA 1
ATOM 2775 C C . THR C 1 25 ? -7.500 11.864 4.499 1.00 30.40 28 THR C C 1
ATOM 2776 O O . THR C 1 25 ? -8.263 12.206 3.594 1.00 31.17 28 THR C O 1
ATOM 2780 N N . LEU C 1 26 ? -7.364 10.596 4.901 1.00 25.85 29 LEU C N 1
ATOM 2781 C CA . LEU C 1 26 ? -8.270 9.575 4.386 1.00 24.01 29 LEU C CA 1
ATOM 2782 C C . LEU C 1 26 ? -9.724 9.943 4.652 1.00 22.39 29 LEU C C 1
ATOM 2783 O O . LEU C 1 26 ? -10.591 9.716 3.804 1.00 23.27 29 LEU C O 1
ATOM 2788 N N . LEU C 1 27 ? -10.018 10.508 5.826 1.00 23.18 30 LEU C N 1
ATOM 2789 C CA . LEU C 1 27 ? -11.397 10.902 6.107 1.00 24.93 30 LEU C CA 1
ATOM 2790 C C . LEU C 1 27 ? -11.904 11.921 5.088 1.00 24.91 30 LEU C C 1
ATOM 2791 O O . LEU C 1 27 ? -13.025 11.805 4.581 1.00 24.14 30 LEU C O 1
ATOM 2796 N N . GLU C 1 28 ? -11.096 12.938 4.783 1.00 27.99 31 GLU C N 1
ATOM 2797 C CA . GLU C 1 28 ? -11.526 13.948 3.817 1.00 29.11 31 GLU C CA 1
ATOM 2798 C C . GLU C 1 28 ? -11.796 13.339 2.445 1.00 31.43 31 GLU C C 1
ATOM 2799 O O . GLU C 1 28 ? -12.755 13.723 1.771 1.00 28.10 31 GLU C O 1
ATOM 2805 N N . VAL C 1 29 ? -10.965 12.385 2.017 1.00 24.93 32 VAL C N 1
ATOM 2806 C CA . VAL C 1 29 ? -11.237 11.666 0.770 1.00 25.26 32 VAL C CA 1
ATOM 2807 C C . VAL C 1 29 ? -12.564 10.924 0.863 1.00 24.93 32 VAL C C 1
ATOM 2808 O O . VAL C 1 29 ? -13.395 10.984 -0.049 1.00 24.77 32 VAL C O 1
ATOM 2812 N N . VAL C 1 30 ? -12.784 10.216 1.974 1.00 20.77 33 VAL C N 1
ATOM 2813 C CA . VAL C 1 30 ? -13.996 9.414 2.107 1.00 22.03 33 VAL C CA 1
ATOM 2814 C C . VAL C 1 30 ? -15.238 10.298 2.063 1.00 22.30 33 VAL C C 1
ATOM 2815 O O . VAL C 1 30 ? -16.249 9.935 1.451 1.00 23.98 33 VAL C O 1
ATOM 2819 N N . ARG C 1 31 ? -15.186 11.463 2.720 1.00 23.82 34 ARG C N 1
ATOM 2820 C CA . ARG C 1 31 ? -16.311 12.394 2.691 1.00 24.82 34 ARG C CA 1
ATOM 2821 C C . ARG C 1 31 ? -16.685 12.779 1.267 1.00 29.79 34 ARG C C 1
ATOM 2822 O O . ARG C 1 31 ? -17.867 12.964 0.957 1.00 35.30 34 ARG C O 1
ATOM 2830 N N . ASN C 1 32 ? -15.694 12.906 0.392 1.00 29.42 35 ASN C N 1
ATOM 2831 C CA . ASN C 1 32 ? -15.906 13.371 -0.974 1.00 31.33 35 ASN C CA 1
ATOM 2832 C C . ASN C 1 32 ? -16.218 12.248 -1.956 1.00 29.03 35 ASN C C 1
ATOM 2833 O O . ASN C 1 32 ? -16.374 12.514 -3.154 1.00 32.55 35 ASN C O 1
ATOM 2838 N N . LEU C 1 33 ? -16.328 11.013 -1.480 1.00 27.75 36 LEU C N 1
ATOM 2839 C CA . LEU C 1 33 ? -16.710 9.895 -2.327 1.00 27.89 36 LEU C CA 1
ATOM 2840 C C . LEU C 1 33 ? -18.161 10.037 -2.789 1.00 26.20 36 LEU C C 1
ATOM 2841 O O . LEU C 1 33 ? -18.979 10.667 -2.115 1.00 35.12 36 LEU C O 1
ATOM 2846 N N . PRO C 1 34 ? -18.507 9.445 -3.935 1.00 30.76 37 PRO C N 1
ATOM 2847 C CA . PRO C 1 34 ? -19.912 9.465 -4.369 1.00 35.21 37 PRO C CA 1
ATOM 2848 C C . PRO C 1 34 ? -20.852 8.712 -3.447 1.00 37.82 37 PRO C C 1
ATOM 2849 O O . PRO C 1 34 ? -22.014 9.112 -3.313 1.00 38.35 37 PRO C O 1
ATOM 2853 N N . SER C 1 35 ? -20.402 7.621 -2.814 1.00 32.44 38 SER C N 1
ATOM 2854 C CA . SER C 1 35 ? -21.295 6.754 -2.044 1.00 31.33 38 SER C CA 1
ATOM 2855 C C . SER C 1 35 ? -20.647 6.466 -0.690 1.00 25.67 38 SER C C 1
ATOM 2856 O O . SER C 1 35 ? -20.027 5.409 -0.501 1.00 26.00 38 SER C O 1
ATOM 2859 N N . SER C 1 36 ? -20.804 7.404 0.247 1.00 22.80 39 SER C N 1
ATOM 2860 C CA . SER C 1 36 ? -20.306 7.215 1.599 1.00 21.08 39 SER C CA 1
ATOM 2861 C C . SER C 1 36 ? -21.244 7.855 2.610 1.00 21.40 39 SER C C 1
ATOM 2862 O O . SER C 1 36 ? -21.870 8.883 2.347 1.00 26.47 39 SER C O 1
ATOM 2865 N N . THR C 1 37 ? -21.293 7.254 3.798 1.00 20.59 40 THR C N 1
ATOM 2866 C CA . THR C 1 37 ? -22.045 7.757 4.940 1.00 22.06 40 THR C CA 1
ATOM 2867 C C . THR C 1 37 ? -21.063 7.901 6.092 1.00 21.33 40 THR C C 1
ATOM 2868 O O . THR C 1 37 ? -20.411 6.925 6.464 1.00 22.94 40 THR C O 1
ATOM 2872 N N . VAL C 1 38 ? -20.929 9.111 6.631 1.00 21.09 41 VAL C N 1
ATOM 2873 C CA . VAL C 1 38 ? -19.968 9.399 7.693 1.00 20.94 41 VAL C CA 1
ATOM 2874 C C . VAL C 1 38 ? -20.726 9.848 8.936 1.00 20.99 41 VAL C C 1
ATOM 2875 O O . VAL C 1 38 ? -21.555 10.765 8.866 1.00 26.13 41 VAL C O 1
ATOM 2879 N N . VAL C 1 39 ? -20.453 9.198 10.068 1.00 19.29 42 VAL C N 1
ATOM 2880 C CA . VAL C 1 39 ? -21.111 9.543 11.331 1.00 20.71 42 VAL C CA 1
ATOM 2881 C C . VAL C 1 39 ? -20.070 9.730 12.413 1.00 22.81 42 VAL C C 1
ATOM 2882 O O . VAL C 1 39 ? -18.911 9.290 12.284 1.00 21.01 42 VAL C O 1
ATOM 2886 N N . PRO C 1 40 ? -20.421 10.387 13.518 1.00 22.75 43 PRO C N 1
ATOM 2887 C CA . PRO C 1 40 ? -19.479 10.520 14.627 1.00 21.16 43 PRO C CA 1
ATOM 2888 C C . PRO C 1 40 ? -19.180 9.184 15.294 1.00 21.62 43 PRO C C 1
ATOM 2889 O O . PRO C 1 40 ? -19.944 8.218 15.216 1.00 21.44 43 PRO C O 1
ATOM 2893 N N . GLY C 1 41 ? -18.044 9.157 15.982 1.00 21.48 44 GLY C N 1
ATOM 2894 C CA . GLY C 1 41 ? -17.603 7.959 16.668 1.00 22.08 44 GLY C CA 1
ATOM 2895 C C . GLY C 1 41 ? -18.488 7.511 17.820 1.00 23.40 44 GLY C C 1
ATOM 2896 O O . GLY C 1 41 ? -18.354 6.363 18.258 1.00 24.04 44 GLY C O 1
ATOM 2897 N N . ASP C 1 42 ? -19.402 8.363 18.308 1.00 24.02 45 ASP C N 1
ATOM 2898 C CA . ASP C 1 42 ? -20.350 7.901 19.323 1.00 26.74 45 ASP C CA 1
ATOM 2899 C C . ASP C 1 42 ? -21.357 6.880 18.787 1.00 27.02 45 ASP C C 1
ATOM 2900 O O . ASP C 1 42 ? -22.144 6.330 19.563 1.00 25.78 45 ASP C O 1
ATOM 2905 N N . LYS C 1 43 ? -21.353 6.597 17.489 1.00 21.17 46 LYS C N 1
ATOM 2906 C CA . LYS C 1 43 ? -22.156 5.518 16.937 1.00 21.19 46 LYS C CA 1
ATOM 2907 C C . LYS C 1 43 ? -21.428 4.182 16.977 1.00 17.55 46 LYS C C 1
ATOM 2908 O O . LYS C 1 43 ? -21.939 3.204 16.431 1.00 19.44 46 LYS C O 1
ATOM 2914 N N . PHE C 1 44 ? -20.260 4.124 17.627 1.00 16.95 47 PHE C N 1
ATOM 2915 C CA . PHE C 1 44 ? -19.472 2.894 17.653 1.00 18.51 47 PHE C CA 1
ATOM 2916 C C . PHE C 1 44 ? -20.292 1.684 18.101 1.00 18.19 47 PHE C C 1
ATOM 2917 O O . PHE C 1 44 ? -20.292 0.639 17.437 1.00 18.88 47 PHE C O 1
ATOM 2925 N N . ASP C 1 45 ? -20.954 1.777 19.266 1.00 18.25 48 ASP C N 1
ATOM 2926 C CA . ASP C 1 45 ? -21.686 0.616 19.763 1.00 19.14 48 ASP C CA 1
ATOM 2927 C C . ASP C 1 45 ? -22.775 0.180 18.795 1.00 17.32 48 ASP C C 1
ATOM 2928 O O . ASP C 1 45 ? -22.989 -1.020 18.593 1.00 19.06 48 ASP C O 1
ATOM 2933 N N . THR C 1 46 ? -23.502 1.143 18.216 1.00 19.75 49 THR C N 1
ATOM 2934 C CA . THR C 1 46 ? -24.564 0.810 17.275 1.00 21.90 49 THR C CA 1
ATOM 2935 C C . THR C 1 46 ? -24.009 0.073 16.067 1.00 17.32 49 THR C C 1
ATOM 2936 O O . THR C 1 46 ? -24.556 -0.956 15.656 1.00 20.03 49 THR C O 1
ATOM 2940 N N . VAL C 1 47 ? -22.900 0.569 15.515 1.00 20.67 50 VAL C N 1
ATOM 2941 C CA . VAL C 1 47 ? -22.294 -0.058 14.343 1.00 17.05 50 VAL C CA 1
ATOM 2942 C C . VAL C 1 47 ? -21.728 -1.424 14.712 1.00 19.13 50 VAL C C 1
ATOM 2943 O O . VAL C 1 47 ? -22.023 -2.435 14.062 1.00 19.22 50 VAL C O 1
ATOM 2947 N N . TRP C 1 48 ? -20.927 -1.477 15.788 1.00 17.90 51 TRP C N 1
ATOM 2948 C CA . TRP C 1 48 ? -20.283 -2.728 16.174 1.00 19.00 51 TRP C CA 1
ATOM 2949 C C . TRP C 1 48 ? -21.316 -3.817 16.432 1.00 20.18 51 TRP C C 1
ATOM 2950 O O . TRP C 1 48 ? -21.237 -4.914 15.861 1.00 20.58 51 TRP C O 1
ATOM 2961 N N . ASP C 1 49 ? -22.309 -3.522 17.280 1.00 18.69 52 ASP C N 1
ATOM 2962 C CA . ASP C 1 49 ? -23.299 -4.528 17.652 1.00 22.58 52 ASP C CA 1
ATOM 2963 C C . ASP C 1 49 ? -24.137 -4.977 16.456 1.00 19.87 52 ASP C C 1
ATOM 2964 O O . ASP C 1 49 ? -24.608 -6.122 16.423 1.00 21.15 52 ASP C O 1
ATOM 2969 N N . THR C 1 50 ? -24.323 -4.105 15.461 1.00 17.21 53 THR C N 1
ATOM 2970 C CA . THR C 1 50 ? -25.061 -4.493 14.261 1.00 19.44 53 THR C CA 1
ATOM 2971 C C . THR C 1 50 ? -24.264 -5.474 13.404 1.00 17.89 53 THR C C 1
ATOM 2972 O O . THR C 1 50 ? -24.791 -6.508 12.982 1.00 20.28 53 THR C O 1
ATOM 2976 N N . VAL C 1 51 ? -22.980 -5.186 13.177 1.00 17.38 54 VAL C N 1
ATOM 2977 C CA . VAL C 1 51 ? -22.142 -6.048 12.338 1.00 16.64 54 VAL C CA 1
ATOM 2978 C C . VAL C 1 51 ? -21.980 -7.426 12.965 1.00 17.10 54 VAL C C 1
ATOM 2979 O O . VAL C 1 51 ? -21.801 -8.433 12.261 1.00 18.01 54 VAL C O 1
ATOM 2983 N N . CYS C 1 52 ? -22.041 -7.496 14.304 1.00 18.67 55 CYS C N 1
ATOM 2984 C CA . CYS C 1 52 ? -21.932 -8.772 15.006 1.00 18.33 55 CYS C CA 1
ATOM 2985 C C . CYS C 1 52 ? -23.011 -9.764 14.598 1.00 19.62 55 CYS C C 1
ATOM 2986 O O . CYS C 1 52 ? -22.860 -10.966 14.842 1.00 22.30 55 CYS C O 1
ATOM 2989 N N . GLU C 1 53 ? -24.087 -9.302 13.959 1.00 21.87 56 GLU C N 1
ATOM 2990 C CA . GLU C 1 53 ? -25.169 -10.182 13.553 1.00 21.50 56 GLU C CA 1
ATOM 2991 C C . GLU C 1 53 ? -25.092 -10.607 12.092 1.00 20.39 56 GLU C C 1
ATOM 2992 O O . GLU C 1 53 ? -25.937 -11.390 11.649 1.00 27.06 56 GLU C O 1
ATOM 2998 N N . TRP C 1 54 ? -24.102 -10.124 11.337 1.00 18.12 57 TRP C N 1
ATOM 2999 C CA . TRP C 1 54 ? -24.126 -10.249 9.884 1.00 19.23 57 TRP C CA 1
ATOM 3000 C C . TRP C 1 54 ? -23.521 -11.537 9.356 1.00 20.54 57 TRP C C 1
ATOM 3001 O O . TRP C 1 54 ? -23.574 -11.765 8.139 1.00 23.73 57 TRP C O 1
ATOM 3012 N N . GLY C 1 55 ? -22.921 -12.361 10.205 1.00 22.39 58 GLY C N 1
ATOM 3013 C CA . GLY C 1 55 ? -22.214 -13.525 9.703 1.00 25.20 58 GLY C CA 1
ATOM 3014 C C . GLY C 1 55 ? -20.739 -13.266 9.468 1.00 24.76 58 GLY C C 1
ATOM 3015 O O . GLY C 1 55 ? -20.138 -12.421 10.137 1.00 22.27 58 GLY C O 1
ATOM 3016 N N . ASN C 1 56 ? -20.133 -13.979 8.522 1.00 21.52 59 ASN C N 1
ATOM 3017 C CA . ASN C 1 56 ? -18.692 -13.881 8.339 1.00 22.07 59 ASN C CA 1
ATOM 3018 C C . ASN C 1 56 ? -18.339 -12.584 7.623 1.00 21.45 59 ASN C C 1
ATOM 3019 O O . ASN C 1 56 ? -18.783 -12.338 6.493 1.00 25.70 59 ASN C O 1
ATOM 3024 N N . VAL C 1 57 ? -17.527 -11.763 8.284 1.00 23.34 60 VAL C N 1
ATOM 3025 C CA . VAL C 1 57 ? -16.973 -10.544 7.715 1.00 21.19 60 VAL C CA 1
ATOM 3026 C C . VAL C 1 57 ? -15.454 -10.618 7.838 1.00 23.81 60 VAL C C 1
ATOM 3027 O O . VAL C 1 57 ? -14.908 -11.512 8.483 1.00 27.55 60 VAL C O 1
ATOM 3031 N N . THR C 1 58 ? -14.765 -9.669 7.208 1.00 20.68 61 THR C N 1
ATOM 3032 C CA . THR C 1 58 ? -13.313 -9.575 7.303 1.00 19.52 61 THR C CA 1
ATOM 3033 C C . THR C 1 58 ? -12.911 -8.301 8.040 1.00 19.42 61 THR C C 1
ATOM 3034 O O . THR C 1 58 ? -13.192 -7.189 7.577 1.00 22.19 61 THR C O 1
ATOM 3038 N N . THR C 1 59 ? -12.241 -8.467 9.179 1.00 20.12 62 THR C N 1
ATOM 3039 C CA . THR C 1 59 ? -11.728 -7.363 9.978 1.00 20.07 62 THR C CA 1
ATOM 3040 C C . THR C 1 59 ? -10.242 -7.217 9.703 1.00 20.29 62 THR C C 1
ATOM 3041 O O . THR C 1 59 ? -9.511 -8.210 9.722 1.00 24.19 62 THR C O 1
ATOM 3045 N N . LEU C 1 60 ? -9.802 -5.994 9.433 1.00 18.20 63 LEU C N 1
ATOM 3046 C CA . LEU C 1 60 ? -8.457 -5.728 8.938 1.00 23.49 63 LEU C CA 1
ATOM 3047 C C . LEU C 1 60 ? -7.776 -4.644 9.768 1.00 24.29 63 LEU C C 1
ATOM 3048 O O . LEU C 1 60 ? -8.388 -3.614 10.065 1.00 22.70 63 LEU C O 1
ATOM 3053 N N . VAL C 1 61 ? -6.507 -4.871 10.133 1.00 22.39 64 VAL C N 1
ATOM 3054 C CA A VAL C 1 61 ? -5.649 -3.857 10.736 0.50 23.93 64 VAL C CA 1
ATOM 3055 C CA B VAL C 1 61 ? -5.663 -3.835 10.716 0.50 23.93 64 VAL C CA 1
ATOM 3056 C C . VAL C 1 61 ? -4.430 -3.661 9.837 1.00 24.97 64 VAL C C 1
ATOM 3057 O O . VAL C 1 61 ? -3.830 -4.640 9.394 1.00 27.20 64 VAL C O 1
ATOM 3064 N N . HIS C 1 62 ? -4.068 -2.397 9.614 1.00 27.35 65 HIS C N 1
ATOM 3065 C CA . HIS C 1 62 ? -2.985 -1.972 8.729 1.00 34.18 65 HIS C CA 1
ATOM 3066 C C . HIS C 1 62 ? -1.935 -1.256 9.569 1.00 38.88 65 HIS C C 1
ATOM 3067 O O . HIS C 1 62 ? -2.239 -0.240 10.205 1.00 41.56 65 HIS C O 1
ATOM 3074 N N . THR C 1 63 ? -0.714 -1.786 9.594 1.00 27.90 66 THR C N 1
ATOM 3075 C CA . THR C 1 63 ? 0.435 -1.061 10.131 1.00 27.42 66 THR C CA 1
ATOM 3076 C C . THR C 1 63 ? 1.444 -0.842 9.010 1.00 26.02 66 THR C C 1
ATOM 3077 O O . THR C 1 63 ? 1.219 -1.225 7.858 1.00 30.68 66 THR C O 1
ATOM 3081 N N . ALA C 1 64 ? 2.562 -0.198 9.357 1.00 25.87 67 ALA C N 1
ATOM 3082 C CA . ALA C 1 64 ? 3.587 0.069 8.354 1.00 30.91 67 ALA C CA 1
ATOM 3083 C C . ALA C 1 64 ? 4.093 -1.215 7.722 1.00 29.40 67 ALA C C 1
ATOM 3084 O O . ALA C 1 64 ? 4.434 -1.230 6.534 1.00 33.27 67 ALA C O 1
ATOM 3086 N N . ASP C 1 65 ? 4.132 -2.308 8.483 1.00 25.79 68 ASP C N 1
ATOM 3087 C CA . ASP C 1 65 ? 4.790 -3.512 8.002 1.00 25.45 68 ASP C CA 1
ATOM 3088 C C . ASP C 1 65 ? 3.922 -4.759 7.972 1.00 21.57 68 ASP C C 1
ATOM 3089 O O . ASP C 1 65 ? 4.386 -5.793 7.473 1.00 23.06 68 ASP C O 1
ATOM 3094 N N . VAL C 1 66 ? 2.680 -4.696 8.452 1.00 19.03 69 VAL C N 1
ATOM 3095 C CA . VAL C 1 66 ? 1.835 -5.872 8.594 1.00 19.92 69 VAL C CA 1
ATOM 3096 C C . VAL C 1 66 ? 0.413 -5.490 8.208 1.00 29.11 69 VAL C C 1
ATOM 3097 O O . VAL C 1 66 ? -0.059 -4.398 8.546 1.00 28.83 69 VAL C O 1
ATOM 3101 N N . ILE C 1 67 ? -0.261 -6.384 7.489 1.00 24.37 70 ILE C N 1
ATOM 3102 C CA . ILE C 1 67 ? -1.715 -6.399 7.398 1.00 22.58 70 ILE C CA 1
ATOM 3103 C C . ILE C 1 67 ? -2.172 -7.733 7.944 1.00 24.13 70 ILE C C 1
ATOM 3104 O O . ILE C 1 67 ? -1.751 -8.785 7.457 1.00 27.72 70 ILE C O 1
ATOM 3109 N N . LEU C 1 68 ? -3.023 -7.704 8.949 1.00 23.41 71 LEU C N 1
ATOM 3110 C CA . LEU C 1 68 ? -3.645 -8.923 9.423 1.00 21.95 71 LEU C CA 1
ATOM 3111 C C . LEU C 1 68 ? -5.129 -8.801 9.147 1.00 24.92 71 LEU C C 1
ATOM 3112 O O . LEU C 1 68 ? -5.717 -7.735 9.360 1.00 28.07 71 LEU C O 1
ATOM 3117 N N . GLU C 1 69 ? -5.720 -9.860 8.634 1.00 23.84 72 GLU C N 1
ATOM 3118 C CA . GLU C 1 69 ? -7.147 -9.847 8.382 1.00 28.08 72 GLU C CA 1
ATOM 3119 C C . GLU C 1 69 ? -7.741 -11.116 8.946 1.00 25.51 72 GLU C C 1
ATOM 3120 O O . GLU C 1 69 ? -7.138 -12.193 8.876 1.00 31.00 72 GLU C O 1
ATOM 3126 N N . PHE C 1 70 ? -8.916 -10.979 9.537 1.00 21.26 73 PHE C N 1
ATOM 3127 C CA A PHE C 1 70 ? -9.593 -12.100 10.175 0.54 21.75 73 PHE C CA 1
ATOM 3128 C CA B PHE C 1 70 ? -9.585 -12.096 10.173 0.46 21.80 73 PHE C CA 1
ATOM 3129 C C . PHE C 1 70 ? -10.967 -12.252 9.552 1.00 26.38 73 PHE C C 1
ATOM 3130 O O . PHE C 1 70 ? -11.772 -11.318 9.585 1.00 26.89 73 PHE C O 1
ATOM 3145 N N . SER C 1 71 ? -11.221 -13.422 8.980 1.00 27.52 74 SER C N 1
ATOM 3146 C CA . SER C 1 71 ? -12.504 -13.739 8.378 1.00 25.55 74 SER C CA 1
ATOM 3147 C C . SER C 1 71 ? -13.306 -14.568 9.372 1.00 30.20 74 SER C C 1
ATOM 3148 O O . SER C 1 71 ? -12.852 -15.630 9.813 1.00 32.98 74 SER C O 1
ATOM 3151 N N . GLY C 1 72 ? -14.484 -14.081 9.726 1.00 25.79 75 GLY C N 1
ATOM 3152 C CA . GLY C 1 72 ? -15.342 -14.774 10.660 1.00 24.76 75 GLY C CA 1
ATOM 3153 C C . GLY C 1 72 ? -16.321 -13.799 11.277 1.00 23.88 75 GLY C C 1
ATOM 3154 O O . GLY C 1 72 ? -16.365 -12.621 10.927 1.00 23.66 75 GLY C O 1
ATOM 3155 N N . GLU C 1 73 ? -17.098 -14.316 12.221 1.00 22.70 76 GLU C N 1
ATOM 3156 C CA . GLU C 1 73 ? -18.079 -13.476 12.886 1.00 23.81 76 GLU C CA 1
ATOM 3157 C C . GLU C 1 73 ? -17.378 -12.458 13.778 1.00 24.06 76 GLU C C 1
ATOM 3158 O O . GLU C 1 73 ? -16.397 -12.776 14.457 1.00 24.49 76 GLU C O 1
ATOM 3164 N N . LEU C 1 74 ? -17.878 -11.226 13.764 1.00 21.28 77 LEU C N 1
ATOM 3165 C CA . LEU C 1 74 ? -17.293 -10.182 14.592 1.00 21.70 77 LEU C CA 1
ATOM 3166 C C . LEU C 1 74 ? -17.575 -10.478 16.061 1.00 22.35 77 LEU C C 1
ATOM 3167 O O . LEU C 1 74 ? -18.734 -10.692 16.429 1.00 20.74 77 LEU C O 1
ATOM 3172 N N . PRO C 1 75 ? -16.551 -10.520 16.920 1.00 18.68 78 PRO C N 1
ATOM 3173 C CA . PRO C 1 75 ? -16.797 -10.770 18.345 1.00 21.28 78 PRO C CA 1
ATOM 3174 C C . PRO C 1 75 ? -17.521 -9.598 18.985 1.00 21.06 78 PRO C C 1
ATOM 3175 O O . PRO C 1 75 ? -17.284 -8.438 18.638 1.00 23.02 78 PRO C O 1
ATOM 3179 N N . SER C 1 76 ? -18.419 -9.917 19.921 1.00 22.19 79 SER C N 1
ATOM 3180 C CA . SER C 1 76 ? -18.991 -8.903 20.787 1.00 23.27 79 SER C CA 1
ATOM 3181 C C . SER C 1 76 ? -17.921 -8.368 21.737 1.00 21.26 79 SER C C 1
ATOM 3182 O O . SER C 1 76 ? -16.843 -8.954 21.902 1.00 23.06 79 SER C O 1
ATOM 3185 N N . GLY C 1 77 ? -18.223 -7.240 22.378 1.00 21.45 80 GLY C N 1
ATOM 3186 C CA . GLY C 1 77 ? -17.270 -6.674 23.309 1.00 22.24 80 GLY C CA 1
ATOM 3187 C C . GLY C 1 77 ? -17.953 -5.895 24.412 1.00 22.92 80 GLY C C 1
ATOM 3188 O O . GLY C 1 77 ? -19.166 -5.686 24.395 1.00 25.89 80 GLY C O 1
ATOM 3189 N N . PHE C 1 78 ? -17.143 -5.452 25.370 1.00 24.02 81 PHE C N 1
ATOM 3190 C CA . PHE C 1 78 ? -17.617 -4.663 26.499 1.00 21.74 81 PHE C CA 1
ATOM 3191 C C . PHE C 1 78 ? -16.616 -3.553 26.787 1.00 21.59 81 PHE C C 1
ATOM 3192 O O . PHE C 1 78 ? -15.409 -3.718 26.584 1.00 21.41 81 PHE C O 1
ATOM 3200 N N . HIS C 1 79 ? -17.126 -2.411 27.260 1.00 22.14 82 HIS C N 1
ATOM 3201 C CA . HIS C 1 79 ? -16.288 -1.271 27.599 1.00 18.32 82 HIS C CA 1
ATOM 3202 C C . HIS C 1 79 ? -15.830 -1.357 29.052 1.00 23.31 82 HIS C C 1
ATOM 3203 O O . HIS C 1 79 ? -16.628 -1.643 29.946 1.00 25.76 82 HIS C O 1
ATOM 3210 N N . ARG C 1 80 ? -14.548 -1.079 29.279 1.00 20.55 83 ARG C N 1
ATOM 3211 C CA . ARG C 1 80 ? -14.000 -1.054 30.642 1.00 19.78 83 ARG C CA 1
ATOM 3212 C C . ARG C 1 80 ? -12.761 -0.170 30.634 1.00 26.19 83 ARG C C 1
ATOM 3213 O O . ARG C 1 80 ? -11.811 -0.442 29.889 1.00 27.54 83 ARG C O 1
ATOM 3221 N N . HIS C 1 81 ? -12.789 0.908 31.427 1.00 27.75 84 HIS C N 1
ATOM 3222 C CA . HIS C 1 81 ? -11.641 1.798 31.623 1.00 31.17 84 HIS C CA 1
ATOM 3223 C C . HIS C 1 81 ? -11.084 2.334 30.310 1.00 34.92 84 HIS C C 1
ATOM 3224 O O . HIS C 1 81 ? -9.869 2.397 30.103 1.00 30.84 84 HIS C O 1
ATOM 3231 N N . GLY C 1 82 ? -11.982 2.744 29.420 1.00 27.68 85 GLY C N 1
ATOM 3232 C CA . GLY C 1 82 ? -11.591 3.319 28.156 1.00 28.51 85 GLY C CA 1
ATOM 3233 C C . GLY C 1 82 ? -11.375 2.332 27.030 1.00 30.20 85 GLY C C 1
ATOM 3234 O O . GLY C 1 82 ? -11.352 2.752 25.865 1.00 34.71 85 GLY C O 1
ATOM 3235 N N . TYR C 1 83 ? -11.212 1.044 27.324 1.00 21.71 86 TYR C N 1
ATOM 3236 C CA . TYR C 1 83 ? -11.022 0.038 26.287 1.00 26.53 86 TYR C CA 1
ATOM 3237 C C . TYR C 1 83 ? -12.350 -0.602 25.913 1.00 23.66 86 TYR C C 1
ATOM 3238 O O . TYR C 1 83 ? -13.225 -0.806 26.753 1.00 23.52 86 TYR C O 1
ATOM 3247 N N . PHE C 1 84 ? -12.491 -0.946 24.635 1.00 18.87 87 PHE C N 1
ATOM 3248 C CA . PHE C 1 84 ? -13.531 -1.868 24.207 1.00 17.14 87 PHE C CA 1
ATOM 3249 C C . PHE C 1 84 ? -12.891 -3.244 24.063 1.00 23.12 87 PHE C C 1
ATOM 3250 O O . PHE C 1 84 ? -12.032 -3.452 23.201 1.00 19.53 87 PHE C O 1
ATOM 3258 N N . ASN C 1 85 ? -13.294 -4.173 24.917 1.00 21.22 88 ASN C N 1
ATOM 3259 C CA . ASN C 1 85 ? -12.616 -5.449 25.081 1.00 17.14 88 ASN C CA 1
ATOM 3260 C C . ASN C 1 85 ? -13.415 -6.526 24.373 1.00 21.16 88 ASN C C 1
ATOM 3261 O O . ASN C 1 85 ? -14.581 -6.756 24.702 1.00 21.36 88 ASN C O 1
ATOM 3266 N N . LEU C 1 86 ? -12.797 -7.171 23.389 1.00 22.09 89 LEU C N 1
ATOM 3267 C CA . LEU C 1 86 ? -13.494 -8.180 22.616 1.00 19.21 89 LEU C CA 1
ATOM 3268 C C . LEU C 1 86 ? -13.574 -9.494 23.378 1.00 22.58 89 LEU C C 1
ATOM 3269 O O . LEU C 1 86 ? -12.636 -9.881 24.088 1.00 26.44 89 LEU C O 1
ATOM 3274 N N . ARG C 1 87 ? -14.700 -10.185 23.227 1.00 25.95 90 ARG C N 1
ATOM 3275 C CA . ARG C 1 87 ? -14.870 -11.520 23.787 1.00 25.75 90 ARG C CA 1
ATOM 3276 C C . ARG C 1 87 ? -14.435 -12.554 22.753 1.00 34.48 90 ARG C C 1
ATOM 3277 O O . ARG C 1 87 ? -14.837 -12.483 21.590 1.00 40.78 90 ARG C O 1
ATOM 3285 N N . GLY C 1 88 ? -13.617 -13.512 23.181 1.00 46.28 91 GLY C N 1
ATOM 3286 C CA . GLY C 1 88 ? -13.038 -14.478 22.263 1.00 49.30 91 GLY C CA 1
ATOM 3287 C C . GLY C 1 88 ? -14.037 -15.324 21.501 1.00 44.96 91 GLY C C 1
ATOM 3288 O O . GLY C 1 88 ? -14.661 -16.224 22.066 1.00 60.20 91 GLY C O 1
ATOM 3289 N N . LYS C 1 89 ? -14.196 -15.050 20.209 1.00 51.12 92 LYS C N 1
ATOM 3290 C CA . LYS C 1 89 ? -15.097 -15.810 19.351 1.00 47.75 92 LYS C CA 1
ATOM 3291 C C . LYS C 1 89 ? -14.284 -16.427 18.224 1.00 55.20 92 LYS C C 1
ATOM 3292 O O . LYS C 1 89 ? -13.636 -15.704 17.454 1.00 38.26 92 LYS C O 1
ATOM 3298 N N . HIS C 1 90 ? -14.325 -17.761 18.142 1.00 49.44 93 HIS C N 1
ATOM 3299 C CA . HIS C 1 90 ? -13.547 -18.622 17.253 1.00 51.72 93 HIS C CA 1
ATOM 3300 C C . HIS C 1 90 ? -12.285 -18.002 16.659 1.00 45.68 93 HIS C C 1
ATOM 3301 O O . HIS C 1 90 ? -12.084 -18.051 15.442 1.00 44.81 93 HIS C O 1
ATOM 3308 N N . GLY C 1 91 ? -11.422 -17.435 17.500 1.00 48.64 94 GLY C N 1
ATOM 3309 C CA . GLY C 1 91 ? -10.123 -17.005 17.018 1.00 40.56 94 GLY C CA 1
ATOM 3310 C C . GLY C 1 91 ? -9.689 -15.593 17.366 1.00 36.08 94 GLY C C 1
ATOM 3311 O O . GLY C 1 91 ? -8.669 -15.394 18.037 1.00 34.07 94 GLY C O 1
ATOM 3312 N N . MET C 1 92 ? -10.450 -14.602 16.920 1.00 33.59 95 MET C N 1
ATOM 3313 C CA A MET C 1 92 ? -10.061 -13.209 17.061 0.53 28.51 95 MET C CA 1
ATOM 3314 C CA B MET C 1 92 ? -10.053 -13.203 17.058 0.47 28.51 95 MET C CA 1
ATOM 3315 C C . MET C 1 92 ? -10.557 -12.633 18.376 1.00 28.50 95 MET C C 1
ATOM 3316 O O . MET C 1 92 ? -11.709 -12.845 18.761 1.00 30.50 95 MET C O 1
ATOM 3325 N N . SER C 1 93 ? -9.683 -11.893 19.051 1.00 21.60 96 SER C N 1
ATOM 3326 C CA . SER C 1 93 ? -10.042 -11.109 20.209 1.00 21.74 96 SER C CA 1
ATOM 3327 C C . SER C 1 93 ? -9.130 -9.889 20.230 1.00 22.85 96 SER C C 1
ATOM 3328 O O . SER C 1 93 ? -8.451 -9.580 19.243 1.00 23.55 96 SER C O 1
ATOM 3331 N N . GLY C 1 94 ? -9.137 -9.183 21.346 1.00 22.90 97 GLY C N 1
ATOM 3332 C CA . GLY C 1 94 ? -8.260 -8.054 21.563 1.00 23.22 97 GLY C CA 1
ATOM 3333 C C . GLY C 1 94 ? -8.996 -6.873 22.159 1.00 23.19 97 GLY C C 1
ATOM 3334 O O . GLY C 1 94 ? -10.021 -7.058 22.816 1.00 21.74 97 GLY C O 1
ATOM 3335 N N . HIS C 1 95 ? -8.486 -5.663 21.941 1.00 23.22 98 HIS C N 1
ATOM 3336 C CA . HIS C 1 95 ? -9.118 -4.465 22.469 1.00 23.71 98 HIS C CA 1
ATOM 3337 C C . HIS C 1 95 ? -8.971 -3.317 21.489 1.00 24.00 98 HIS C C 1
ATOM 3338 O O . HIS C 1 95 ? -8.024 -3.274 20.702 1.00 26.57 98 HIS C O 1
ATOM 3345 N N . ILE C 1 96 ? -9.897 -2.369 21.585 1.00 19.17 99 ILE C N 1
ATOM 3346 C CA . ILE C 1 96 ? -9.931 -1.168 20.753 1.00 21.81 99 ILE C CA 1
ATOM 3347 C C . ILE C 1 96 ? -10.079 0.033 21.670 1.00 22.85 99 ILE C C 1
ATOM 3348 O O . ILE C 1 96 ? -10.944 0.032 22.553 1.00 21.83 99 ILE C O 1
ATOM 3353 N N . LYS C 1 97 ? -9.263 1.062 21.451 1.00 21.43 100 LYS C N 1
ATOM 3354 C CA . LYS C 1 97 ? -9.449 2.335 22.153 1.00 22.50 100 LYS C CA 1
ATOM 3355 C C . LYS C 1 97 ? -10.601 3.066 21.467 1.00 18.93 100 LYS C C 1
ATOM 3356 O O . LYS C 1 97 ? -10.420 4.015 20.697 1.00 21.61 100 LYS C O 1
ATOM 3362 N N . ALA C 1 98 ? -11.819 2.608 21.758 1.00 20.09 101 ALA C N 1
ATOM 3363 C CA . ALA C 1 98 ? -12.982 3.083 21.008 1.00 20.28 101 ALA C CA 1
ATOM 3364 C C . ALA C 1 98 ? -13.290 4.551 21.260 1.00 22.75 101 ALA C C 1
ATOM 3365 O O . ALA C 1 98 ? -13.906 5.190 20.410 1.00 21.55 101 ALA C O 1
ATOM 3367 N N . GLU C 1 99 ? -12.906 5.107 22.412 1.00 19.39 102 GLU C N 1
ATOM 3368 C CA . GLU C 1 99 ? -13.133 6.538 22.566 1.00 17.27 102 GLU C CA 1
ATOM 3369 C C . GLU C 1 99 ? -12.181 7.376 21.735 1.00 22.04 102 GLU C C 1
ATOM 3370 O O . GLU C 1 99 ? -12.387 8.592 21.624 1.00 22.66 102 GLU C O 1
ATOM 3376 N N . ASN C 1 100 ? -11.154 6.764 21.142 1.00 22.55 103 ASN C N 1
ATOM 3377 C CA . ASN C 1 100 ? -10.305 7.450 20.189 1.00 20.16 103 ASN C CA 1
ATOM 3378 C C . ASN C 1 100 ? -10.864 7.362 18.776 1.00 20.54 103 ASN C C 1
ATOM 3379 O O . ASN C 1 100 ? -10.302 7.974 17.867 1.00 22.99 103 ASN C O 1
ATOM 3384 N N . CYS C 1 101 ? -11.980 6.652 18.601 1.00 18.80 104 CYS C N 1
ATOM 3385 C CA . CYS C 1 101 ? -12.686 6.630 17.320 1.00 19.21 104 CYS C CA 1
ATOM 3386 C C . CYS C 1 101 ? -13.587 7.857 17.249 1.00 20.71 104 CYS C C 1
ATOM 3387 O O . CYS C 1 101 ? -14.591 7.941 17.968 1.00 24.11 104 CYS C O 1
ATOM 3390 N N . THR C 1 102 ? -13.239 8.809 16.383 1.00 21.06 105 THR C N 1
ATOM 3391 C CA . THR C 1 102 ? -14.024 10.031 16.275 1.00 20.63 105 THR C CA 1
ATOM 3392 C C . THR C 1 102 ? -14.984 10.039 15.095 1.00 20.46 105 THR C C 1
ATOM 3393 O O . THR C 1 102 ? -15.928 10.840 15.099 1.00 22.57 105 THR C O 1
ATOM 3397 N N . HIS C 1 103 ? -14.772 9.181 14.089 1.00 20.37 106 HIS C N 1
ATOM 3398 C CA . HIS C 1 103 ? -15.676 9.084 12.955 1.00 19.71 106 HIS C CA 1
ATOM 3399 C C . HIS C 1 103 ? -15.727 7.639 12.491 1.00 17.94 106 HIS C C 1
ATOM 3400 O O . HIS C 1 103 ? -14.768 6.885 12.674 1.00 18.92 106 HIS C O 1
ATOM 3407 N N . ILE C 1 104 ? -16.858 7.271 11.890 1.00 18.29 107 ILE C N 1
ATOM 3408 C CA . ILE C 1 104 ? -17.070 5.974 11.257 1.00 17.77 107 ILE C CA 1
ATOM 3409 C C . ILE C 1 104 ? -17.680 6.228 9.889 1.00 19.52 107 ILE C C 1
ATOM 3410 O O . ILE C 1 104 ? -18.564 7.077 9.750 1.00 19.41 107 ILE C O 1
ATOM 3415 N N . ALA C 1 105 ? -17.227 5.492 8.877 1.00 16.38 108 ALA C N 1
ATOM 3416 C CA . ALA C 1 105 ? -17.811 5.644 7.552 1.00 16.78 108 ALA C CA 1
ATOM 3417 C C . ALA C 1 105 ? -18.238 4.294 7.002 1.00 16.27 108 ALA C C 1
ATOM 3418 O O . ALA C 1 105 ? -17.535 3.297 7.159 1.00 17.55 108 ALA C O 1
ATOM 3420 N N . LEU C 1 106 ? -19.388 4.273 6.335 1.00 17.80 109 LEU C N 1
ATOM 3421 C CA . LEU C 1 106 ? -19.796 3.140 5.517 1.00 16.22 109 LEU C CA 1
ATOM 3422 C C . LEU C 1 106 ? -19.568 3.524 4.064 1.00 17.85 109 LEU C C 1
ATOM 3423 O O . LEU C 1 106 ? -20.014 4.591 3.637 1.00 19.79 109 LEU C O 1
ATOM 3428 N N . ILE C 1 107 ? -18.828 2.691 3.334 1.00 15.59 110 ILE C N 1
ATOM 3429 C CA . ILE C 1 107 ? -18.393 3.016 1.977 1.00 17.46 110 ILE C CA 1
ATOM 3430 C C . ILE C 1 107 ? -18.765 1.902 1.012 1.00 17.57 110 ILE C C 1
ATOM 3431 O O . ILE C 1 107 ? -18.601 0.716 1.314 1.00 17.90 110 ILE C O 1
ATOM 3436 N N . GLU C 1 108 ? -19.244 2.285 -0.170 1.00 20.02 111 GLU C N 1
ATOM 3437 C CA A GLU C 1 108 ? -19.438 1.356 -1.276 0.64 21.52 111 GLU C CA 1
ATOM 3438 C CA B GLU C 1 108 ? -19.410 1.344 -1.267 0.36 21.49 111 GLU C CA 1
ATOM 3439 C C . GLU C 1 108 ? -18.704 1.913 -2.484 1.00 21.42 111 GLU C C 1
ATOM 3440 O O . GLU C 1 108 ? -18.889 3.084 -2.824 1.00 23.93 111 GLU C O 1
ATOM 3451 N N . ARG C 1 109 ? -17.865 1.096 -3.104 1.00 19.52 112 ARG C N 1
ATOM 3452 C CA . ARG C 1 109 ? -17.151 1.558 -4.292 1.00 21.65 112 ARG C CA 1
ATOM 3453 C C . ARG C 1 109 ? -16.612 0.361 -5.051 1.00 22.10 112 ARG C C 1
ATOM 3454 O O . ARG C 1 109 ? -16.639 -0.777 -4.580 1.00 24.87 112 ARG C O 1
ATOM 3462 N N . LYS C 1 110 ? -16.124 0.635 -6.259 1.00 22.88 113 LYS C N 1
ATOM 3463 C CA . LYS C 1 110 ? -15.387 -0.366 -7.007 1.00 24.04 113 LYS C CA 1
ATOM 3464 C C . LYS C 1 110 ? -13.909 -0.287 -6.664 1.00 22.42 113 LYS C C 1
ATOM 3465 O O . LYS C 1 110 ? -13.338 0.806 -6.598 1.00 29.40 113 LYS C O 1
ATOM 3471 N N . PHE C 1 111 ? -13.301 -1.447 -6.418 1.00 21.04 114 PHE C N 1
ATOM 3472 C CA . PHE C 1 111 ? -11.859 -1.551 -6.206 1.00 20.94 114 PHE C CA 1
ATOM 3473 C C . PHE C 1 111 ? -11.329 -2.505 -7.266 1.00 27.98 114 PHE C C 1
ATOM 3474 O O . PHE C 1 111 ? -11.571 -3.716 -7.190 1.00 24.77 114 PHE C O 1
ATOM 3482 N N . MET C 1 112 ? -10.628 -1.954 -8.256 1.00 23.89 115 MET C N 1
ATOM 3483 C CA . MET C 1 112 ? -10.143 -2.730 -9.399 1.00 27.24 115 MET C CA 1
ATOM 3484 C C . MET C 1 112 ? -11.259 -3.590 -9.993 1.00 28.81 115 MET C C 1
ATOM 3485 O O . MET C 1 112 ? -11.090 -4.783 -10.267 1.00 28.65 115 MET C O 1
ATOM 3490 N N . GLY C 1 113 ? -12.420 -2.971 -10.186 1.00 24.71 116 GLY C N 1
ATOM 3491 C CA . GLY C 1 113 ? -13.545 -3.627 -10.824 1.00 24.78 116 GLY C CA 1
ATOM 3492 C C . GLY C 1 113 ? -14.384 -4.489 -9.910 1.00 22.73 116 GLY C C 1
ATOM 3493 O O . GLY C 1 113 ? -15.412 -5.019 -10.351 1.00 25.57 116 GLY C O 1
ATOM 3494 N N . MET C 1 114 ? -14.003 -4.609 -8.642 1.00 22.90 117 MET C N 1
ATOM 3495 C CA . MET C 1 114 ? -14.699 -5.440 -7.671 1.00 25.19 117 MET C CA 1
ATOM 3496 C C . MET C 1 114 ? -15.613 -4.556 -6.827 1.00 24.14 117 MET C C 1
ATOM 3497 O O . MET C 1 114 ? -15.141 -3.597 -6.210 1.00 29.59 117 MET C O 1
ATOM 3502 N N . ASP C 1 115 ? -16.912 -4.862 -6.809 1.00 21.45 118 ASP C N 1
ATOM 3503 C CA . ASP C 1 115 ? -17.802 -4.228 -5.838 1.00 21.61 118 ASP C CA 1
ATOM 3504 C C . ASP C 1 115 ? -17.277 -4.501 -4.431 1.00 23.32 118 ASP C C 1
ATOM 3505 O O . ASP C 1 115 ? -16.945 -5.644 -4.094 1.00 20.65 118 ASP C O 1
ATOM 3510 N N . THR C 1 116 ? -17.202 -3.448 -3.608 1.00 17.34 119 THR C N 1
ATOM 3511 C CA . THR C 1 116 ? -16.776 -3.563 -2.214 1.00 17.62 119 THR C CA 1
ATOM 3512 C C . THR C 1 116 ? -17.713 -2.783 -1.307 1.00 17.71 119 THR C C 1
ATOM 3513 O O . THR C 1 116 ? -18.280 -1.760 -1.690 1.00 20.38 119 THR C O 1
ATOM 3517 N N . ALA C 1 117 ? -17.822 -3.242 -0.066 1.00 19.72 120 ALA C N 1
ATOM 3518 C CA . ALA C 1 117 ? -18.615 -2.548 0.936 1.00 18.39 120 ALA C CA 1
ATOM 3519 C C . ALA C 1 117 ? -17.844 -2.638 2.233 1.00 17.12 120 ALA C C 1
ATOM 3520 O O . ALA C 1 117 ? -17.476 -3.739 2.646 1.00 19.98 120 ALA C O 1
ATOM 3522 N N . SER C 1 118 ? -17.539 -1.492 2.829 1.00 15.41 121 SER C N 1
ATOM 3523 C CA . SER C 1 118 ? -16.642 -1.484 3.976 1.00 16.62 121 SER C CA 1
ATOM 3524 C C . SER C 1 118 ? -17.102 -0.500 5.038 1.00 15.95 121 SER C C 1
ATOM 3525 O O . SER C 1 118 ? -17.860 0.440 4.783 1.00 15.78 121 SER C O 1
ATOM 3528 N N . ILE C 1 119 ? -16.614 -0.738 6.253 1.00 15.50 122 ILE C N 1
ATOM 3529 C CA . ILE C 1 119 ? -16.792 0.163 7.386 1.00 16.70 122 ILE C CA 1
ATOM 3530 C C . ILE C 1 119 ? -15.410 0.586 7.853 1.00 18.54 122 ILE C C 1
ATOM 3531 O O . ILE C 1 119 ? -14.566 -0.268 8.129 1.00 17.92 122 ILE C O 1
ATOM 3536 N N . LEU C 1 120 ? -15.164 1.887 7.890 1.00 16.27 123 LEU C N 1
ATOM 3537 C CA . LEU C 1 120 ? -13.878 2.426 8.308 1.00 18.45 123 LEU C CA 1
ATOM 3538 C C . LEU C 1 120 ? -14.060 3.134 9.639 1.00 21.12 123 LEU C C 1
ATOM 3539 O O . LEU C 1 120 ? -14.977 3.948 9.793 1.00 19.28 123 LEU C O 1
ATOM 3544 N N . PHE C 1 121 ? -13.183 2.830 10.589 1.00 17.36 124 PHE C N 1
ATOM 3545 C CA . PHE C 1 121 ? -13.155 3.510 11.878 1.00 17.38 124 PHE C CA 1
ATOM 3546 C C . PHE C 1 121 ? -11.972 4.464 11.878 1.00 18.94 124 PHE C C 1
ATOM 3547 O O . PHE C 1 121 ? -10.845 4.048 11.598 1.00 20.17 124 PHE C O 1
ATOM 3555 N N . PHE C 1 122 ? -12.226 5.733 12.178 1.00 16.34 125 PHE C N 1
ATOM 3556 C CA . PHE C 1 122 ? -11.207 6.773 12.081 1.00 19.76 125 PHE C CA 1
ATOM 3557 C C . PHE C 1 122 ? -10.758 7.271 13.449 1.00 20.31 125 PHE C C 1
ATOM 3558 O O . PHE C 1 122 ? -11.576 7.433 14.362 1.00 21.10 125 PHE C O 1
ATOM 3566 N N . ASN C 1 123 ? -9.464 7.588 13.555 1.00 20.63 126 ASN C N 1
ATOM 3567 C CA . ASN C 1 123 ? -8.937 8.269 14.731 1.00 21.08 126 ASN C CA 1
ATOM 3568 C C . ASN C 1 123 ? -9.009 9.785 14.536 1.00 22.97 126 ASN C C 1
ATOM 3569 O O . ASN C 1 123 ? -9.455 10.287 13.503 1.00 24.99 126 ASN C O 1
ATOM 3574 N N . LYS C 1 124 ? -8.553 10.531 15.546 1.00 25.55 127 LYS C N 1
ATOM 3575 C CA . LYS C 1 124 ? -8.663 11.985 15.503 1.00 25.82 127 LYS C CA 1
ATOM 3576 C C . LYS C 1 124 ? -7.782 12.627 14.435 1.00 34.54 127 LYS C C 1
ATOM 3577 O O . LYS C 1 124 ? -7.987 13.801 14.112 1.00 35.82 127 LYS C O 1
ATOM 3583 N N . GLU C 1 125 ? -6.812 11.904 13.883 1.00 26.32 128 GLU C N 1
ATOM 3584 C CA . GLU C 1 125 ? -6.004 12.435 12.795 1.00 27.29 128 GLU C CA 1
ATOM 3585 C C . GLU C 1 125 ? -6.641 12.215 11.430 1.00 32.69 128 GLU C C 1
ATOM 3586 O O . GLU C 1 125 ? -6.039 12.588 10.418 1.00 29.95 128 GLU C O 1
ATOM 3592 N N . GLY C 1 126 ? -7.829 11.613 11.376 1.00 24.48 129 GLY C N 1
ATOM 3593 C CA . GLY C 1 126 ? -8.470 11.331 10.103 1.00 26.67 129 GLY C CA 1
ATOM 3594 C C . GLY C 1 126 ? -7.948 10.114 9.377 1.00 25.39 129 GLY C C 1
ATOM 3595 O O . GLY C 1 126 ? -8.247 9.943 8.187 1.00 22.38 129 GLY C O 1
ATOM 3596 N N . SER C 1 127 ? -7.159 9.278 10.040 1.00 26.48 130 SER C N 1
ATOM 3597 C CA . SER C 1 127 ? -6.647 8.037 9.486 1.00 27.37 130 SER C CA 1
ATOM 3598 C C . SER C 1 127 ? -7.452 6.860 10.021 1.00 28.60 130 SER C C 1
ATOM 3599 O O . SER C 1 127 ? -8.169 6.967 11.019 1.00 26.41 130 SER C O 1
ATOM 3602 N N . ALA C 1 128 ? -7.298 5.716 9.361 1.00 23.53 131 ALA C N 1
ATOM 3603 C CA . ALA C 1 128 ? -8.052 4.527 9.725 1.00 21.22 131 ALA C CA 1
ATOM 3604 C C . ALA C 1 128 ? -7.369 3.813 10.885 1.00 24.11 131 ALA C C 1
ATOM 3605 O O . ALA C 1 128 ? -6.148 3.626 10.873 1.00 26.80 131 ALA C O 1
ATOM 3607 N N . MET C 1 129 ? -8.152 3.443 11.900 1.00 23.44 132 MET C N 1
ATOM 3608 C CA . MET C 1 129 ? -7.655 2.569 12.952 1.00 20.58 132 MET C CA 1
ATOM 3609 C C . MET C 1 129 ? -8.116 1.128 12.797 1.00 23.39 132 MET C C 1
ATOM 3610 O O . MET C 1 129 ? -7.491 0.227 13.371 1.00 23.40 132 MET C O 1
ATOM 3615 N N . LEU C 1 130 ? -9.150 0.876 11.993 1.00 19.36 133 LEU C N 1
ATOM 3616 C CA . LEU C 1 130 ? -9.680 -0.467 11.814 1.00 16.70 133 LEU C CA 1
ATOM 3617 C C . LEU C 1 130 ? -10.575 -0.432 10.589 1.00 18.51 133 LEU C C 1
ATOM 3618 O O . LEU C 1 130 ? -11.168 0.601 10.297 1.00 17.70 133 LEU C O 1
ATOM 3623 N N . LYS C 1 131 ? -10.639 -1.551 9.863 1.00 18.59 134 LYS C N 1
ATOM 3624 C CA . LYS C 1 131 ? -11.564 -1.680 8.747 1.00 18.13 134 LYS C CA 1
ATOM 3625 C C . LYS C 1 131 ? -12.313 -2.998 8.843 1.00 18.29 134 LYS C C 1
ATOM 3626 O O . LYS C 1 131 ? -11.748 -4.012 9.257 1.00 19.10 134 LYS C O 1
ATOM 3632 N N . ILE C 1 132 ? -13.583 -2.992 8.450 1.00 17.64 135 ILE C N 1
ATOM 3633 C CA . ILE C 1 132 ? -14.359 -4.216 8.284 1.00 18.19 135 ILE C CA 1
ATOM 3634 C C . ILE C 1 132 ? -14.889 -4.263 6.859 1.00 18.61 135 ILE C C 1
ATOM 3635 O O . ILE C 1 132 ? -15.491 -3.292 6.389 1.00 21.24 135 ILE C O 1
ATOM 3640 N N . PHE C 1 133 ? -14.691 -5.395 6.186 1.00 17.27 136 PHE C N 1
ATOM 3641 C CA . PHE C 1 133 ? -15.163 -5.586 4.820 1.00 17.61 136 PHE C CA 1
ATOM 3642 C C . PHE C 1 133 ? -16.210 -6.686 4.788 1.00 17.33 136 PHE C C 1
ATOM 3643 O O . PHE C 1 133 ? -16.084 -7.686 5.489 1.00 20.24 136 PHE C O 1
ATOM 3651 N N . LEU C 1 134 ? -17.213 -6.544 3.921 1.00 17.36 137 LEU C N 1
ATOM 3652 C CA A LEU C 1 134 ? -18.229 -7.579 3.811 0.29 20.29 137 LEU C CA 1
ATOM 3653 C CA B LEU C 1 134 ? -18.228 -7.581 3.813 0.71 20.24 137 LEU C CA 1
ATOM 3654 C C . LEU C 1 134 ? -17.637 -8.857 3.232 1.00 26.85 137 LEU C C 1
ATOM 3655 O O . LEU C 1 134 ? -16.659 -8.829 2.480 1.00 24.81 137 LEU C O 1
ATOM 3664 N N . GLY C 1 135 ? -18.257 -9.991 3.588 1.00 29.87 138 GLY C N 1
ATOM 3665 C CA . GLY C 1 135 ? -17.800 -11.285 3.123 1.00 29.88 138 GLY C CA 1
ATOM 3666 C C . GLY C 1 135 ? -18.158 -11.574 1.674 1.00 30.60 138 GLY C C 1
ATOM 3667 O O . GLY C 1 135 ? -18.944 -10.882 1.025 1.00 30.28 138 GLY C O 1
ATOM 3668 N N . ARG C 1 136 ? -17.556 -12.638 1.153 1.00 24.64 139 ARG C N 1
ATOM 3669 C CA . ARG C 1 136 ? -17.728 -13.004 -0.249 1.00 25.19 139 ARG C CA 1
ATOM 3670 C C . ARG C 1 136 ? -18.011 -14.493 -0.359 1.00 33.96 139 ARG C C 1
ATOM 3671 O O . ARG C 1 136 ? -17.832 -15.258 0.595 1.00 32.75 139 ARG C O 1
ATOM 3679 N N . ASP C 1 137 ? -18.480 -14.894 -1.540 1.00 32.55 140 ASP C N 1
ATOM 3680 C CA . ASP C 1 137 ? -18.768 -16.288 -1.816 1.00 38.80 140 ASP C CA 1
ATOM 3681 C C . ASP C 1 137 ? -17.598 -16.908 -2.575 1.00 43.65 140 ASP C C 1
ATOM 3682 O O . ASP C 1 137 ? -16.536 -16.297 -2.736 1.00 38.98 140 ASP C O 1
ATOM 3687 N N . ASP C 1 138 ? -17.805 -18.123 -3.083 1.00 49.48 141 ASP C N 1
ATOM 3688 C CA . ASP C 1 138 ? -16.713 -18.853 -3.714 1.00 48.90 141 ASP C CA 1
ATOM 3689 C C . ASP C 1 138 ? -16.280 -18.220 -5.032 1.00 50.69 141 ASP C C 1
ATOM 3690 O O . ASP C 1 138 ? -15.119 -18.368 -5.428 1.00 54.59 141 ASP C O 1
ATOM 3695 N N . HIS C 1 139 ? -17.178 -17.512 -5.720 1.00 45.93 142 HIS C N 1
ATOM 3696 C CA . HIS C 1 139 ? -16.815 -16.797 -6.935 1.00 40.69 142 HIS C CA 1
ATOM 3697 C C . HIS C 1 139 ? -16.405 -15.357 -6.666 1.00 38.31 142 HIS C C 1
ATOM 3698 O O . HIS C 1 139 ? -16.407 -14.541 -7.593 1.00 38.27 142 HIS C O 1
ATOM 3705 N N . ARG C 1 140 ? -16.061 -15.034 -5.414 1.00 39.13 143 ARG C N 1
ATOM 3706 C CA . ARG C 1 140 ? -15.526 -13.735 -5.012 1.00 43.99 143 ARG C CA 1
ATOM 3707 C C . ARG C 1 140 ? -16.526 -12.597 -5.183 1.00 32.66 143 ARG C C 1
ATOM 3708 O O . ARG C 1 140 ? -16.134 -11.436 -5.319 1.00 35.41 143 ARG C O 1
ATOM 3716 N N . GLN C 1 141 ? -17.814 -12.914 -5.177 1.00 27.34 144 GLN C N 1
ATOM 3717 C CA . GLN C 1 141 ? -18.875 -11.924 -5.184 1.00 23.91 144 GLN C CA 1
ATOM 3718 C C . GLN C 1 141 ? -19.330 -11.669 -3.750 1.00 20.51 144 GLN C C 1
ATOM 3719 O O . GLN C 1 141 ? -19.314 -12.563 -2.902 1.00 22.76 144 GLN C O 1
ATOM 3725 N N . LEU C 1 142 ? -19.769 -10.444 -3.501 1.00 19.48 145 LEU C N 1
ATOM 3726 C CA . LEU C 1 142 ? -20.316 -10.118 -2.186 1.00 16.56 145 LEU C CA 1
ATOM 3727 C C . LEU C 1 142 ? -21.530 -10.990 -1.877 1.00 19.47 145 LEU C C 1
ATOM 3728 O O . LEU C 1 142 ? -22.235 -11.461 -2.779 1.00 23.16 145 LEU C O 1
ATOM 3733 N N . LEU C 1 143 ? -21.758 -11.215 -0.579 1.00 20.93 146 LEU C N 1
ATOM 3734 C CA . LEU C 1 143 ? -22.955 -11.901 -0.104 1.00 24.01 146 LEU C CA 1
ATOM 3735 C C . LEU C 1 143 ? -24.093 -10.887 -0.079 1.00 25.01 146 LEU C C 1
ATOM 3736 O O . LEU C 1 143 ? -24.062 -9.935 0.707 1.00 21.54 146 LEU C O 1
ATOM 3741 N N . SER C 1 144 ? -25.103 -11.078 -0.933 1.00 20.22 147 SER C N 1
ATOM 3742 C CA A SER C 1 144 ? -26.143 -10.063 -1.081 0.50 21.52 147 SER C CA 1
ATOM 3743 C CA B SER C 1 144 ? -26.117 -10.037 -1.072 0.50 21.47 147 SER C CA 1
ATOM 3744 C C . SER C 1 144 ? -26.940 -9.861 0.196 1.00 21.03 147 SER C C 1
ATOM 3745 O O . SER C 1 144 ? -27.427 -8.756 0.457 1.00 19.81 147 SER C O 1
ATOM 3750 N N . GLU C 1 145 ? -27.093 -10.908 1.006 1.00 23.62 148 GLU C N 1
ATOM 3751 C CA A GLU C 1 145 ? -27.803 -10.735 2.271 0.49 23.36 148 GLU C CA 1
ATOM 3752 C CA B GLU C 1 145 ? -27.807 -10.726 2.262 0.51 23.37 148 GLU C CA 1
ATOM 3753 C C . GLU C 1 145 ? -27.052 -9.786 3.196 1.00 20.81 148 GLU C C 1
ATOM 3754 O O . GLU C 1 145 ? -27.668 -8.983 3.907 1.00 21.94 148 GLU C O 1
ATOM 3765 N N . GLN C 1 146 ? -25.710 -9.846 3.187 1.00 21.23 149 GLN C N 1
ATOM 3766 C CA A GLN C 1 146 ? -24.923 -8.896 3.968 0.61 20.46 149 GLN C CA 1
ATOM 3767 C CA B GLN C 1 146 ? -24.924 -8.898 3.971 0.39 20.49 149 GLN C CA 1
ATOM 3768 C C . GLN C 1 146 ? -25.018 -7.495 3.380 1.00 20.26 149 GLN C C 1
ATOM 3769 O O . GLN C 1 146 ? -25.104 -6.511 4.124 1.00 19.48 149 GLN C O 1
ATOM 3780 N N . VAL C 1 147 ? -24.995 -7.388 2.050 1.00 17.54 150 VAL C N 1
ATOM 3781 C CA . VAL C 1 147 ? -25.131 -6.079 1.422 1.00 18.43 150 VAL C CA 1
ATOM 3782 C C . VAL C 1 147 ? -26.457 -5.437 1.812 1.00 16.75 150 VAL C C 1
ATOM 3783 O O . VAL C 1 147 ? -26.518 -4.237 2.101 1.00 16.66 150 VAL C O 1
ATOM 3787 N N . SER C 1 148 ? -27.536 -6.222 1.825 1.00 16.54 151 SER C N 1
ATOM 3788 C CA . SER C 1 148 ? -28.825 -5.678 2.234 1.00 18.13 151 SER C CA 1
ATOM 3789 C C . SER C 1 148 ? -28.791 -5.178 3.681 1.00 18.52 151 SER C C 1
ATOM 3790 O O . SER C 1 148 ? -29.289 -4.086 3.978 1.00 19.66 151 SER C O 1
ATOM 3793 N N . ALA C 1 149 ? -28.187 -5.951 4.581 1.00 19.14 152 ALA C N 1
ATOM 3794 C CA . ALA C 1 149 ? -28.099 -5.529 5.977 1.00 18.97 152 ALA C CA 1
ATOM 3795 C C . ALA C 1 149 ? -27.216 -4.293 6.124 1.00 18.27 152 ALA C C 1
ATOM 3796 O O . ALA C 1 149 ? -27.497 -3.402 6.936 1.00 20.87 152 ALA C O 1
ATOM 3798 N N . PHE C 1 150 ? -26.137 -4.228 5.339 1.00 16.04 153 PHE C N 1
ATOM 3799 C CA . PHE C 1 150 ? -25.289 -3.045 5.303 1.00 15.95 153 PHE C CA 1
ATOM 3800 C C . PHE C 1 150 ? -26.084 -1.816 4.872 1.00 18.97 153 PHE C C 1
ATOM 3801 O O . PHE C 1 150 ? -25.966 -0.740 5.471 1.00 17.61 153 PHE C O 1
ATOM 3809 N N . HIS C 1 151 ? -26.912 -1.958 3.823 1.00 17.54 154 HIS C N 1
ATOM 3810 C CA . HIS C 1 151 ? -27.740 -0.839 3.386 1.00 19.38 154 HIS C CA 1
ATOM 3811 C C . HIS C 1 151 ? -28.751 -0.422 4.451 1.00 20.62 154 HIS C C 1
ATOM 3812 O O . HIS C 1 151 ? -29.041 0.770 4.602 1.00 20.43 154 HIS C O 1
ATOM 3819 N N . THR C 1 152 ? -29.306 -1.386 5.187 1.00 19.72 155 THR C N 1
ATOM 3820 C CA . THR C 1 152 ? -30.223 -1.046 6.273 1.00 22.11 155 THR C CA 1
ATOM 3821 C C . THR C 1 152 ? -29.518 -0.243 7.360 1.00 23.84 155 THR C C 1
ATOM 3822 O O . THR C 1 152 ? -30.075 0.728 7.888 1.00 21.98 155 THR C O 1
ATOM 3826 N N . LEU C 1 153 ? -28.281 -0.613 7.688 1.00 18.68 156 LEU C N 1
ATOM 3827 C CA . LEU C 1 153 ? -27.545 0.141 8.704 1.00 19.15 156 LEU C CA 1
ATOM 3828 C C . LEU C 1 153 ? -27.231 1.548 8.216 1.00 19.72 156 LEU C C 1
ATOM 3829 O O . LEU C 1 153 ? -27.398 2.520 8.952 1.00 20.58 156 LEU C O 1
ATOM 3834 N N . ALA C 1 154 ? -26.805 1.683 6.959 1.00 18.44 157 ALA C N 1
ATOM 3835 C CA . ALA C 1 154 ? -26.507 3.011 6.445 1.00 19.66 157 ALA C CA 1
ATOM 3836 C C . ALA C 1 154 ? -27.740 3.908 6.485 1.00 24.49 157 ALA C C 1
ATOM 3837 O O . ALA C 1 154 ? -27.640 5.090 6.830 1.00 24.89 157 ALA C O 1
ATOM 3839 N N . ALA C 1 155 ? -28.911 3.359 6.144 1.00 23.08 158 ALA C N 1
ATOM 3840 C CA . ALA C 1 155 ? -30.133 4.159 6.181 1.00 28.44 158 ALA C CA 1
ATOM 3841 C C . ALA C 1 155 ? -30.460 4.593 7.602 1.00 28.57 158 ALA C C 1
ATOM 3842 O O . ALA C 1 155 ? -30.848 5.745 7.832 1.00 29.86 158 ALA C O 1
ATOM 3844 N N . SER C 1 156 ? -30.291 3.688 8.567 1.00 24.58 159 SER C N 1
ATOM 3845 C CA A SER C 1 156 ? -30.617 4.016 9.948 0.36 23.86 159 SER C CA 1
ATOM 3846 C CA B SER C 1 156 ? -30.603 3.998 9.960 0.64 23.87 159 SER C CA 1
ATOM 3847 C C . SER C 1 156 ? -29.680 5.072 10.515 1.00 28.03 159 SER C C 1
ATOM 3848 O O . SER C 1 156 ? -30.108 5.900 11.326 1.00 29.76 159 SER C O 1
ATOM 3853 N N . LEU C 1 157 ? -28.412 5.069 10.099 1.00 26.25 160 LEU C N 1
ATOM 3854 C CA . LEU C 1 157 ? -27.444 6.037 10.602 1.00 28.65 160 LEU C CA 1
ATOM 3855 C C . LEU C 1 157 ? -27.713 7.431 10.053 1.00 32.15 160 LEU C C 1
ATOM 3856 O O . LEU C 1 157 ? -27.648 8.419 10.793 1.00 45.23 160 LEU C O 1
ATOM 3861 N N . LYS C 1 158 ? -28.025 7.526 8.760 1.00 39.34 161 LYS C N 1
ATOM 3862 C CA . LYS C 1 158 ? -27.796 8.753 8.009 1.00 50.22 161 LYS C CA 1
ATOM 3863 C C . LYS C 1 158 ? -28.201 8.533 6.557 1.00 53.48 161 LYS C C 1
ATOM 3864 O O . LYS C 1 158 ? -29.388 8.623 6.231 1.00 60.40 161 LYS C O 1
ATOM 3870 N N . GLU C 1 159 ? -27.196 8.268 5.710 1.00 57.75 162 GLU C N 1
ATOM 3871 C CA . GLU C 1 159 ? -27.247 7.775 4.316 1.00 55.75 162 GLU C CA 1
ATOM 3872 C C . GLU C 1 159 ? -26.413 8.687 3.414 1.00 60.26 162 GLU C C 1
ATOM 3873 O O . GLU C 1 159 ? -25.243 8.962 3.697 1.00 58.71 162 GLU C O 1
ATOM 3879 N N . VAL D 1 1 ? 12.868 16.246 23.599 1.00 60.84 4 VAL D N 1
ATOM 3880 C CA . VAL D 1 1 ? 11.880 17.242 23.996 1.00 60.07 4 VAL D CA 1
ATOM 3881 C C . VAL D 1 1 ? 11.674 17.193 25.513 1.00 60.68 4 VAL D C 1
ATOM 3882 O O . VAL D 1 1 ? 11.619 16.114 26.108 1.00 55.86 4 VAL D O 1
ATOM 3886 N N . SER D 1 2 ? 11.578 18.368 26.135 1.00 53.88 5 SER D N 1
ATOM 3887 C CA . SER D 1 2 ? 11.474 18.461 27.583 1.00 57.04 5 SER D CA 1
ATOM 3888 C C . SER D 1 2 ? 10.051 18.149 28.047 1.00 52.18 5 SER D C 1
ATOM 3889 O O . SER D 1 2 ? 9.114 18.036 27.252 1.00 49.53 5 SER D O 1
ATOM 3892 N N . LEU D 1 3 ? 9.898 18.022 29.368 1.00 48.79 6 LEU D N 1
ATOM 3893 C CA . LEU D 1 3 ? 8.649 17.514 29.929 1.00 43.71 6 LEU D CA 1
ATOM 3894 C C . LEU D 1 3 ? 7.486 18.462 29.663 1.00 32.12 6 LEU D C 1
ATOM 3895 O O . LEU D 1 3 ? 6.406 18.026 29.251 1.00 36.74 6 LEU D O 1
ATOM 3900 N N . GLN D 1 4 ? 7.681 19.764 29.900 1.00 40.55 7 GLN D N 1
ATOM 3901 C CA . GLN D 1 4 ? 6.583 20.709 29.719 1.00 43.39 7 GLN D CA 1
ATOM 3902 C C . GLN D 1 4 ? 6.148 20.774 28.262 1.00 50.00 7 GLN D C 1
ATOM 3903 O O . GLN D 1 4 ? 4.951 20.873 27.966 1.00 45.55 7 GLN D O 1
ATOM 3909 N N . GLU D 1 5 ? 7.107 20.715 27.334 1.00 48.58 8 GLU D N 1
ATOM 3910 C CA . GLU D 1 5 ? 6.750 20.690 25.921 1.00 51.77 8 GLU D CA 1
ATOM 3911 C C . GLU D 1 5 ? 6.133 19.350 25.539 1.00 43.28 8 GLU D C 1
ATOM 3912 O O . GLU D 1 5 ? 5.194 19.300 24.736 1.00 44.66 8 GLU D O 1
ATOM 3918 N N . PHE D 1 6 ? 6.639 18.256 26.114 1.00 43.89 9 PHE D N 1
ATOM 3919 C CA . PHE D 1 6 ? 6.097 16.937 25.808 1.00 41.15 9 PHE D CA 1
ATOM 3920 C C . PHE D 1 6 ? 4.626 16.836 26.195 1.00 44.88 9 PHE D C 1
ATOM 3921 O O . PHE D 1 6 ? 3.832 16.221 25.475 1.00 35.46 9 PHE D O 1
ATOM 3929 N N . LEU D 1 7 ? 4.241 17.429 27.329 1.00 36.03 10 LEU D N 1
ATOM 3930 C CA . LEU D 1 7 ? 2.854 17.338 27.768 1.00 37.31 10 LEU D CA 1
ATOM 3931 C C . LEU D 1 7 ? 1.944 18.357 27.097 1.00 46.38 10 LEU D C 1
ATOM 3932 O O . LEU D 1 7 ? 0.721 18.261 27.256 1.00 42.24 10 LEU D O 1
ATOM 3937 N N . LYS D 1 8 ? 2.500 19.323 26.356 1.00 50.49 11 LYS D N 1
ATOM 3938 C CA . LYS D 1 8 ? 1.655 20.237 25.591 1.00 48.10 11 LYS D CA 1
ATOM 3939 C C . LYS D 1 8 ? 0.777 19.477 24.606 1.00 45.49 11 LYS D C 1
ATOM 3940 O O . LYS D 1 8 ? -0.294 19.963 24.223 1.00 54.57 11 LYS D O 1
ATOM 3942 N N . THR D 1 9 ? 1.208 18.292 24.186 1.00 46.12 12 THR D N 1
ATOM 3943 C CA . THR D 1 9 ? 0.347 17.350 23.490 1.00 45.01 12 THR D CA 1
ATOM 3944 C C . THR D 1 9 ? -0.024 16.219 24.443 1.00 48.66 12 THR D C 1
ATOM 3945 O O . THR D 1 9 ? 0.745 15.854 25.338 1.00 50.76 12 THR D O 1
ATOM 3949 N N . GLU D 1 10 ? -1.225 15.692 24.264 1.00 46.70 13 GLU D N 1
ATOM 3950 C CA . GLU D 1 10 ? -1.796 14.743 25.215 1.00 50.65 13 GLU D CA 1
ATOM 3951 C C . GLU D 1 10 ? -1.051 13.410 25.162 1.00 50.81 13 GLU D C 1
ATOM 3952 O O . GLU D 1 10 ? -1.033 12.766 24.109 1.00 48.38 13 GLU D O 1
ATOM 3958 N N . PRO D 1 11 ? -0.454 12.960 26.263 1.00 55.16 14 PRO D N 1
ATOM 3959 C CA . PRO D 1 11 ? 0.255 11.674 26.226 1.00 57.22 14 PRO D CA 1
ATOM 3960 C C . PRO D 1 11 ? -0.711 10.511 26.100 1.00 52.93 14 PRO D C 1
ATOM 3961 O O . PRO D 1 11 ? -1.854 10.560 26.563 1.00 55.46 14 PRO D O 1
ATOM 3965 N N . ASP D 1 12 ? -0.237 9.449 25.456 1.00 57.83 15 ASP D N 1
ATOM 3966 C CA . ASP D 1 12 ? -1.014 8.223 25.346 1.00 64.27 15 ASP D CA 1
ATOM 3967 C C . ASP D 1 12 ? -0.875 7.428 26.637 1.00 66.10 15 ASP D C 1
ATOM 3968 O O . ASP D 1 12 ? 0.238 7.067 27.036 1.00 71.22 15 ASP D O 1
ATOM 3973 N N . GLY D 1 13 ? -1.997 7.170 27.296 1.00 55.87 16 GLY D N 1
ATOM 3974 C CA . GLY D 1 13 ? -1.976 6.347 28.484 1.00 54.23 16 GLY D CA 1
ATOM 3975 C C . GLY D 1 13 ? -1.824 7.140 29.764 1.00 52.15 16 GLY D C 1
ATOM 3976 O O . GLY D 1 13 ? -2.173 8.323 29.824 1.00 40.02 16 GLY D O 1
ATOM 3977 N N . THR D 1 14 ? -1.281 6.495 30.787 1.00 45.02 17 THR D N 1
ATOM 3978 C CA . THR D 1 14 ? -1.275 7.064 32.124 1.00 42.38 17 THR D CA 1
ATOM 3979 C C . THR D 1 14 ? -0.122 8.051 32.307 1.00 41.43 17 THR D C 1
ATOM 3980 O O . THR D 1 14 ? 0.869 8.042 31.575 1.00 39.96 17 THR D O 1
ATOM 3984 N N . LEU D 1 15 ? -0.270 8.915 33.316 1.00 45.26 18 LEU D N 1
ATOM 3985 C CA . LEU D 1 15 ? 0.767 9.885 33.651 1.00 39.00 18 LEU D CA 1
ATOM 3986 C C . LEU D 1 15 ? 1.946 9.254 34.384 1.00 30.63 18 LEU D C 1
ATOM 3987 O O . LEU D 1 15 ? 2.985 9.904 34.526 1.00 33.11 18 LEU D O 1
ATOM 3992 N N . GLU D 1 16 ? 1.827 8.000 34.816 1.00 38.66 19 GLU D N 1
ATOM 3993 C CA . GLU D 1 16 ? 2.888 7.384 35.605 1.00 43.73 19 GLU D CA 1
ATOM 3994 C C . GLU D 1 16 ? 4.109 6.999 34.765 1.00 38.54 19 GLU D C 1
ATOM 3995 O O . GLU D 1 16 ? 5.235 7.055 35.271 1.00 45.81 19 GLU D O 1
ATOM 4001 N N . VAL D 1 17 ? 3.933 6.623 33.496 1.00 51.75 20 VAL D N 1
ATOM 4002 C CA . VAL D 1 17 ? 5.125 6.274 32.721 1.00 50.46 20 VAL D CA 1
ATOM 4003 C C . VAL D 1 17 ? 5.875 7.527 32.279 1.00 50.26 20 VAL D C 1
ATOM 4004 O O . VAL D 1 17 ? 7.105 7.496 32.127 1.00 51.48 20 VAL D O 1
ATOM 4008 N N . VAL D 1 18 ? 5.167 8.646 32.094 1.00 39.87 21 VAL D N 1
ATOM 4009 C CA . VAL D 1 18 ? 5.836 9.896 31.752 1.00 35.73 21 VAL D CA 1
ATOM 4010 C C . VAL D 1 18 ? 6.838 10.276 32.837 1.00 40.47 21 VAL D C 1
ATOM 4011 O O . VAL D 1 18 ? 7.918 10.810 32.549 1.00 38.40 21 VAL D O 1
ATOM 4015 N N . ALA D 1 19 ? 6.504 9.988 34.102 1.00 40.58 22 ALA D N 1
ATOM 4016 C CA . ALA D 1 19 ? 7.328 10.444 35.218 1.00 42.65 22 ALA D CA 1
ATOM 4017 C C . ALA D 1 19 ? 8.727 9.840 35.173 1.00 45.73 22 ALA D C 1
ATOM 4018 O O . ALA D 1 19 ? 9.728 10.567 35.208 1.00 47.66 22 ALA D O 1
ATOM 4020 N N . GLU D 1 20 ? 8.822 8.510 35.122 1.00 34.10 23 GLU D N 1
ATOM 4021 C CA . GLU D 1 20 ? 10.141 7.878 35.108 1.00 64.00 23 GLU D CA 1
ATOM 4022 C C . GLU D 1 20 ? 10.907 8.246 33.846 1.00 56.38 23 GLU D C 1
ATOM 4023 O O . GLU D 1 20 ? 12.101 8.564 33.906 1.00 51.19 23 GLU D O 1
ATOM 4029 N N . GLN D 1 21 ? 10.224 8.206 32.697 1.00 49.86 24 GLN D N 1
ATOM 4030 C CA . GLN D 1 21 ? 10.832 8.549 31.417 1.00 52.45 24 GLN D CA 1
ATOM 4031 C C . GLN D 1 21 ? 11.568 9.880 31.473 1.00 56.15 24 GLN D C 1
ATOM 4032 O O . GLN D 1 21 ? 12.549 10.079 30.747 1.00 53.81 24 GLN D O 1
ATOM 4038 N N . TYR D 1 22 ? 11.124 10.795 32.333 1.00 44.95 25 TYR D N 1
ATOM 4039 C CA . TYR D 1 22 ? 11.799 12.068 32.526 1.00 48.62 25 TYR D CA 1
ATOM 4040 C C . TYR D 1 22 ? 12.548 12.143 33.848 1.00 45.70 25 TYR D C 1
ATOM 4041 O O . TYR D 1 22 ? 12.939 13.240 34.264 1.00 49.29 25 TYR D O 1
ATOM 4050 N N . ASN D 1 23 ? 12.758 11.001 34.511 1.00 47.94 26 ASN D N 1
ATOM 4051 C CA . ASN D 1 23 ? 13.560 10.922 35.734 1.00 61.66 26 ASN D CA 1
ATOM 4052 C C . ASN D 1 23 ? 12.984 11.814 36.831 1.00 51.27 26 ASN D C 1
ATOM 4053 O O . ASN D 1 23 ? 13.702 12.578 37.481 1.00 53.09 26 ASN D O 1
ATOM 4058 N N . THR D 1 24 ? 11.673 11.717 37.033 1.00 50.02 27 THR D N 1
ATOM 4059 C CA . THR D 1 24 ? 10.997 12.621 37.950 1.00 45.62 27 THR D CA 1
ATOM 4060 C C . THR D 1 24 ? 9.781 11.911 38.548 1.00 44.13 27 THR D C 1
ATOM 4061 O O . THR D 1 24 ? 9.593 10.702 38.381 1.00 42.88 27 THR D O 1
ATOM 4065 N N . THR D 1 25 ? 8.960 12.671 39.260 1.00 37.09 28 THR D N 1
ATOM 4066 C CA . THR D 1 25 ? 7.830 12.163 40.022 1.00 32.24 28 THR D CA 1
ATOM 4067 C C . THR D 1 25 ? 6.516 12.406 39.294 1.00 29.29 28 THR D C 1
ATOM 4068 O O . THR D 1 25 ? 6.427 13.237 38.388 1.00 32.10 28 THR D O 1
ATOM 4072 N N . LEU D 1 26 ? 5.478 11.684 39.727 1.00 26.81 29 LEU D N 1
ATOM 4073 C CA . LEU D 1 26 ? 4.140 11.963 39.214 1.00 25.55 29 LEU D CA 1
ATOM 4074 C C . LEU D 1 26 ? 3.736 13.407 39.485 1.00 26.14 29 LEU D C 1
ATOM 4075 O O . LEU D 1 26 ? 3.096 14.044 38.645 1.00 23.63 29 LEU D O 1
ATOM 4080 N N . LEU D 1 27 ? 4.092 13.945 40.654 1.00 23.79 30 LEU D N 1
ATOM 4081 C CA . LEU D 1 27 ? 3.752 15.339 40.941 1.00 25.84 30 LEU D CA 1
ATOM 4082 C C . LEU D 1 27 ? 4.368 16.286 39.914 1.00 25.67 30 LEU D C 1
ATOM 4083 O O . LEU D 1 27 ? 3.701 17.200 39.416 1.00 24.80 30 LEU D O 1
ATOM 4088 N N . GLU D 1 28 ? 5.652 16.101 39.603 1.00 28.13 31 GLU D N 1
ATOM 4089 C CA . GLU D 1 28 ? 6.291 16.996 38.641 1.00 29.94 31 GLU D CA 1
ATOM 4090 C C . GLU D 1 28 ? 5.637 16.899 37.267 1.00 31.42 31 GLU D C 1
ATOM 4091 O O . GLU D 1 28 ? 5.471 17.913 36.585 1.00 28.27 31 GLU D O 1
ATOM 4097 N N . VAL D 1 29 ? 5.236 15.694 36.854 1.00 25.28 32 VAL D N 1
ATOM 4098 C CA . VAL D 1 29 ? 4.472 15.557 35.613 1.00 25.26 32 VAL D CA 1
ATOM 4099 C C . VAL D 1 29 ? 3.168 16.339 35.703 1.00 26.03 32 VAL D C 1
ATOM 4100 O O . VAL D 1 29 ? 2.798 17.078 34.784 1.00 24.63 32 VAL D O 1
ATOM 4104 N N . VAL D 1 30 ? 2.452 16.186 36.819 1.00 22.25 33 VAL D N 1
ATOM 4105 C CA . VAL D 1 30 ? 1.145 16.822 36.943 1.00 22.10 33 VAL D CA 1
ATOM 4106 C C . VAL D 1 30 ? 1.279 18.339 36.907 1.00 24.05 33 VAL D C 1
ATOM 4107 O O . VAL D 1 30 ? 0.447 19.032 36.309 1.00 24.12 33 VAL D O 1
ATOM 4111 N N . ARG D 1 31 ? 2.326 18.877 37.543 1.00 23.88 34 ARG D N 1
ATOM 4112 C CA . ARG D 1 31 ? 2.572 20.318 37.516 1.00 22.70 34 ARG D CA 1
ATOM 4113 C C . ARG D 1 31 ? 2.732 20.840 36.096 1.00 29.20 34 ARG D C 1
ATOM 4114 O O . ARG D 1 31 ? 2.334 21.972 35.801 1.00 36.28 34 ARG D O 1
ATOM 4122 N N . ASN D 1 32 ? 3.320 20.043 35.215 1.00 29.14 35 ASN D N 1
ATOM 4123 C CA . ASN D 1 32 ? 3.614 20.469 33.854 1.00 29.75 35 ASN D CA 1
ATOM 4124 C C . ASN D 1 32 ? 2.500 20.145 32.866 1.00 29.20 35 ASN D C 1
ATOM 4125 O O . ASN D 1 32 ? 2.658 20.392 31.666 1.00 31.15 35 ASN D O 1
ATOM 4130 N N . LEU D 1 33 ? 1.380 19.613 33.342 1.00 27.12 36 LEU D N 1
ATOM 4131 C CA . LEU D 1 33 ? 0.215 19.400 32.499 1.00 27.38 36 LEU D CA 1
ATOM 4132 C C . LEU D 1 33 ? -0.364 20.738 32.039 1.00 25.73 36 LEU D C 1
ATOM 4133 O O . LEU D 1 33 ? -0.181 21.763 32.698 1.00 35.65 36 LEU D O 1
ATOM 4138 N N . PRO D 1 34 ? -1.073 20.756 30.908 1.00 31.09 37 PRO D N 1
ATOM 4139 C CA . PRO D 1 34 ? -1.718 22.010 30.494 1.00 33.97 37 PRO D CA 1
ATOM 4140 C C . PRO D 1 34 ? -2.891 22.404 31.372 1.00 36.19 37 PRO D C 1
ATOM 4141 O O . PRO D 1 34 ? -3.187 23.600 31.478 1.00 37.47 37 PRO D O 1
ATOM 4145 N N . SER D 1 35 ? -3.575 21.448 32.016 1.00 30.61 38 SER D N 1
ATOM 4146 C CA . SER D 1 35 ? -4.787 21.756 32.780 1.00 31.32 38 SER D CA 1
ATOM 4147 C C . SER D 1 35 ? -4.720 21.080 34.148 1.00 26.54 38 SER D C 1
ATOM 4148 O O . SER D 1 35 ? -5.350 20.034 34.349 1.00 26.52 38 SER D O 1
ATOM 4151 N N . SER D 1 36 ? -3.984 21.691 35.082 1.00 22.51 39 SER D N 1
ATOM 4152 C CA . SER D 1 36 ? -3.917 21.182 36.447 1.00 21.63 39 SER D CA 1
ATOM 4153 C C . SER D 1 36 ? -3.838 22.328 37.442 1.00 20.73 39 SER D C 1
ATOM 4154 O O . SER D 1 36 ? -3.265 23.383 37.166 1.00 24.71 39 SER D O 1
ATOM 4157 N N . THR D 1 37 ? -4.370 22.071 38.636 1.00 19.84 40 THR D N 1
ATOM 4158 C CA . THR D 1 37 ? -4.306 22.977 39.777 1.00 21.91 40 THR D CA 1
ATOM 4159 C C . THR D 1 37 ? -3.689 22.195 40.921 1.00 20.35 40 THR D C 1
ATOM 4160 O O . THR D 1 37 ? -4.199 21.132 41.276 1.00 22.66 40 THR D O 1
ATOM 4164 N N . VAL D 1 38 ? -2.582 22.692 41.470 1.00 20.57 41 VAL D N 1
ATOM 4165 C CA . VAL D 1 3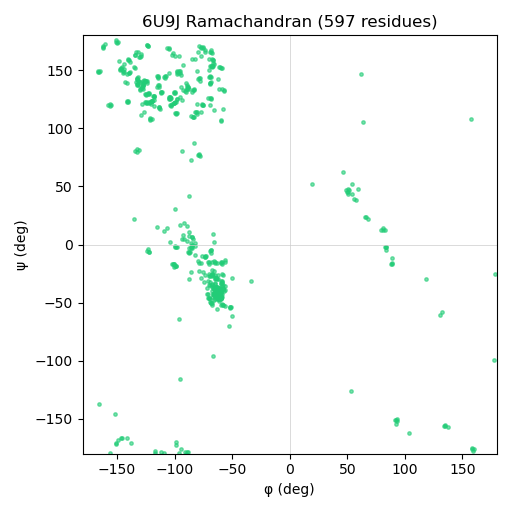8 ? -1.850 22.004 42.529 1.00 20.67 41 VAL D CA 1
ATOM 4166 C C . VAL D 1 38 ? -1.835 22.887 43.765 1.00 23.77 41 VAL D C 1
ATOM 4167 O O . VAL D 1 38 ? -1.467 24.065 43.690 1.00 26.20 41 VAL D O 1
ATOM 4171 N N . VAL D 1 39 ? -2.239 22.320 44.905 1.00 19.22 42 VAL D N 1
ATOM 4172 C CA . VAL D 1 39 ? -2.284 23.061 46.161 1.00 21.27 42 VAL D CA 1
ATOM 4173 C C . VAL D 1 39 ? -1.597 22.234 47.255 1.00 23.94 42 VAL D C 1
ATOM 4174 O O . VAL D 1 39 ? -1.424 21.019 47.123 1.00 21.41 42 VAL D O 1
ATOM 4178 N N . PRO D 1 40 ? -1.199 22.880 48.346 1.00 22.92 43 PRO D N 1
ATOM 4179 C CA . PRO D 1 40 ? -0.611 22.121 49.452 1.00 20.72 43 PRO D CA 1
ATOM 4180 C C . PRO D 1 40 ? -1.628 21.209 50.124 1.00 21.55 43 PRO D C 1
ATOM 4181 O O . PRO D 1 40 ? -2.846 21.399 50.040 1.00 21.41 43 PRO D O 1
ATOM 4185 N N . GLY D 1 41 ? -1.093 20.209 50.821 1.00 21.93 44 GLY D N 1
ATOM 4186 C CA . GLY D 1 41 ? -1.906 19.222 51.511 1.00 22.89 44 GLY D CA 1
ATOM 4187 C C . GLY D 1 41 ? -2.749 19.769 52.653 1.00 24.58 44 GLY D C 1
ATOM 4188 O O . GLY D 1 41 ? -3.674 19.078 53.094 1.00 25.03 44 GLY D O 1
ATOM 4189 N N . ASP D 1 42 ? -2.478 20.990 53.133 1.00 23.84 45 ASP D N 1
ATOM 4190 C CA . ASP D 1 42 ? -3.349 21.565 54.157 1.00 26.81 45 ASP D CA 1
ATOM 4191 C C . ASP D 1 42 ? -4.733 21.926 53.625 1.00 28.09 45 ASP D C 1
ATOM 4192 O O . ASP D 1 42 ? -5.612 22.299 54.410 1.00 27.07 45 ASP D O 1
ATOM 4197 N N . LYS D 1 43 ? -4.963 21.804 52.318 1.00 20.79 46 LYS D N 1
ATOM 4198 C CA . LYS D 1 43 ? -6.292 21.952 51.745 1.00 20.62 46 LYS D CA 1
ATOM 4199 C C . LYS D 1 43 ? -7.088 20.653 51.791 1.00 17.97 46 LYS D C 1
ATOM 4200 O O . LYS D 1 43 ? -8.196 20.608 51.258 1.00 19.05 46 LYS D O 1
ATOM 4206 N N . PHE D 1 44 ? -6.558 19.616 52.449 1.00 17.13 47 PHE D N 1
ATOM 4207 C CA . PHE D 1 44 ? -7.231 18.319 52.479 1.00 18.84 47 PHE D CA 1
ATOM 4208 C C . PHE D 1 44 ? -8.685 18.425 52.920 1.00 17.20 47 PHE D C 1
ATOM 4209 O O . PHE D 1 44 ? -9.586 17.893 52.257 1.00 18.68 47 PHE D O 1
ATOM 4217 N N . ASP D 1 45 ? -8.938 19.037 54.088 1.00 18.37 48 ASP D N 1
ATOM 4218 C CA . ASP D 1 45 ? -10.309 19.073 54.583 1.00 19.16 48 ASP D CA 1
ATOM 4219 C C . ASP D 1 45 ? -11.236 19.809 53.626 1.00 17.41 48 ASP D C 1
ATOM 4220 O O . ASP D 1 45 ? -12.378 19.390 53.412 1.00 19.00 48 ASP D O 1
ATOM 4225 N N . THR D 1 46 ? -10.775 20.933 53.066 1.00 19.83 49 THR D N 1
ATOM 4226 C CA . THR D 1 46 ? -11.588 21.685 52.113 1.00 20.42 49 THR D CA 1
ATOM 4227 C C . THR D 1 46 ? -11.947 20.828 50.902 1.00 17.89 49 THR D C 1
ATOM 4228 O O . THR D 1 46 ? -13.107 20.785 50.481 1.00 19.75 49 THR D O 1
ATOM 4232 N N . VAL D 1 47 ? -10.962 20.114 50.357 1.00 19.60 50 VAL D N 1
ATOM 4233 C CA . VAL D 1 47 ? -11.203 19.278 49.183 1.00 17.83 50 VAL D CA 1
ATOM 4234 C C . VAL D 1 47 ? -12.097 18.098 49.549 1.00 18.87 50 VAL D C 1
ATOM 4235 O O . VAL D 1 47 ? -13.115 17.837 48.893 1.00 18.99 50 VAL D O 1
ATOM 4239 N N . TRP D 1 48 ? -11.740 17.378 50.617 1.00 17.58 51 TRP D N 1
ATOM 4240 C CA . TRP D 1 48 ? -12.507 16.198 50.998 1.00 19.20 51 TRP D CA 1
ATOM 4241 C C . TRP D 1 48 ? -13.968 16.550 51.258 1.00 18.64 51 TRP D C 1
ATOM 4242 O O . TRP D 1 48 ? -14.878 15.936 50.684 1.00 19.69 51 TRP D O 1
ATOM 4253 N N . ASP D 1 49 ? -14.213 17.552 52.113 1.00 18.90 52 ASP D N 1
ATOM 4254 C CA . ASP D 1 49 ? -15.582 17.903 52.481 1.00 22.53 52 ASP D CA 1
ATOM 4255 C C . ASP D 1 49 ? -16.392 18.399 51.284 1.00 18.72 52 ASP D C 1
ATOM 4256 O O . ASP D 1 49 ? -17.616 18.215 51.241 1.00 21.40 52 ASP D O 1
ATOM 4261 N N . THR D 1 50 ? -15.732 19.018 50.302 1.00 16.91 53 THR D N 1
ATOM 4262 C CA . THR D 1 50 ? -16.427 19.456 49.094 1.00 19.26 53 THR D CA 1
ATOM 4263 C C . THR D 1 50 ? -16.872 18.269 48.239 1.00 18.58 53 THR D C 1
ATOM 4264 O O . THR D 1 50 ? -18.029 18.202 47.813 1.00 20.20 53 THR D O 1
ATOM 4268 N N . VAL D 1 51 ? -15.978 17.302 48.017 1.00 17.82 54 VAL D N 1
ATOM 4269 C CA . VAL D 1 51 ? -16.306 16.149 47.172 1.00 16.66 54 VAL D CA 1
ATOM 4270 C C . VAL D 1 51 ? -17.422 15.324 47.799 1.00 18.16 54 VAL D C 1
ATOM 4271 O O . VAL D 1 51 ? -18.210 14.673 47.095 1.00 18.76 54 VAL D O 1
ATOM 4275 N N . CYS D 1 52 ? -17.515 15.344 49.134 1.00 19.43 55 CYS D N 1
ATOM 4276 C CA . CYS D 1 52 ? -18.564 14.611 49.839 1.00 18.63 55 CY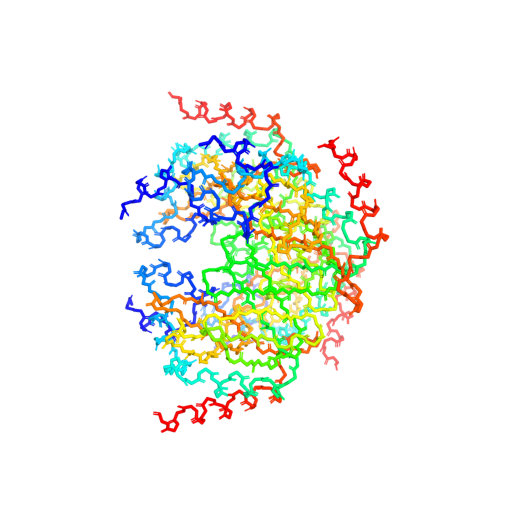S D CA 1
ATOM 4277 C C . CYS D 1 52 ? -19.962 15.049 49.434 1.00 18.64 55 CYS D C 1
ATOM 4278 O O . CYS D 1 52 ? -20.930 14.325 49.693 1.00 22.47 55 CYS D O 1
ATOM 4281 N N . GLU D 1 53 ? -20.095 16.203 48.781 1.00 21.70 56 GLU D N 1
ATOM 4282 C CA . GLU D 1 53 ? -21.394 16.713 48.382 1.00 21.50 56 GLU D CA 1
ATOM 4283 C C . GLU D 1 53 ? -21.723 16.452 46.917 1.00 19.69 56 GLU D C 1
ATOM 4284 O O . GLU D 1 53 ? -22.823 16.802 46.478 1.00 26.76 56 GLU D O 1
ATOM 4290 N N . TRP D 1 54 ? -20.817 15.825 46.158 1.00 18.05 57 TRP D N 1
ATOM 4291 C CA . TRP D 1 54 ? -20.933 15.768 44.701 1.00 19.00 57 TRP D CA 1
ATOM 4292 C C . TRP D 1 54 ? -21.751 14.597 44.181 1.00 21.02 57 TRP D C 1
ATOM 4293 O O . TRP D 1 54 ? -21.997 14.532 42.964 1.00 24.25 57 TRP D O 1
ATOM 4304 N N . GLY D 1 55 ? -22.151 13.662 45.037 1.00 21.93 58 GLY D N 1
ATOM 4305 C CA . GLY D 1 55 ? -22.815 12.467 44.547 1.00 24.28 58 GLY D CA 1
ATOM 4306 C C . GLY D 1 55 ? -21.851 11.320 44.303 1.00 25.02 58 GLY D C 1
ATOM 4307 O O . GLY D 1 55 ? -20.815 11.223 44.967 1.00 22.70 58 GLY D O 1
ATOM 4308 N N . ASN D 1 56 ? -22.163 10.447 43.351 1.00 21.31 59 ASN D N 1
ATOM 4309 C CA . ASN D 1 56 ? -21.364 9.245 43.159 1.00 21.68 59 ASN D CA 1
ATOM 4310 C C . ASN D 1 56 ? -20.053 9.591 42.462 1.00 21.87 59 ASN D C 1
ATOM 4311 O O . ASN D 1 56 ? -20.048 10.091 41.328 1.00 24.86 59 ASN D O 1
ATOM 4316 N N . VAL D 1 57 ? -18.943 9.306 43.135 1.00 23.78 60 VAL D N 1
ATOM 4317 C CA . VAL D 1 57 ? -17.611 9.432 42.562 1.00 20.93 60 VAL D CA 1
ATOM 4318 C C . VAL D 1 57 ? -16.923 8.074 42.666 1.00 22.26 60 VAL D C 1
ATOM 4319 O O . VAL D 1 57 ? -17.425 7.151 43.306 1.00 27.54 60 VAL D O 1
ATOM 4323 N N . THR D 1 58 ? -15.764 7.951 42.024 1.00 20.91 61 THR D N 1
ATOM 4324 C CA . THR D 1 58 ? -14.961 6.739 42.116 1.00 19.25 61 THR D CA 1
ATOM 4325 C C . THR D 1 58 ? -13.662 7.020 42.862 1.00 20.01 61 THR D C 1
ATOM 4326 O O . THR D 1 58 ? -12.826 7.804 42.396 1.00 21.72 61 THR D O 1
ATOM 4330 N N . THR D 1 59 ? -13.487 6.365 44.009 1.00 20.90 62 THR D N 1
ATOM 4331 C CA . THR D 1 59 ? -12.272 6.466 44.805 1.00 19.15 62 THR D CA 1
ATOM 4332 C C . THR D 1 59 ? -11.394 5.259 44.526 1.00 21.53 62 THR D C 1
ATOM 4333 O O . THR D 1 59 ? -11.879 4.125 44.552 1.00 23.58 62 THR D O 1
ATOM 4337 N N . LEU D 1 60 ? -10.121 5.505 44.245 1.00 18.36 63 LEU D N 1
ATOM 4338 C CA . LEU D 1 60 ? -9.215 4.478 43.750 1.00 22.21 63 LEU D CA 1
ATOM 4339 C C . LEU D 1 60 ? -7.950 4.439 44.600 1.00 25.79 63 LEU D C 1
ATOM 4340 O O . LEU D 1 60 ? -7.360 5.481 44.895 1.00 22.78 63 LEU D O 1
ATOM 4345 N N . VAL D 1 61 ? -7.521 3.240 44.978 1.00 23.35 64 VAL D N 1
ATOM 4346 C CA . VAL D 1 61 ? -6.207 3.041 45.569 1.00 23.78 64 VAL D CA 1
ATOM 4347 C C . VAL D 1 61 ? -5.462 2.010 44.731 1.00 25.61 64 VAL D C 1
ATOM 4348 O O . VAL D 1 61 ? -6.052 1.022 44.280 1.00 25.87 64 VAL D O 1
ATOM 4352 N N . HIS D 1 62 ? -4.173 2.260 44.500 1.00 29.17 65 HIS D N 1
ATOM 4353 C CA . HIS D 1 62 ? -3.350 1.464 43.596 1.00 33.46 65 HIS D CA 1
ATOM 4354 C C . HIS D 1 62 ? -2.122 0.992 44.359 1.00 38.05 65 HIS D C 1
ATOM 4355 O O . HIS D 1 62 ? -1.376 1.812 44.903 1.00 42.99 65 HIS D O 1
ATOM 4362 N N . THR D 1 63 ? -1.924 -0.320 44.418 1.00 27.77 66 THR D N 1
ATOM 4363 C CA . THR D 1 63 ? -0.699 -0.915 44.938 1.00 28.42 66 THR D CA 1
ATOM 4364 C C . THR D 1 63 ? -0.009 -1.682 43.818 1.00 24.76 66 THR D C 1
ATOM 4365 O O . THR D 1 63 ? -0.466 -1.698 42.669 1.00 28.97 66 THR D O 1
ATOM 4369 N N . ALA D 1 64 ? 1.111 -2.319 44.166 1.00 26.89 67 ALA D N 1
ATOM 4370 C CA . ALA D 1 64 ? 1.864 -3.069 43.168 1.00 31.14 67 ALA D CA 1
ATOM 4371 C C . ALA D 1 64 ? 1.019 -4.164 42.545 1.00 29.36 67 ALA D C 1
ATOM 4372 O O . ALA D 1 64 ? 1.199 -4.492 41.367 1.00 32.29 67 ALA D O 1
ATOM 4374 N N . ASP D 1 65 ? 0.085 -4.728 43.305 1.00 24.67 68 ASP D N 1
ATOM 4375 C CA . ASP D 1 65 ? -0.623 -5.913 42.853 1.00 23.06 68 ASP D CA 1
ATOM 4376 C C . ASP D 1 65 ? -2.135 -5.776 42.818 1.00 21.57 68 ASP D C 1
ATOM 4377 O O . ASP D 1 65 ? -2.808 -6.694 42.334 1.00 22.36 68 ASP D O 1
ATOM 4382 N N . VAL D 1 66 ? -2.698 -4.666 43.291 1.00 19.00 69 VAL D N 1
ATOM 4383 C CA . VAL D 1 66 ? -4.144 -4.523 43.406 1.00 20.96 69 VAL D CA 1
ATOM 4384 C C . VAL D 1 66 ? -4.521 -3.092 43.063 1.00 28.36 69 VAL D C 1
ATOM 4385 O O . VAL D 1 66 ? -3.818 -2.146 43.441 1.00 28.77 69 VAL D O 1
ATOM 4389 N N . ILE D 1 67 ? -5.619 -2.934 42.330 1.00 25.86 70 ILE D N 1
ATOM 4390 C CA . ILE D 1 67 ? -6.338 -1.672 42.253 1.00 22.99 70 ILE D CA 1
ATOM 4391 C C . ILE D 1 67 ? -7.746 -1.946 42.748 1.00 24.42 70 ILE D C 1
ATOM 4392 O O . ILE D 1 67 ? -8.438 -2.824 42.223 1.00 27.14 70 ILE D O 1
ATOM 4397 N N . LEU D 1 68 ? -8.163 -1.229 43.771 1.00 23.66 71 LEU D N 1
ATOM 4398 C CA . LEU D 1 68 ? -9.535 -1.307 44.225 1.00 21.13 71 LEU D CA 1
ATOM 4399 C C . LEU D 1 68 ? -10.181 0.041 43.975 1.00 24.73 71 LEU D C 1
ATOM 4400 O O . LEU D 1 68 ? -9.563 1.089 44.195 1.00 28.12 71 LEU D O 1
ATOM 4405 N N . GLU D 1 69 ? -11.404 0.015 43.489 1.00 24.44 72 GLU D N 1
ATOM 4406 C CA . GLU D 1 69 ? -12.097 1.255 43.199 1.00 27.98 72 GLU D CA 1
ATOM 4407 C C . GLU D 1 69 ? -13.493 1.152 43.761 1.00 26.15 72 GLU D C 1
ATOM 4408 O O . GLU D 1 69 ? -14.134 0.097 43.692 1.00 31.02 72 GLU D O 1
ATOM 4414 N N . PHE D 1 70 ? -13.955 2.244 44.345 1.00 19.69 73 PHE D N 1
ATOM 4415 C CA A PHE D 1 70 ? -15.262 2.283 44.985 0.57 21.48 73 PHE D CA 1
ATOM 4416 C CA B PHE D 1 70 ? -15.254 2.279 44.985 0.43 21.56 73 PHE D CA 1
ATOM 4417 C C . PHE D 1 70 ? -16.076 3.399 44.359 1.00 25.83 73 PHE D C 1
ATOM 4418 O O . PHE D 1 70 ? -15.670 4.563 44.400 1.00 26.70 73 PHE D O 1
ATOM 4433 N N . SER D 1 71 ? -17.214 3.037 43.785 1.00 27.01 74 SER D N 1
ATOM 4434 C CA . SER D 1 71 ? -18.125 3.996 43.184 1.00 25.74 74 SER D CA 1
ATOM 4435 C C . SER D 1 71 ? -19.260 4.253 44.166 1.00 30.67 74 SER D C 1
ATOM 4436 O O . SER D 1 71 ? -19.954 3.317 44.576 1.00 33.76 74 SER D O 1
ATOM 4439 N N . GLY D 1 72 ? -19.436 5.509 44.547 1.00 25.66 75 GLY D N 1
ATOM 4440 C CA . GLY D 1 72 ? -20.455 5.878 45.506 1.00 25.64 75 GLY D CA 1
ATOM 4441 C C . GLY D 1 72 ? -20.109 7.212 46.128 1.00 24.04 75 GLY D C 1
ATOM 4442 O O . GLY D 1 72 ? -19.107 7.840 45.791 1.00 22.96 75 GLY D O 1
ATOM 4443 N N . GLU D 1 73 ? -20.959 7.632 47.058 1.00 21.67 76 GLU D N 1
ATOM 4444 C CA . GLU D 1 73 ? -20.723 8.903 47.720 1.00 22.90 76 GLU D CA 1
ATOM 4445 C C . GLU D 1 73 ? -19.482 8.811 48.601 1.00 25.03 76 GLU D C 1
ATOM 4446 O O . GLU D 1 73 ? -19.233 7.789 49.246 1.00 23.67 76 GLU D O 1
ATOM 4452 N N . LEU D 1 74 ? -18.679 9.872 48.597 1.00 21.09 77 LEU D N 1
ATOM 4453 C CA . LEU D 1 74 ? -17.473 9.881 49.408 1.00 21.96 77 LEU D CA 1
ATOM 4454 C C . LEU D 1 74 ? -17.867 9.985 50.879 1.00 20.82 77 LEU D C 1
ATOM 4455 O O . LEU D 1 74 ? -18.629 10.883 51.237 1.00 21.15 77 LEU D O 1
ATOM 4460 N N . PRO D 1 75 ? -17.396 9.081 51.742 1.00 19.48 78 PRO D N 1
ATOM 4461 C CA . PRO D 1 75 ? -17.747 9.178 53.167 1.00 21.29 78 PRO D CA 1
ATOM 4462 C C . PRO D 1 75 ? -17.088 10.381 53.818 1.00 19.86 78 PRO D C 1
ATOM 4463 O O . PRO D 1 75 ? -15.961 10.753 53.481 1.00 22.78 78 PRO D O 1
ATOM 4467 N N . SER D 1 76 ? -17.813 10.999 54.748 1.00 22.84 79 SER D N 1
ATOM 4468 C CA . SER D 1 76 ? -17.213 12.003 55.604 1.00 24.22 79 SER D CA 1
ATOM 4469 C C . SER D 1 76 ? -16.214 11.343 56.553 1.00 20.88 79 SER D C 1
ATOM 4470 O O . SER D 1 76 ? -16.168 10.117 56.707 1.00 22.72 79 SER D O 1
ATOM 4473 N N . GLY D 1 77 ? -15.401 12.171 57.202 1.00 22.28 80 GLY D N 1
ATOM 4474 C CA . GLY D 1 77 ? -14.437 11.633 58.136 1.00 22.18 80 GLY D CA 1
ATOM 4475 C C . GLY D 1 77 ? -14.110 12.613 59.243 1.00 23.86 80 GLY D C 1
ATOM 4476 O O . GLY D 1 77 ? -14.557 13.762 59.243 1.00 25.24 80 GLY D O 1
ATOM 4477 N N . PHE D 1 78 ? -13.298 12.143 60.182 1.00 23.55 81 PHE D N 1
ATOM 4478 C CA . PHE D 1 78 ? -12.863 12.943 61.319 1.00 20.85 81 PHE D CA 1
ATOM 4479 C C . PHE D 1 78 ? -11.407 12.621 61.619 1.00 22.45 81 PHE D C 1
ATOM 4480 O O . PHE D 1 78 ? -10.955 11.486 61.437 1.00 21.65 81 PHE D O 1
ATOM 4488 N N . HIS D 1 79 ? -10.673 13.633 62.083 1.00 21.82 82 HIS D N 1
ATOM 4489 C CA . HIS D 1 79 ? -9.269 13.477 62.427 1.00 17.30 82 HIS D CA 1
ATOM 4490 C C . HIS D 1 79 ? -9.128 13.028 63.878 1.00 22.24 82 HIS D C 1
ATOM 4491 O O . HIS D 1 79 ? -9.780 13.573 64.772 1.00 24.60 82 HIS D O 1
ATOM 4498 N N . ARG D 1 80 ? -8.257 12.049 64.107 1.00 20.05 83 ARG D N 1
ATOM 4499 C CA . ARG D 1 80 ? -7.966 11.588 65.470 1.00 20.92 83 ARG D CA 1
ATOM 4500 C C . ARG D 1 80 ? -6.577 10.970 65.469 1.00 24.30 83 ARG D C 1
ATOM 4501 O O . ARG D 1 80 ? -6.317 10.030 64.707 1.00 27.23 83 ARG D O 1
ATOM 4509 N N . HIS D 1 81 ? -5.674 11.528 66.281 1.00 30.45 84 HIS D N 1
ATOM 4510 C CA . HIS D 1 81 ? -4.327 10.991 66.495 1.00 31.36 84 HIS D CA 1
ATOM 4511 C C . HIS D 1 81 ? -3.596 10.699 65.186 1.00 31.94 84 HIS D C 1
ATOM 4512 O O . HIS D 1 81 ? -2.994 9.638 64.997 1.00 30.62 84 HIS D O 1
ATOM 4519 N N . GLY D 1 82 ? -3.636 11.674 64.275 1.00 26.04 85 GLY D N 1
ATOM 4520 C CA . GLY D 1 82 ? -2.906 11.589 63.032 1.00 27.83 85 GLY D CA 1
ATOM 4521 C C . GLY D 1 82 ? -3.642 10.921 61.894 1.00 26.21 85 GLY D C 1
ATOM 4522 O O . GLY D 1 82 ? -3.226 11.073 60.736 1.00 34.04 85 GLY D O 1
ATOM 4523 N N . TYR D 1 83 ? -4.711 10.187 62.170 1.00 21.69 86 TYR D N 1
ATOM 4524 C CA . TYR D 1 83 ? -5.486 9.558 61.111 1.00 26.41 86 TYR D CA 1
ATOM 4525 C C . TYR D 1 83 ? -6.689 10.411 60.746 1.00 22.56 86 TYR D C 1
ATOM 4526 O O . TYR D 1 83 ? -7.276 11.090 61.587 1.00 23.32 86 TYR D O 1
ATOM 4535 N N . PHE D 1 84 ? -7.072 10.355 59.474 1.00 18.52 87 PHE D N 1
ATOM 4536 C CA . PHE D 1 84 ? -8.387 10.804 59.051 1.00 16.24 87 PHE D CA 1
ATOM 4537 C C . PHE D 1 84 ? -9.266 9.567 58.891 1.00 23.87 87 PHE D C 1
ATOM 4538 O O . PHE D 1 84 ? -9.021 8.727 58.018 1.00 20.46 87 PHE D O 1
ATOM 4546 N N . ASN D 1 85 ? -10.275 9.446 59.742 1.00 21.49 88 ASN D N 1
ATOM 4547 C CA . ASN D 1 85 ? -11.037 8.215 59.885 1.00 16.90 88 ASN D CA 1
ATOM 4548 C C . ASN D 1 85 ? -12.377 8.376 59.195 1.00 20.89 88 ASN D C 1
ATOM 4549 O O . ASN D 1 85 ? -13.153 9.272 59.533 1.00 21.70 88 ASN D O 1
ATOM 4554 N N . LEU D 1 86 ? -12.632 7.524 58.208 1.00 21.03 89 LEU D N 1
ATOM 4555 C CA . LEU D 1 86 ? -13.858 7.614 57.442 1.00 20.17 89 LEU D CA 1
ATOM 4556 C C . LEU D 1 86 ? -15.027 7.023 58.214 1.00 24.47 89 LEU D C 1
ATOM 4557 O O . LEU D 1 86 ? -14.882 6.012 58.908 1.00 26.97 89 LEU D O 1
ATOM 4562 N N . ARG D 1 87 ? -16.196 7.648 58.076 1.00 25.80 90 ARG D N 1
ATOM 4563 C CA . ARG D 1 87 ? -17.436 7.103 58.621 1.00 25.77 90 ARG D CA 1
ATOM 4564 C C . ARG D 1 87 ? -18.127 6.284 57.534 1.00 35.26 90 ARG D C 1
ATOM 4565 O O . ARG D 1 87 ? -18.403 6.801 56.449 1.00 43.11 90 ARG D O 1
ATOM 4573 N N . GLY D 1 88 ? -18.422 5.020 57.830 1.00 47.01 91 GLY D N 1
ATOM 4574 C CA . GLY D 1 88 ? -18.982 4.113 56.840 1.00 47.39 91 GLY D CA 1
ATOM 4575 C C . GLY D 1 88 ? -20.291 4.548 56.209 1.00 54.85 91 GLY D C 1
ATOM 4576 O O . GLY D 1 88 ? -21.313 4.674 56.890 1.00 63.17 91 GLY D O 1
ATOM 4577 N N . LYS D 1 89 ? -20.267 4.783 54.896 1.00 59.78 92 LYS D N 1
ATOM 4578 C CA . LYS D 1 89 ? -21.472 5.128 54.152 1.00 62.02 92 LYS D CA 1
ATOM 4579 C C . LYS D 1 89 ? -22.070 3.879 53.519 1.00 59.90 92 LYS D C 1
ATOM 4580 O O . LYS D 1 89 ? -22.497 2.962 54.228 1.00 69.37 92 LYS D O 1
ATOM 4586 N N . HIS D 1 90 ? -22.100 3.825 52.191 1.00 61.31 93 HIS D N 1
ATOM 4587 C CA . HIS D 1 90 ? -22.670 2.679 51.483 1.00 59.18 93 HIS D CA 1
ATOM 4588 C C . HIS D 1 90 ? -21.601 1.597 51.270 1.00 48.22 93 HIS D C 1
ATOM 4589 O O . HIS D 1 90 ? -21.483 0.971 50.229 1.00 50.88 93 HIS D O 1
ATOM 4596 N N . GLY D 1 91 ? -20.786 1.368 52.297 1.00 48.57 94 GLY D N 1
ATOM 4597 C CA . GLY D 1 91 ? -19.854 0.256 52.271 1.00 43.25 94 GLY D CA 1
ATOM 4598 C C . GLY D 1 91 ? -18.376 0.587 52.353 1.00 39.69 94 GLY D C 1
ATOM 4599 O O . GLY D 1 91 ? -17.591 -0.215 52.867 1.00 36.05 94 GLY D O 1
ATOM 4600 N N . MET D 1 92 ? -17.964 1.748 51.862 1.00 34.49 95 MET D N 1
ATOM 4601 C CA . MET D 1 92 ? -16.555 2.108 51.910 1.00 29.66 95 MET D CA 1
ATOM 4602 C C . MET D 1 92 ? -16.244 2.841 53.205 1.00 31.00 95 MET D C 1
ATOM 4603 O O . MET D 1 92 ? -16.935 3.796 53.563 1.00 30.37 95 MET D O 1
ATOM 4608 N N . SER D 1 93 ? -15.187 2.408 53.886 1.00 21.81 96 SER D N 1
ATOM 4609 C CA . SER D 1 93 ? -14.660 3.119 55.034 1.00 22.50 96 SER D CA 1
ATOM 4610 C C . SER D 1 93 ? -13.145 2.953 55.039 1.00 23.49 96 SER D C 1
ATOM 4611 O O . SER D 1 93 ? -12.542 2.545 54.040 1.00 22.61 96 SER D O 1
ATOM 4614 N N . GLY D 1 94 ? -12.531 3.292 56.163 1.00 23.50 97 GLY D N 1
ATOM 4615 C CA . GLY D 1 94 ? -11.104 3.126 56.361 1.00 23.03 97 GLY D CA 1
ATOM 4616 C C . GLY D 1 94 ? -10.458 4.351 56.974 1.00 22.75 97 GLY D C 1
ATOM 4617 O O . GLY D 1 94 ? -11.141 5.132 57.643 1.00 21.63 97 GLY D O 1
ATOM 4618 N N . HIS D 1 95 ? -9.155 4.531 56.770 1.00 23.00 98 HIS D N 1
ATOM 4619 C CA . HIS D 1 95 ? -8.501 5.728 57.270 1.00 21.26 98 HIS D CA 1
ATOM 4620 C C . HIS D 1 95 ? -7.354 6.120 56.357 1.00 24.21 98 HIS D C 1
ATOM 4621 O O . HIS D 1 95 ? -6.818 5.304 55.603 1.00 27.72 98 HIS D O 1
ATOM 4628 N N . ILE D 1 96 ? -6.989 7.393 56.442 1.00 19.62 99 ILE D N 1
ATOM 4629 C CA . ILE D 1 96 ? -5.968 8.006 55.600 1.00 20.57 99 ILE D CA 1
ATOM 4630 C C . ILE D 1 96 ? -4.995 8.743 56.504 1.00 21.18 99 ILE D C 1
ATOM 4631 O O . ILE D 1 96 ? -5.420 9.482 57.398 1.00 21.54 99 ILE D O 1
ATOM 4636 N N . LYS D 1 97 ? -3.696 8.560 56.272 1.00 21.36 100 LYS D N 1
ATOM 4637 C CA . LYS D 1 97 ? -2.693 9.368 56.976 1.00 20.68 100 LYS D CA 1
ATOM 4638 C C . LYS D 1 97 ? -2.642 10.726 56.278 1.00 19.56 100 LYS D C 1
ATOM 4639 O O . LYS D 1 97 ? -1.734 11.037 55.504 1.00 22.23 100 LYS D O 1
ATOM 4645 N N . ALA D 1 98 ? -3.649 11.552 56.571 1.00 20.23 101 ALA D N 1
ATOM 4646 C CA . ALA D 1 98 ? -3.827 12.799 55.829 1.00 20.64 101 ALA D CA 1
ATOM 4647 C C . ALA D 1 98 ? -2.694 13.787 56.073 1.00 21.57 101 ALA D C 1
ATOM 4648 O O . ALA D 1 98 ? -2.430 14.636 55.220 1.00 20.86 101 ALA D O 1
ATOM 4650 N N . GLU D 1 99 ? -2.020 13.722 57.226 1.00 19.97 102 GLU D N 1
ATOM 4651 C CA . GLU D 1 99 ? -0.887 14.624 57.388 1.00 17.42 102 GLU D CA 1
ATOM 4652 C C . GLU D 1 99 ? 0.318 14.218 56.560 1.00 21.00 102 GLU D C 1
ATOM 4653 O O . GLU D 1 99 ? 1.266 15.008 56.446 1.00 22.31 102 GLU D O 1
ATOM 4659 N N . ASN D 1 100 ? 0.310 13.017 55.977 1.00 22.06 103 ASN D N 1
ATOM 4660 C CA . ASN D 1 100 ? 1.318 12.641 55.002 1.00 20.69 103 ASN D CA 1
ATOM 4661 C C . ASN D 1 100 ? 0.960 13.104 53.597 1.00 21.25 103 ASN D C 1
ATOM 4662 O O . ASN D 1 100 ? 1.768 12.922 52.686 1.00 22.72 103 ASN D O 1
ATOM 4667 N N . CYS D 1 101 ? -0.210 13.721 53.426 1.00 18.69 104 CYS D N 1
ATOM 4668 C CA . CYS D 1 101 ? -0.580 14.306 52.142 1.00 19.36 104 CYS D CA 1
ATOM 4669 C C . CYS D 1 101 ? 0.039 15.696 52.070 1.00 20.86 104 CYS D C 1
ATOM 4670 O O . CYS D 1 101 ? -0.375 16.606 52.801 1.00 24.03 104 CYS D O 1
ATOM 4673 N N . THR D 1 102 ? 1.041 15.862 51.206 1.00 21.36 105 THR D N 1
ATOM 4674 C CA . THR D 1 102 ? 1.714 17.150 51.092 1.00 20.95 105 THR D CA 1
ATOM 4675 C C . THR D 1 102 ? 1.230 17.994 49.919 1.00 20.93 105 THR D C 1
ATOM 4676 O O . THR D 1 102 ? 1.470 19.207 49.917 1.00 23.09 105 THR D O 1
ATOM 4680 N N . HIS D 1 103 ? 0.562 17.390 48.925 1.00 19.77 106 HIS D N 1
ATOM 4681 C CA . HIS D 1 103 ? 0.025 18.115 47.783 1.00 19.45 106 HIS D CA 1
ATOM 4682 C C . HIS D 1 103 ? -1.255 17.440 47.319 1.00 17.13 106 HIS D C 1
ATOM 4683 O O . HIS D 1 103 ? -1.419 16.226 47.466 1.00 19.22 106 HIS D O 1
ATOM 4690 N N . ILE D 1 104 ? -2.145 18.243 46.738 1.00 18.64 107 ILE D N 1
ATOM 4691 C CA . ILE D 1 104 ? -3.365 17.775 46.091 1.00 17.38 107 ILE D CA 1
ATOM 4692 C C . ILE D 1 104 ? -3.457 18.439 44.724 1.00 18.26 107 ILE D C 1
ATOM 4693 O O . ILE D 1 104 ? -3.189 19.637 44.594 1.00 18.26 107 ILE D O 1
ATOM 4698 N N . ALA D 1 105 ? -3.853 17.679 43.707 1.00 16.51 108 ALA D N 1
ATOM 4699 C CA . ALA D 1 105 ? -4.025 18.266 42.384 1.00 16.60 108 ALA D CA 1
ATOM 4700 C C . ALA D 1 105 ? -5.408 17.959 41.835 1.00 16.15 108 ALA D C 1
ATOM 4701 O O . ALA D 1 105 ? -5.927 16.857 42.013 1.00 17.26 108 ALA D O 1
ATOM 4703 N N . LEU D 1 106 ? -5.996 18.935 41.151 1.00 18.13 109 LEU D N 1
ATOM 4704 C CA . LEU D 1 106 ? -7.183 18.715 40.338 1.00 16.42 109 LEU D CA 1
ATOM 4705 C C . LEU D 1 106 ? -6.734 18.715 38.887 1.00 18.25 109 LEU D C 1
ATOM 4706 O O . LEU D 1 106 ? -6.038 19.642 38.460 1.00 20.71 109 LEU D O 1
ATOM 4711 N N . ILE D 1 107 ? -7.093 17.661 38.152 1.00 15.84 110 ILE D N 1
ATOM 4712 C CA . ILE D 1 107 ? -6.601 17.437 36.795 1.00 16.80 110 ILE D CA 1
ATOM 4713 C C . ILE D 1 107 ? -7.760 17.210 35.836 1.00 18.14 110 ILE D C 1
ATOM 4714 O O . ILE D 1 107 ? -8.696 16.467 36.138 1.00 17.81 110 ILE D O 1
ATOM 4719 N N . GLU D 1 108 ? -7.678 17.832 34.656 1.00 19.72 111 GLU D N 1
ATOM 4720 C CA . GLU D 1 108 ? -8.561 17.510 33.542 1.00 21.29 111 GLU D CA 1
ATOM 4721 C C . GLU D 1 108 ? -7.696 17.152 32.347 1.00 21.46 111 GLU D C 1
ATOM 4722 O O . GLU D 1 108 ? -6.765 17.891 32.015 1.00 23.33 111 GLU D O 1
ATOM 4728 N N . ARG D 1 109 ? -7.974 16.009 31.731 1.00 19.59 112 ARG D N 1
ATOM 4729 C CA . ARG D 1 109 ? -7.223 15.622 30.538 1.00 20.14 112 ARG D CA 1
ATOM 4730 C C . ARG D 1 109 ? -7.995 14.557 29.783 1.00 21.17 112 ARG D C 1
ATOM 4731 O O . ARG D 1 109 ? -8.977 13.994 30.270 1.00 24.99 112 ARG D O 1
ATOM 4739 N N . LYS D 1 110 ? -7.535 14.287 28.563 1.00 23.59 113 LYS D N 1
ATOM 4740 C CA . LYS D 1 110 ? -8.030 13.148 27.816 1.00 23.51 113 LYS D CA 1
ATOM 4741 C C . LYS D 1 110 ? -7.210 11.914 28.165 1.00 24.66 113 LYS D C 1
ATOM 4742 O O . LYS D 1 110 ? -5.978 11.981 28.222 1.00 30.91 113 LYS D O 1
ATOM 4748 N N . PHE D 1 111 ? -7.893 10.799 28.422 1.00 21.86 114 PHE D N 1
ATOM 4749 C CA . PHE D 1 111 ? -7.244 9.507 28.619 1.00 21.05 114 PHE D CA 1
ATOM 4750 C C . PHE D 1 111 ? -7.819 8.562 27.574 1.00 28.87 114 PHE D C 1
ATOM 4751 O O . PHE D 1 111 ? -8.994 8.182 27.653 1.00 24.45 114 PHE D O 1
ATOM 4759 N N . MET D 1 112 ? -6.999 8.216 26.582 1.00 25.39 115 MET D N 1
ATOM 4760 C CA . MET D 1 112 ? -7.447 7.384 25.466 1.00 27.46 115 MET D CA 1
ATOM 4761 C C . MET D 1 112 ? -8.743 7.924 24.860 1.00 29.47 115 MET D C 1
ATOM 4762 O O . MET D 1 112 ? -9.691 7.181 24.585 1.00 28.65 115 MET D O 1
ATOM 4767 N N . GLY D 1 113 ? -8.786 9.239 24.658 1.00 25.43 116 GLY D N 1
ATOM 4768 C CA . GLY D 1 113 ? -9.914 9.888 24.018 1.00 24.46 116 GLY D CA 1
ATOM 4769 C C . GLY D 1 113 ? -11.078 10.203 24.934 1.00 23.63 116 GLY D C 1
ATOM 4770 O O . GLY D 1 113 ? -12.030 10.863 24.494 1.00 26.25 116 GLY D O 1
ATOM 4771 N N . MET D 1 114 ? -11.013 9.785 26.197 1.00 23.23 117 MET D N 1
ATOM 4772 C CA . MET D 1 114 ? -12.067 10.015 27.172 1.00 24.94 117 MET D CA 1
ATOM 4773 C C . MET D 1 114 ? -11.750 11.271 27.978 1.00 26.61 117 MET D C 1
ATOM 4774 O O . MET D 1 114 ? -10.652 11.389 28.528 1.00 30.54 117 MET D O 1
ATOM 4779 N N . ASP D 1 115 ? -12.696 12.209 28.040 1.00 22.08 118 ASP D N 1
ATOM 4780 C CA . ASP D 1 115 ? -12.569 13.302 29.000 1.00 21.44 118 ASP D CA 1
ATOM 4781 C C . ASP D 1 115 ? -12.542 12.723 30.412 1.00 23.48 118 ASP D C 1
ATOM 4782 O O . ASP D 1 115 ? -13.362 11.865 30.754 1.00 20.93 118 ASP D O 1
ATOM 4787 N N . THR D 1 116 ? -11.600 13.196 31.233 1.00 18.21 119 THR D N 1
ATOM 4788 C CA A THR D 1 116 ? -11.442 12.738 32.605 0.36 17.28 119 THR D CA 1
ATOM 4789 C CA B THR D 1 116 ? -11.469 12.747 32.615 0.64 17.14 119 THR D CA 1
ATOM 4790 C C . THR D 1 116 ? -11.242 13.938 33.525 1.00 18.96 119 THR D C 1
ATOM 4791 O O . THR D 1 116 ? -10.657 14.949 33.136 1.00 20.97 119 THR D O 1
ATOM 4798 N N . ALA D 1 117 ? -11.701 13.808 34.764 1.00 19.51 120 ALA D N 1
ATOM 4799 C CA . ALA D 1 117 ? -11.509 14.849 35.759 1.00 18.11 120 ALA D CA 1
ATOM 4800 C C . ALA D 1 117 ? -11.196 14.143 37.061 1.00 18.00 120 ALA D C 1
ATOM 4801 O O . ALA D 1 117 ? -11.978 13.292 37.490 1.00 19.86 120 ALA D O 1
ATOM 4803 N N . SER D 1 118 ? -10.046 14.451 37.653 1.00 15.29 121 SER D N 1
ATOM 4804 C CA . SER D 1 118 ? -9.587 13.674 38.795 1.00 17.38 121 SER D CA 1
ATOM 4805 C C . SER D 1 118 ? -8.974 14.563 39.863 1.00 16.29 121 SER D C 1
ATOM 4806 O O . SER D 1 118 ? -8.539 15.690 39.611 1.00 15.95 121 SER D O 1
ATOM 4809 N N . ILE D 1 119 ? -8.947 14.023 41.083 1.00 15.61 122 ILE D N 1
ATOM 4810 C CA . ILE D 1 119 ? -8.259 14.621 42.221 1.00 16.45 122 ILE D CA 1
ATOM 4811 C C . ILE D 1 119 ? -7.201 13.629 42.679 1.00 18.22 122 ILE D C 1
ATOM 4812 O O . ILE D 1 119 ? -7.521 12.470 42.951 1.00 18.34 122 ILE D O 1
ATOM 4817 N N . LEU D 1 120 ? -5.949 14.065 42.722 1.00 15.37 123 LEU D N 1
ATOM 4818 C CA . LEU D 1 120 ? -4.837 13.221 43.137 1.00 18.37 123 LEU D CA 1
ATOM 4819 C C . LEU D 1 120 ? -4.302 13.739 44.460 1.00 22.14 123 LEU D C 1
ATOM 4820 O O . LEU D 1 120 ? -4.044 14.941 44.603 1.00 19.62 123 LEU D O 1
ATOM 4825 N N . PHE D 1 121 ? -4.136 12.831 45.421 1.00 17.13 124 PHE D N 1
ATOM 4826 C CA . PHE D 1 121 ? -3.542 13.148 46.713 1.00 17.67 124 PHE D CA 1
ATOM 4827 C C . PHE D 1 121 ? -2.123 12.603 46.712 1.00 19.61 124 PHE D C 1
ATOM 4828 O O . PHE D 1 121 ? -1.924 11.414 46.449 1.00 20.44 124 PHE D O 1
ATOM 4836 N N . PHE D 1 122 ? -1.144 13.460 46.994 1.00 16.66 125 PHE D N 1
ATOM 4837 C CA . PHE D 1 122 ? 0.266 13.093 46.901 1.00 19.62 125 PHE D CA 1
ATOM 4838 C C . PHE D 1 122 ? 0.922 12.950 48.272 1.00 20.62 125 PHE D C 1
ATOM 4839 O O . PHE D 1 122 ? 0.660 13.740 49.189 1.00 22.39 125 PHE D O 1
ATOM 4847 N N . ASN D 1 123 ? 1.830 11.980 48.380 1.00 20.34 126 ASN D N 1
ATOM 4848 C CA . ASN D 1 123 ? 2.682 11.870 49.557 1.00 20.93 126 ASN D CA 1
ATOM 4849 C C . ASN D 1 123 ? 3.949 12.703 49.355 1.00 23.67 126 ASN D C 1
ATOM 4850 O O . ASN D 1 123 ? 4.140 13.358 48.326 1.00 25.48 126 ASN D O 1
ATOM 4855 N N . LYS D 1 124 ? 4.842 12.670 50.346 1.00 26.51 127 LYS D N 1
ATOM 4856 C CA . LYS D 1 124 ? 6.031 13.511 50.291 1.00 25.15 127 LYS D CA 1
ATOM 4857 C C . LYS D 1 124 ? 7.034 13.068 49.232 1.00 36.50 127 LYS D C 1
ATOM 4858 O O . LYS D 1 124 ? 7.921 13.850 48.878 1.00 38.63 127 LYS D O 1
ATOM 4864 N N . GLU D 1 125 ? 6.928 11.842 48.722 1.00 25.71 128 GLU D N 1
ATOM 4865 C CA . GLU D 1 125 ? 7.787 11.412 47.628 1.00 25.35 128 GLU D CA 1
ATOM 4866 C C . GLU D 1 125 ? 7.275 11.870 46.271 1.00 33.14 128 GLU D C 1
ATOM 4867 O O . GLU D 1 125 ? 7.917 11.575 45.256 1.00 31.54 128 GLU D O 1
ATOM 4873 N N . GLY D 1 126 ? 6.134 12.559 46.222 1.00 23.42 129 GLY D N 1
ATOM 4874 C CA . GLY D 1 126 ? 5.575 12.976 44.948 1.00 24.17 129 GLY D CA 1
ATOM 4875 C C . GLY D 1 126 ? 4.801 11.921 44.197 1.00 26.12 129 GLY D C 1
ATOM 4876 O O . GLY D 1 126 ? 4.520 12.119 43.005 1.00 22.09 129 GLY D O 1
ATOM 4877 N N . SER D 1 127 ? 4.462 10.801 44.831 1.00 26.37 130 SER D N 1
ATOM 4878 C CA . SER D 1 127 ? 3.606 9.798 44.219 1.00 31.21 130 SER D CA 1
ATOM 4879 C C . SER D 1 127 ? 2.211 9.876 44.825 1.00 28.31 130 SER D C 1
ATOM 4880 O O . SER D 1 127 ? 1.974 10.547 45.835 1.00 26.31 130 SER D O 1
ATOM 4883 N N . ALA D 1 128 ? 1.277 9.166 44.200 1.00 22.73 131 ALA D N 1
ATOM 4884 C CA . ALA D 1 128 ? -0.126 9.250 44.571 1.00 21.06 131 ALA D CA 1
ATOM 4885 C C . ALA D 1 128 ? -0.421 8.307 45.731 1.00 22.55 131 ALA D C 1
ATOM 4886 O O . ALA D 1 128 ? 0.002 7.143 45.711 1.00 26.37 131 ALA D O 1
ATOM 4888 N N . MET D 1 129 ? -1.104 8.820 46.760 1.00 21.75 132 MET D N 1
ATOM 4889 C CA A MET D 1 129 ? -1.632 7.990 47.837 0.61 21.09 132 MET D CA 1
ATOM 4890 C CA B MET D 1 129 ? -1.618 7.951 47.806 0.39 21.11 132 MET D CA 1
ATOM 4891 C C . MET D 1 129 ? -3.085 7.596 47.611 1.00 22.25 132 MET D C 1
A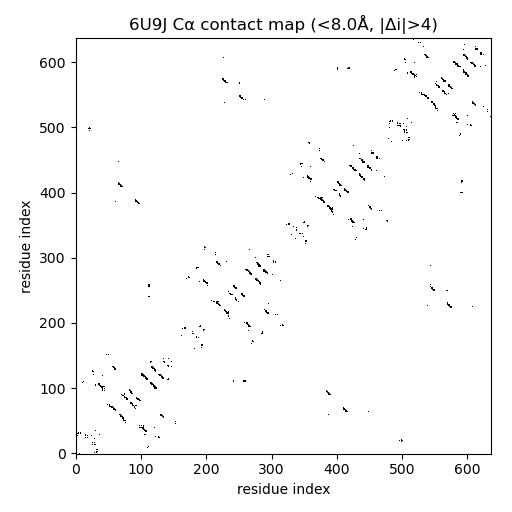TOM 4892 O O . MET D 1 129 ? -3.541 6.585 48.158 1.00 23.16 132 MET D O 1
ATOM 4901 N N . LEU D 1 130 ? -3.823 8.373 46.820 1.00 19.19 133 LEU D N 1
ATOM 4902 C CA . LEU D 1 130 ? -5.246 8.145 46.629 1.00 17.94 133 LEU D CA 1
ATOM 4903 C C . LEU D 1 130 ? -5.664 8.948 45.412 1.00 19.91 133 LEU D C 1
ATOM 4904 O O . LEU D 1 130 ? -5.079 9.991 45.134 1.00 18.05 133 LEU D O 1
ATOM 4909 N N . LYS D 1 131 ? -6.666 8.449 44.687 1.00 18.94 134 LYS D N 1
ATOM 4910 C CA . LYS D 1 131 ? -7.237 9.172 43.558 1.00 16.84 134 LYS D CA 1
ATOM 4911 C C . LYS D 1 131 ? -8.754 9.158 43.663 1.00 18.54 134 LYS D C 1
ATOM 4912 O O . LYS D 1 131 ? -9.349 8.166 44.097 1.00 20.57 134 LYS D O 1
ATOM 4918 N N . ILE D 1 132 ? -9.384 10.268 43.292 1.00 16.56 135 ILE D N 1
ATOM 4919 C CA . ILE D 1 132 ? -10.832 10.333 43.135 1.00 16.73 135 ILE D CA 1
ATOM 4920 C C . ILE D 1 132 ? -11.134 10.766 41.707 1.00 18.88 135 ILE D C 1
ATOM 4921 O O . ILE D 1 132 ? -10.600 11.778 41.242 1.00 21.79 135 ILE D O 1
ATOM 4926 N N . PHE D 1 133 ? -12.001 10.017 41.027 1.00 17.27 136 PHE D N 1
ATOM 4927 C CA . PHE D 1 133 ? -12.417 10.340 39.666 1.00 16.93 136 PHE D CA 1
ATOM 4928 C C . PHE D 1 133 ? -13.893 10.696 39.629 1.00 16.88 136 PHE D C 1
ATOM 4929 O O . PHE D 1 133 ? -14.703 10.080 40.318 1.00 19.40 136 PHE D O 1
ATOM 4937 N N . LEU D 1 134 ? -14.263 11.632 38.754 1.00 16.54 137 LEU D N 1
ATOM 4938 C CA . LEU D 1 134 ? -15.669 11.993 38.645 1.00 20.46 137 LEU D CA 1
ATOM 4939 C C . LEU D 1 134 ? -16.474 10.846 38.060 1.00 25.05 137 LEU D C 1
ATOM 4940 O O . LEU D 1 134 ? -15.955 10.017 37.306 1.00 23.70 137 LEU D O 1
ATOM 4945 N N . GLY D 1 135 ? -17.768 10.813 38.411 1.00 27.96 138 GLY D N 1
ATOM 4946 C CA . GLY D 1 135 ? -18.648 9.756 37.950 1.00 27.07 138 GLY D CA 1
ATOM 4947 C C . GLY D 1 135 ? -19.098 9.933 36.512 1.00 31.98 138 GLY D C 1
ATOM 4948 O O . GLY D 1 135 ? -18.914 10.977 35.886 1.00 31.43 138 GLY D O 1
ATOM 4949 N N . ARG D 1 136 ? -19.709 8.874 35.984 1.00 26.05 139 ARG D N 1
ATOM 4950 C CA . ARG D 1 136 ? -20.115 8.831 34.584 1.00 25.85 139 ARG D CA 1
ATOM 4951 C C . ARG D 1 136 ? -21.552 8.348 34.476 1.00 36.47 139 ARG D C 1
ATOM 4952 O O . ARG D 1 136 ? -22.127 7.820 35.433 1.00 33.40 139 ARG D O 1
ATOM 4960 N N . ASP D 1 137 ? -22.134 8.554 33.294 1.00 31.38 140 ASP D N 1
ATOM 4961 C CA . ASP D 1 137 ? -23.463 8.055 32.995 1.00 38.17 140 ASP D CA 1
ATOM 4962 C C . ASP D 1 137 ? -23.351 6.752 32.204 1.00 43.03 140 ASP D C 1
ATOM 4963 O O . ASP D 1 137 ? -22.260 6.205 32.011 1.00 39.37 140 ASP D O 1
ATOM 4968 N N . ASP D 1 138 ? -24.489 6.254 31.716 1.00 51.71 141 ASP D N 1
ATOM 4969 C CA . ASP D 1 138 ? -24.508 4.960 31.046 1.00 47.20 141 ASP D CA 1
ATOM 4970 C C . ASP D 1 138 ? -23.810 4.979 29.693 1.00 49.50 141 ASP D C 1
ATOM 4971 O O . ASP D 1 138 ? -23.336 3.930 29.243 1.00 56.84 141 ASP D O 1
ATOM 4976 N N . HIS D 1 139 ? -23.728 6.132 29.031 1.00 45.26 142 HIS D N 1
ATOM 4977 C CA . HIS D 1 139 ? -22.981 6.248 27.790 1.00 41.00 142 HIS D CA 1
ATOM 4978 C C . HIS D 1 139 ? -21.523 6.621 28.031 1.00 34.41 142 HIS D C 1
ATOM 4979 O O . HIS D 1 139 ? -20.838 7.064 27.101 1.00 36.11 142 HIS D O 1
ATOM 4986 N N . ARG D 1 140 ? -21.052 6.461 29.275 1.00 40.89 143 ARG D N 1
ATOM 4987 C CA . ARG D 1 140 ? -19.656 6.613 29.678 1.00 40.68 143 ARG D CA 1
ATOM 4988 C C . ARG D 1 140 ? -19.166 8.052 29.593 1.00 34.43 143 ARG D C 1
ATOM 4989 O O . ARG D 1 140 ? -17.961 8.296 29.498 1.00 36.22 143 ARG D O 1
ATOM 4997 N N . GLN D 1 141 ? -20.084 9.007 29.630 1.00 26.89 144 GLN D N 1
ATOM 4998 C CA . GLN D 1 141 ? -19.746 10.417 29.648 1.00 23.98 144 GLN D CA 1
ATOM 4999 C C . GLN D 1 141 ? -19.756 10.929 31.082 1.00 19.69 144 GLN D C 1
ATOM 5000 O O . GLN D 1 141 ? -20.523 10.463 31.924 1.00 23.61 144 GLN D O 1
ATOM 5006 N N . LEU D 1 142 ? -18.907 11.912 31.338 1.00 19.21 145 LEU D N 1
ATOM 5007 C CA . LEU D 1 142 ? -18.908 12.550 32.651 1.00 15.92 145 LEU D CA 1
ATOM 5008 C C . LEU D 1 142 ? -20.274 13.161 32.954 1.00 19.36 145 LEU D C 1
ATOM 5009 O O . LEU D 1 142 ? -21.029 13.545 32.050 1.00 24.59 145 LEU D O 1
ATOM 5014 N N . LEU D 1 143 ? -20.591 13.242 34.250 1.00 20.09 146 LEU D N 1
ATOM 5015 C CA . LEU D 1 143 ? -21.795 13.926 34.709 1.00 21.15 146 LEU D CA 1
ATOM 5016 C C . LEU D 1 143 ? -21.484 15.418 34.746 1.00 25.73 146 LEU D C 1
ATOM 5017 O O . LEU D 1 143 ? -20.639 15.857 35.531 1.00 22.07 146 LEU D O 1
ATOM 5022 N N . SER D 1 144 ? -22.146 16.207 33.895 1.00 22.69 147 SER D N 1
ATOM 5023 C CA A SER D 1 144 ? -21.779 17.616 33.765 0.60 20.69 147 SER D CA 1
ATOM 5024 C CA B SER D 1 144 ? -21.756 17.609 33.769 0.40 20.76 147 SER D CA 1
ATOM 5025 C C . SER D 1 144 ? -22.034 18.396 35.044 1.00 21.76 147 SER D C 1
ATOM 5026 O O . SER D 1 144 ? -21.339 19.382 35.314 1.00 20.55 147 SER D O 1
ATOM 5031 N N . GLU D 1 145 ? -23.016 17.971 35.844 1.00 23.73 148 GLU D N 1
ATOM 5032 C CA . GLU D 1 145 ? -23.245 18.627 37.130 1.00 22.98 148 GLU D CA 1
ATOM 5033 C C . GLU D 1 145 ? -22.026 18.494 38.044 1.00 21.10 148 GLU D C 1
ATOM 5034 O O . GLU D 1 145 ? -21.649 19.453 38.731 1.00 22.95 148 GLU D O 1
ATOM 5040 N N . GLN D 1 146 ? -21.374 17.324 38.034 1.00 21.84 149 GLN D N 1
ATOM 5041 C CA A GLN D 1 146 ? -20.156 17.144 38.815 0.62 20.01 149 GLN D CA 1
ATOM 5042 C CA B GLN D 1 146 ? -20.157 17.143 38.816 0.38 20.05 149 GLN D CA 1
ATOM 5043 C C . GLN D 1 146 ? -18.996 17.927 38.217 1.00 18.72 149 GLN D C 1
ATOM 5044 O O . GLN D 1 146 ? -18.187 18.502 38.947 1.00 19.52 149 GLN D O 1
ATOM 5055 N N . VAL D 1 147 ? -18.895 17.944 36.882 1.00 17.39 150 VAL D N 1
ATOM 5056 C CA . VAL D 1 147 ? -17.835 18.721 36.249 1.00 18.61 150 VAL D CA 1
ATOM 5057 C C . VAL D 1 147 ? -17.947 20.193 36.636 1.00 18.10 150 VAL D C 1
ATOM 5058 O O . VAL D 1 147 ? -16.944 20.848 36.934 1.00 17.70 150 VAL D O 1
ATOM 5062 N N . SER D 1 148 ? -19.167 20.734 36.650 1.00 16.66 151 SER D N 1
ATOM 5063 C CA . SER D 1 148 ? -19.331 22.124 37.056 1.00 17.11 151 SER D CA 1
ATOM 5064 C C . SER D 1 148 ? -18.881 22.347 38.502 1.00 18.78 151 SER D C 1
ATOM 5065 O O . SER D 1 148 ? -18.180 23.323 38.793 1.00 20.05 151 SER D O 1
ATOM 5068 N N . ALA D 1 149 ? -19.247 21.436 39.403 1.00 19.08 152 ALA D N 1
ATOM 5069 C CA . ALA D 1 149 ? -18.842 21.554 40.803 1.00 19.57 152 ALA D CA 1
ATOM 5070 C C . ALA D 1 149 ? -17.327 21.416 40.955 1.00 18.18 152 ALA D C 1
ATOM 5071 O O . ALA D 1 149 ? -16.704 22.108 41.772 1.00 21.10 152 ALA D O 1
ATOM 5073 N N . PHE D 1 150 ? -16.724 20.521 40.170 1.00 15.76 153 PHE D N 1
ATOM 5074 C CA . PHE D 1 150 ? -15.274 20.382 40.137 1.00 16.39 153 PHE D CA 1
ATOM 5075 C C . PHE D 1 150 ? -14.603 21.685 39.701 1.00 19.70 153 PHE D C 1
ATOM 5076 O O . PHE D 1 150 ? -13.621 22.126 40.309 1.00 17.67 153 PHE D O 1
ATOM 5084 N N . HIS D 1 151 ? -15.131 22.331 38.650 1.00 17.41 154 HIS D N 1
ATOM 5085 C CA . HIS D 1 151 ? -14.581 23.613 38.218 1.00 19.93 154 HIS D CA 1
ATOM 5086 C C . HIS D 1 151 ? -14.740 24.696 39.283 1.00 20.46 154 HIS D C 1
ATOM 5087 O O . HIS D 1 151 ? -13.851 25.542 39.445 1.00 20.82 154 HIS D O 1
ATOM 5094 N N . THR D 1 152 ? -15.857 24.686 40.012 1.00 20.40 155 THR D N 1
ATOM 5095 C CA . THR D 1 152 ? -16.035 25.651 41.098 1.00 23.50 155 THR D CA 1
ATOM 5096 C C . THR D 1 152 ? -14.988 25.450 42.191 1.00 23.41 155 THR D C 1
ATOM 5097 O O . THR D 1 152 ? -14.418 26.424 42.706 1.00 21.78 155 THR D O 1
ATOM 5101 N N . LEU D 1 153 ? -14.697 24.195 42.534 1.00 18.51 156 LEU D N 1
ATOM 5102 C CA . LEU D 1 153 ? -13.671 23.928 43.541 1.00 18.98 156 LEU D CA 1
ATOM 5103 C C . LEU D 1 153 ? -12.294 24.359 43.053 1.00 19.56 156 LEU D C 1
ATOM 5104 O O . LEU D 1 153 ? -11.538 24.988 43.796 1.00 20.91 156 LEU D O 1
ATOM 5109 N N . ALA D 1 154 ? -11.960 24.059 41.794 1.00 19.07 157 ALA D N 1
ATOM 5110 C CA . ALA D 1 154 ? -10.659 24.464 41.282 1.00 19.81 157 ALA D CA 1
ATOM 5111 C C . ALA D 1 154 ? -10.501 25.979 41.319 1.00 23.76 157 ALA D C 1
ATOM 5112 O O . ALA D 1 154 ? -9.432 26.486 41.676 1.00 24.85 157 ALA D O 1
ATOM 5114 N N . ALA D 1 155 ? -11.559 26.713 40.963 1.00 22.38 158 ALA D N 1
ATOM 5115 C CA . ALA D 1 155 ? -11.501 28.171 41.011 1.00 28.48 158 ALA D CA 1
ATOM 5116 C C . ALA D 1 155 ? -11.297 28.670 42.433 1.00 28.92 158 ALA D C 1
ATOM 5117 O O . ALA D 1 155 ? -10.539 29.621 42.665 1.00 30.50 158 ALA D O 1
ATOM 5119 N N . SER D 1 156 ? -11.958 28.031 43.399 1.00 24.01 159 SER D N 1
ATOM 5120 C CA A SER D 1 156 ? -11.840 28.467 44.785 0.38 25.25 159 SER D CA 1
ATOM 5121 C CA B SER D 1 156 ? -11.847 28.449 44.794 0.62 25.23 159 SER D CA 1
ATOM 5122 C C . SER D 1 156 ? -10.448 28.189 45.335 1.00 29.08 159 SER D C 1
ATOM 5123 O O . SER D 1 156 ? -9.918 28.989 46.115 1.00 29.11 159 SER D O 1
ATOM 5128 N N . LEU D 1 157 ? -9.839 27.068 44.940 1.00 27.03 160 LEU D N 1
ATOM 5129 C CA . LEU D 1 157 ? -8.493 26.750 45.405 1.00 28.76 160 LEU D CA 1
ATOM 5130 C C . LEU D 1 157 ? -7.480 27.768 44.896 1.00 34.61 160 LEU D C 1
ATOM 5131 O O . LEU D 1 157 ? -6.437 27.974 45.527 1.00 42.70 160 LEU D O 1
ATOM 5136 N N . LYS D 1 158 ? -7.762 28.406 43.760 1.00 37.84 161 LYS D N 1
ATOM 5137 C CA . LYS D 1 158 ? -7.013 29.589 43.335 1.00 44.98 161 LYS D CA 1
ATOM 5138 C C . LYS D 1 158 ? -7.635 30.830 43.981 1.00 46.96 161 LYS D C 1
ATOM 5139 O O . LYS D 1 158 ? -8.317 31.637 43.346 1.00 57.53 161 LYS D O 1
ATOM 5145 N N . GLU D 1 159 ? -7.398 30.960 45.282 1.00 57.05 162 GLU D N 1
ATOM 5146 C CA . GLU D 1 159 ? -7.906 32.098 46.045 1.00 55.04 162 GLU D CA 1
ATOM 5147 C C . GLU D 1 159 ? -6.768 33.003 46.499 1.00 67.56 162 GLU D C 1
ATOM 5148 O O . GLU D 1 159 ? -6.621 34.123 46.011 1.00 73.76 162 GLU D O 1
#

Foldseek 3Di:
DDLLVVQVVPDAADLVVSCVVVVHASQVNQVSHPFKFKDFLVCVLVVLVLQLVQWWKWKWFDDPPDIDIDTTRRFAFDDDPQWTWGPDDPDDTGIDSSVQFTMKMWDWDDHNNATWIKIFTAGPRRYGGMMMTADADPVRHGDVSSVVSSVVVSVVSVVD/DDLLVVQVVPDAADLCVSQVVVVHASQVNQVSHPFKFKDFLVCVVVVLVLQLVLWWKWKWFDDPPDIDIDTTRRFAFDDDPQWTWGDDDPHDTGIDSSVQFTMKMWDWGAHVNATWTKIFTAGPRRYGGMMMTADADPVRHGDVSSVVSSVVSSVVSVD/DDLLVVQVPADQADLQVSQVVRVHASQVSQVSHPDKFKDFLVCVVVVLVLQLPLWWKWKWFDDPPDIDIDTTRRFAFDDDPQWTWGDDDPDDTGIDSSVQFTMKMWDWGDHNNATWTKIFTAGPRRYGGMMMTADADPVRHGDVSSVVSSVVSSVVRPD/DALLVVQVPPDAADLQVSAVVRPHASQVSQVSHPFKFKDFLVCVLVVLVLQLPLWWKWKWADDPPDIDIDTTRRFAFDDDPQWTWGDDDVHDTGIDSSVQFTMKMWDWGAHVNATWTKIFTAGPRRYGGMMMTADADPVRHGDVSSVVSSVVSSVVSVD

Nearest PDB structures (foldseek):
  6u9j-assembly1_A  TM=1.006E+00  e=8.937E-34  Escherichia coli O157:H7
  2ovi-assembly1_D  TM=9.842E-01  e=4.256E-29  Escherichia coli O157:H7
  2ph0-assembly1_A  TM=9.663E-01  e=2.027E-24  Pectobacterium carotovorum
  2hqv-assembly1_A-2  TM=9.068E-01  e=6.636E-17  Agrobacterium fabrum str. C58
  4mgf-assembly1_A  TM=8.219E-01  e=6.649E-09  Pseudomonas aeruginosa

InterPro domains:
  IPR010413 Intracellular heme transport protein HutX-like [PF06228] (22-156)
  IPR010413 Intracellular heme transport protein HutX-like [PIRSF030840] (1-161)
  IPR010413 Intracellular heme transport protein HutX-like [TIGR04108] (6-156)
  IPR010413 Intracellular heme transport protein HutX-like [cd16829] (17-157)
  IPR053733 Heme Transport and Utilization Superfamily [G3DSA:3.40.1570.10] (1-164)
  IPR053733 Heme Transport and Utilization Superfamily [SSF144064] (6-159)

Secondary structure (DSSP, 8-state):
--HHHHHTT--SS-HHHHHHHHTS-HHHHHHTSSSEEEEEGGGHHHHHHHHTTS-EEEEEEE-SSEEEEEEEEPPPEEEETTEEEE---SSEEEEE-GGG--EEEEEEEEETTEEEEEEEEE-TTSSEEEEEE--B-TTS-B-HHHHHHHHHHHHHHTT-/--HHHHHTT--SS-HHHHHHHTTS-HHHHHHTSSSEEEEEGGGHHHHHHHHTTS-EEEEEEE-SSEEEEEEEEPPPEEEETTEEEEP-BTTEEEEE-GGG--EEEEEEEEETTEEEEEEEEE-TTS-EEEEEE--B-TTS-B-HHHHHHHHHHHHHHH-/--HHHHTTS--SS-HHHHHHHTTS-HHHHHHTSSSEEEEEGGGHHHHHHHHTTS-EEEEEEE-SSEEEEEEEEPPPEEEETTEEEEP-BTTEEEEE-GGG--EEEEEEEEETTEEEEEEEEE-TTS-EEEEEEE-B-TTS-B-HHHHHHHHHHHHHH--/--HHHHHTSPPSS-HHHHHHHTTS-HHHHHHTSSSEEEEEGGGHHHHHHHHTTS-EEEEEEE-SSEEEEEEEEPPPEEEETTEEEEPPSSSEEEEE-GGG--EEEEEEEEETTEEEEEEEEE-TTSSEEEEEEE-B-TTS-B-HHHHHHHHHHHHHH--

B-factor: mean 30.93, std 12.86, range [11.37, 91.4]

Sequence (637 aa):
VSLQEFLKTEPDGTLEVVAEQYNTTLLEVVRNLPSSTVVPGDKKFDTVWDTVCEWGNVTTLVHTADVVILEFFSGELPSGFHRHGYFNLRGKHGMMSGHIIKAENCTHIALIERKFMGMDTTASILFFNKEGSAMLKIFLGRDDHRRQLLSSEQQVSAFHTLAASLKEHVSLQEFLKTEEPDGTLEVVAEQYNTTLLEVVVRNLPSSTVVPGDKFDTVWDTVCEWGNVTTLVHTADVVILEFFSGELPSGFHRHGYFNLRGKHGMSGHHIKAENCTHIALIERKFMGMDTASILFFNKEGSAMLKIFLGRDDHRQLLSSEEQQVSAFHTLAASLKEVSLQEFLKTEPDGTLEVVAEQYNTTLLEVVRNLPSSTVVPGDKFDTVWDTVCEWGNVTTLVVHTADVILEFFSGELPSGFHRHGYFNLRGKHGMMSGHIKAENCTHIALIEERKFMGMDTASILFFNKEGSAMLKIFLLGRDDHRQLLSSEEQQVSAFHTLAASSLKEVSLQEFLKTEPDGTLEVVAEQYNTTLLEVVRNLPSSTVVPGDKFDTVWDTVCEWGNVTTLVHTADVILEFFSGELPSGFHRHGYFNLRGKHGMSGHIKAENCTHIALIERKFMGMDTTASILFFNKEGSAMMLKIFLGRDDHRQLLSSEQQVSAFHTLAASSLKE

Solvent-accessible surface area: 30357 Å² total; per-residue (Å²): 123,59,24,91,109,64,0,143,106,68,13,121,25,56,13,51,59,3,7,76,46,64,97,54,58,9,16,77,0,0,111,34,15,103,50,36,19,38,12,78,8,119,45,8,63,70,0,0,78,36,0,34,146,22,24,88,2,27,2,21,2,104,35,84,14,1,23,0,24,9,67,24,114,6,12,49,15,83,84,158,170,49,93,3,20,12,127,36,184,95,12,18,22,0,69,0,70,4,128,62,6,48,50,0,0,4,3,56,33,98,47,11,23,24,82,17,3,7,1,5,2,0,27,156,115,6,51,35,12,3,27,2,59,9,9,82,58,136,135,77,100,32,63,88,147,5,31,68,32,2,80,92,7,11,63,53,7,137,132,102,157,55,24,115,104,73,0,148,105,74,15,141,21,65,13,64,72,2,10,124,114,47,144,47,52,12,15,73,0,0,111,40,16,95,52,35,22,40,11,73,7,116,81,8,46,66,0,0,79,38,0,27,146,28,24,89,1,28,2,24,3,112,30,88,15,1,28,0,58,8,65,19,76,2,0,45,15,46,45,54,103,9,60,3,14,0,118,72,85,84,7,12,17,2,37,0,20,4,48,28,6,50,50,0,0,5,3,57,33,93,54,152,60,73,80,18,3,7,0,5,1,0,17,158,104,7,48,36,12,4,29,0,62,7,9,81,56,139,139,174,116,31,47,85,121,5,29,67,33,2,82,91,7,8,52,66,23,144,122,129,76,23,85,100,56,1,99,118,58,16,143,22,63,14,58,94,7,6,129,129,56,147,45,51,11,15,74,0,0,110,36,16,102,51,30,8,30,5,81,8,113,74,8,47,69,0,0,81,36,0,27,145,27,24,86,1,29,2,26,1,113,32,83,14,3,26,0,53,4,61,4,64,1,0,43,15,46,44,54,104,8,69,3,16,0,118,70,73,104,21,0,20,1,26,0,26,4,49,27,7,50,50,0,0,4,3,56,32,96,64,148,61,71,81,21,2,8,0,5,0,0,28,148,115,6,53,37,15,3,29,0,60,6,10,83,61,135,135,159,116,32,46,87,121,4,30,67,33,1,79,94,6,5,57,86,23,141,121,128,75,21,123,113,52,1,78,93,71,10,127,18,70,12,69,24,3,7,83,39,54,141,42,52,11,15,76,0,0,109,38,15,105,51,35,15,39,13,81,8,122,77,9,65,65,0,0,79,36,0,27,146,27,26,90,1,27,1,29,2,116,31,80,13,0,18,0,23,4,58,7,74,2,0,47,16,84,85,155,167,48,77,4,29,11,122,60,105,107,18,0,20,13,39,1,58,4,129,56,7,49,50,0,0,4,5,57,34,97,47,14,23,24,80,20,2,8,2,5,0,0,28,162,120,6,51,36,13,3,33,2,54,10,10,80,60,131,140,76,104,32,45,86,121,6,31,67,32,2,84,94,6,12,63,60,18,140,134

Organism: Escherichia coli O157:H7 (NCBI:txid83334)

Radius of gyration: 27.55 Å; Cα contacts (8 Å, |Δi|>4): 1392; chains: 4; bounding box: 55×64×85 Å